Protein AF-0000000068869166 (afdb_homodimer)

Radius of gyration: 22.84 Å; Cα contacts (8 Å, |Δi|>4): 1302; chains: 2; bounding box: 59×71×56 Å

InterPro domains:
  IPR000594 THIF-type NAD/FAD binding fold [PF00899] (19-269)
  IPR035985 Ubiquitin-activating enzyme-like [SSF69572] (15-275)
  IPR045886 ThiF/MoeB/HesA family [PTHR10953] (9-251)

Nearest PDB structures (foldseek):
  6h77-assembly1_B  TM=9.603E-01  e=2.703E-44  Homo sapiens
  6h77-assembly2_D  TM=9.622E-01  e=3.913E-44  Homo sapiens
  6h78-assembly8_P  TM=9.642E-01  e=1.342E-43  Homo sapiens
  6h77-assembly1_A  TM=9.478E-01  e=6.812E-44  Homo sapiens
  6h78-assembly7_M  TM=9.846E-01  e=9.416E-42  Homo sapiens

Sequence (562 aa):
PVREKVAVLSDKVVDSNPYSRLMALKKMGVVKNYDEIRHKTVVVVGVGGVGSVAAEMLVRCGVGKLLIFDYDKVELANMNRLFYTPDQCGLSKVAAAKKSLSFINPDVEIEDYNYNITTMDNFEHLMGRISNGALGGGAVDLVLSCVDNFAARMSINQACNELGQTWFESGVSEDAVSGHIQLLKPGELACFECAPPLIVASGEDEKTLKREGVCAASLPTTMGIVAGFLVQNALKYLLGFGDPCPAPAGYSALRDHFPTMALRPNPDCASSWCRRRQAEYPVREKVAVLSDKVVDSNPYSRLMALKKMGVVKNYDEIRHKTVVVVGVGGVGSVAAEMLVRCGVGKLLIFDYDKVELANMNRLFYTPDQCGLSKVAAAKKSLSFINPDVEIEDYNYNITTMDNFEHLMGRISNGALGGGAVDLVLSCVDNFAARMSINQACNELGQTWFESGVSEDAVSGHIQLLKPGELACFECAPPLIVASGEDEKTLKREGVCAASLPTTMGIVAGFLVQNALKYLLGFGDPCPAPAGYSALRDHFPTMALRPNPDCASSWCRRRQAEY

Solvent-accessible surface area (backbone atoms only — not comparable to full-atom values): 28388 Å² total; per-residue (Å²): 127,71,69,80,69,68,90,66,93,52,62,56,73,46,59,77,30,44,43,18,28,52,39,23,27,30,76,70,64,61,24,86,56,58,74,56,38,48,69,36,16,38,36,38,38,22,50,51,61,33,22,36,45,30,51,47,42,42,44,36,69,41,32,21,30,39,39,37,32,24,61,51,58,36,41,41,40,49,45,28,28,65,84,65,50,68,81,43,49,74,34,42,34,31,60,48,46,49,56,54,47,40,50,61,33,59,64,32,47,74,47,67,39,79,46,60,54,71,40,70,70,42,32,52,51,51,47,48,41,48,49,43,57,15,73,97,44,38,54,38,71,36,37,39,39,32,50,91,48,68,65,54,51,51,44,51,44,50,46,24,31,70,69,59,41,46,31,34,46,39,47,66,36,53,74,30,46,33,33,34,36,33,73,29,35,54,28,72,26,22,46,60,82,48,55,52,53,62,83,64,52,59,53,67,49,73,71,62,60,53,39,86,77,45,61,58,19,51,41,30,31,49,28,34,30,40,20,15,54,47,44,46,33,49,47,19,58,76,54,68,27,67,53,49,57,87,34,36,37,36,38,31,61,46,72,71,40,68,54,70,45,87,61,66,55,43,87,80,36,87,45,67,44,46,45,51,30,40,70,74,95,128,72,70,81,67,69,91,65,93,52,61,55,72,46,60,78,31,45,43,19,28,50,38,24,26,30,76,70,64,62,24,84,56,59,75,56,37,48,70,38,16,39,37,36,38,22,49,52,61,34,23,36,46,30,50,47,43,43,44,36,68,41,30,21,30,39,38,36,33,24,63,52,58,36,43,41,40,47,44,27,30,65,83,66,52,69,79,43,48,74,33,42,36,31,59,50,46,48,55,54,47,40,51,62,32,58,62,33,46,74,47,66,38,80,46,60,56,70,40,71,70,42,33,51,50,50,48,49,41,47,47,44,56,16,73,96,43,37,54,39,72,35,36,39,39,31,49,92,49,69,66,54,52,50,44,51,44,50,47,24,31,72,68,60,40,45,32,34,45,38,48,66,36,55,75,29,44,33,32,33,36,33,74,29,35,56,27,72,26,22,47,60,82,48,56,52,53,63,84,65,49,60,58,66,48,72,71,64,61,51,40,86,77,46,60,58,19,50,41,31,30,49,28,35,29,40,19,17,53,46,45,48,34,48,47,20,60,76,54,68,26,67,50,50,58,86,33,34,38,36,39,30,61,48,69,71,40,69,53,69,45,89,62,67,53,42,87,78,34,88,46,65,43,47,43,50,30,38,71,73,95

Organism: Emiliania huxleyi (strain CCMP1516) (NCBI:txid280463)

pLDDT: mean 88.71, std 13.82, range [40.0, 98.94]

Secondary structure (DSSP, 8-state):
-PPPPPSS------TT-TTHHHHHHHHTTS-S-GGGGGG-EEEEE--STTHHHHHHHHHHTT-SEEEEE---B--GGGTTSSS--GGGTTSBHHHHHHHHHHHH-TTSEEEEE-S-TTSHHHHHHHHHHHHH-STTSS--SEEEE---SHHHHHHHHHHHHHHT--EEEEEE-TTSSEEEEEEE-TTTS--TTTS--HHHHS---TTTS--TT------HHHHHHHHHHHHHHHHHHHHT-S-S-SS-EEEETTTTB--B------TT-S-HHHHHHHHH-/-PPPPPSS------TT-TTHHHHHHHHTTS-S-GGGGGG-EEEEE--STTHHHHHHHHHHTT-SEEEEE---B--GGGTTSSS--GGGTTSBHHHHHHHHHHHH-TTSEEEEE-S-TTSHHHHHHHHHHHHH-STTSS--SEEEE---SHHHHHHHHHHHHHHT--EEEEEE-TTSSEEEEEEE-TTTS--TTTS--HHHHS---TTTS--TT-PPP--HHHHHHHHHHHHHHHHHHHHT-S-S-SS-EEEETTTTB--B------TT-S-HHHHHHHHH-

Foldseek 3Di:
DADDADPFQDCDDDPPRLCVVVVVCCVVPQFVDLRLQLQAEEEEEDCAQQRLLLLLVSLSSNHNEYEYEEADADDPVRVLGPDDDPVRGPPRSQVRSCVSSCRNHVNYHYHYDHDDCLDDVNLVVVLLCQQFVGDVTGHGQEYEYDDEDDSSLVSVLLSCLQRQGKYKYKDAALQAFKMWIFTDGQQFFATCQQDPDPSHVVPPPPVVQVPDPHGRDHHNVSSNVRSVLRNVLVCCSSRVGDDRCPFIWMAGNVVRDIDGDGTHYDCPGPDPSSVVSNVVD/DADDADPFQDCDDDPPRLCVVVVVCCVVPQFVDLRLQLQAEEEEEDCAQQRLLLLLVSLSSNHNEYEYEEADADDPVRVLGPDDDPVRGPPRSQVRSCVSSCRNHVNYHYHYDHDDCLDDVNLVVVLVCQQFVGDVTGHGQEYEYDDEDDSSLVSVLLSCLQRQGKYKYKDAALQAFKMWIFTDGQQFFATCQQDPDPSHPVPPPPVNVPPPPDGRDHHNVSSNVRSVLRNVLVCCSSRVGDDRCPFIWMAGNVVRDIDGDGTHYDCPGPDPSSVVSNVVD

Structure (mmCIF, N/CA/C/O backbone):
data_AF-0000000068869166-model_v1
#
loop_
_entity.id
_entity.type
_entity.pdbx_description
1 polymer 'Ubiquitin-like modifier-activating enzyme 5'
#
loop_
_atom_site.group_PDB
_atom_site.id
_atom_site.type_symbol
_atom_site.label_atom_id
_atom_site.label_alt_id
_atom_site.label_comp_id
_atom_site.label_asym_id
_atom_site.label_entity_id
_atom_site.label_seq_id
_atom_site.pdbx_PDB_ins_code
_atom_site.Cartn_x
_atom_site.Cartn_y
_atom_site.Cartn_z
_atom_site.occupancy
_atom_site.B_iso_or_equiv
_atom_site.auth_seq_id
_atom_site.auth_comp_id
_atom_site.auth_asym_id
_atom_site.auth_atom_id
_atom_site.pdbx_PDB_model_num
ATOM 1 N N . PRO A 1 1 ? -11.281 11.219 -20.062 1 68.69 1 PRO A N 1
ATOM 2 C CA . PRO A 1 1 ? -12.227 12.164 -19.453 1 68.69 1 PRO A CA 1
ATOM 3 C C . PRO A 1 1 ? -12.414 11.922 -17.953 1 68.69 1 PRO A C 1
ATOM 5 O O . PRO A 1 1 ? -12.383 10.773 -17.5 1 68.69 1 PRO A O 1
ATOM 8 N N . VAL A 1 2 ? -12.414 13.055 -17.172 1 76.25 2 VAL A N 1
ATOM 9 C CA . VAL A 1 2 ? -12.648 13.008 -15.734 1 76.25 2 VAL A CA 1
ATOM 10 C C . VAL A 1 2 ? -14.141 12.82 -15.461 1 76.25 2 VAL A C 1
ATOM 12 O O . VAL A 1 2 ? -14.984 13.438 -16.109 1 76.25 2 VAL A O 1
ATOM 15 N N . ARG A 1 3 ? -14.469 11.883 -14.664 1 80.94 3 ARG A N 1
ATOM 16 C CA . ARG A 1 3 ? -15.875 11.664 -14.359 1 80.94 3 ARG A CA 1
ATOM 17 C C . ARG A 1 3 ? -16.484 12.875 -13.656 1 80.94 3 ARG A C 1
ATOM 19 O O . ARG A 1 3 ? -15.75 13.719 -13.133 1 80.94 3 ARG A O 1
ATOM 26 N N . GLU A 1 4 ? -17.812 12.922 -13.656 1 84.25 4 GLU A N 1
ATOM 27 C CA . GLU A 1 4 ? -18.516 14 -12.977 1 84.25 4 GLU A CA 1
ATOM 28 C C . GLU A 1 4 ? -18.438 13.844 -11.461 1 84.25 4 GLU A C 1
ATOM 30 O O . GLU A 1 4 ? -18.281 12.734 -10.953 1 84.25 4 GLU A O 1
ATOM 35 N N . LYS A 1 5 ? -18.516 14.977 -10.82 1 87.56 5 LYS A N 1
ATOM 36 C CA . LYS A 1 5 ? -18.469 14.984 -9.359 1 87.56 5 LYS A CA 1
ATOM 37 C C . LYS A 1 5 ? -19.734 14.359 -8.773 1 87.56 5 LYS A C 1
ATOM 39 O O . LYS A 1 5 ? -20.828 14.516 -9.32 1 87.56 5 LYS A O 1
ATOM 44 N N . VAL A 1 6 ? -19.547 13.688 -7.715 1 84.62 6 VAL A N 1
ATOM 45 C CA . VAL A 1 6 ? -20.641 13.117 -6.949 1 84.62 6 VAL A CA 1
ATOM 46 C C . VAL A 1 6 ? -21.031 14.062 -5.809 1 84.62 6 VAL A C 1
ATOM 48 O O . VAL A 1 6 ? -20.234 14.289 -4.895 1 84.62 6 VAL A O 1
ATOM 51 N N . ALA A 1 7 ? -22.203 14.562 -5.832 1 82.12 7 ALA A N 1
ATOM 52 C CA . ALA A 1 7 ? -22.641 15.562 -4.863 1 82.12 7 ALA A CA 1
ATOM 53 C C . ALA A 1 7 ? -22.906 14.93 -3.5 1 82.12 7 ALA A C 1
ATOM 55 O O . ALA A 1 7 ? -22.531 15.492 -2.467 1 82.12 7 ALA A O 1
ATOM 56 N N . VAL A 1 8 ? -23.547 13.75 -3.594 1 84.62 8 VAL A N 1
ATOM 57 C CA . VAL A 1 8 ? -23.906 13.055 -2.361 1 84.62 8 VAL A CA 1
ATOM 58 C C . VAL A 1 8 ? -23.453 11.602 -2.439 1 84.62 8 VAL A C 1
ATOM 60 O O . VAL A 1 8 ? -23.688 10.922 -3.441 1 84.62 8 VAL A O 1
ATOM 63 N N . LEU A 1 9 ? -22.828 11.172 -1.359 1 87.38 9 LEU A N 1
ATOM 64 C CA . LEU A 1 9 ? -22.406 9.773 -1.332 1 87.38 9 LEU A CA 1
ATOM 65 C C . LEU A 1 9 ? -23.625 8.852 -1.207 1 87.38 9 LEU A C 1
ATOM 67 O O . LEU A 1 9 ? -24.406 8.969 -0.264 1 87.38 9 LEU A O 1
ATOM 71 N N . SER A 1 10 ? -23.766 8.039 -2.143 1 85.88 10 SER A N 1
ATOM 72 C CA . SER A 1 10 ? -24.875 7.082 -2.16 1 85.88 10 SER A CA 1
ATOM 73 C C . SER A 1 10 ? -24.422 5.699 -1.708 1 85.88 10 SER A C 1
ATOM 75 O O . SER A 1 10 ? -23.281 5.297 -1.979 1 85.88 10 SER A O 1
ATOM 77 N N . ASP A 1 11 ? -25.344 4.988 -1.053 1 82.62 11 ASP A N 1
ATOM 78 C CA . ASP A 1 11 ? -25.031 3.635 -0.612 1 82.62 11 ASP A CA 1
ATOM 79 C C . ASP A 1 11 ? -25.562 2.596 -1.598 1 82.62 11 ASP A C 1
ATOM 81 O O . ASP A 1 11 ? -25.562 1.399 -1.302 1 82.62 11 ASP A O 1
ATOM 85 N N . LYS A 1 12 ? -26.047 3.096 -2.672 1 87 12 LYS A N 1
ATOM 86 C CA . LYS A 1 12 ? -26.547 2.16 -3.674 1 87 12 LYS A CA 1
ATOM 87 C C . LYS A 1 12 ? -25.422 1.254 -4.188 1 87 12 LYS A C 1
ATOM 89 O O . LYS A 1 12 ? -24.359 1.731 -4.559 1 87 12 LYS A O 1
ATOM 94 N N . VAL A 1 13 ? -25.734 -0.002 -4.176 1 87.5 13 VAL A N 1
ATOM 95 C CA . VAL A 1 13 ? -24.719 -0.983 -4.582 1 87.5 13 VAL A CA 1
ATOM 96 C C . VAL A 1 13 ? -24.859 -1.27 -6.078 1 87.5 13 VAL A C 1
ATOM 98 O O . VAL A 1 13 ? -25.594 -2.174 -6.48 1 87.5 13 VAL A O 1
ATOM 101 N N . VAL A 1 14 ? -24.203 -0.48 -6.832 1 86.81 14 VAL A N 1
ATOM 102 C CA . VAL A 1 14 ? -24.156 -0.652 -8.281 1 86.81 14 VAL A CA 1
ATOM 103 C C . VAL A 1 14 ? -22.719 -0.458 -8.773 1 86.81 14 VAL A C 1
ATOM 105 O O . VAL A 1 14 ? -21.938 0.274 -8.164 1 86.81 14 VAL A O 1
ATOM 108 N N . ASP A 1 15 ? -22.391 -0.945 -9.922 1 88 15 ASP A N 1
ATOM 109 C CA . ASP A 1 15 ? -21.047 -0.968 -10.477 1 88 15 ASP A CA 1
ATOM 110 C C . ASP A 1 15 ? -20.562 0.443 -10.797 1 88 15 ASP A C 1
ATOM 112 O O . ASP A 1 15 ? -19.359 0.687 -10.891 1 88 15 ASP A O 1
ATOM 116 N N . SER A 1 16 ? -21.469 1.328 -10.93 1 89.81 16 SER A N 1
ATOM 117 C CA . SER A 1 16 ? -21.125 2.68 -11.359 1 89.81 16 SER A CA 1
ATOM 118 C C . SER A 1 16 ? -20.906 3.602 -10.164 1 89.81 16 SER A C 1
ATOM 120 O O . SER A 1 16 ? -20.516 4.758 -10.336 1 89.81 16 SER A O 1
ATOM 122 N N . ASN A 1 17 ? -21.156 3.1 -8.984 1 91.19 17 ASN A N 1
ATOM 123 C CA . ASN A 1 17 ? -21 3.896 -7.77 1 91.19 17 ASN A CA 1
ATOM 124 C C . ASN A 1 17 ? -19.609 3.717 -7.16 1 91.19 17 ASN A C 1
ATOM 126 O O . ASN A 1 17 ? -19.328 2.689 -6.539 1 91.19 17 ASN A O 1
ATOM 130 N N . PRO A 1 18 ? -18.781 4.73 -7.199 1 93.19 18 PRO A N 1
ATOM 131 C CA . PRO A 1 18 ? -17.406 4.578 -6.715 1 93.19 18 PRO A CA 1
ATOM 132 C C . PRO A 1 18 ? -17.328 4.535 -5.188 1 93.19 18 PRO A C 1
ATOM 134 O O . PRO A 1 18 ? -16.266 4.227 -4.637 1 93.19 18 PRO A O 1
ATOM 137 N N . TYR A 1 19 ? -18.453 4.754 -4.504 1 94.31 19 TYR A N 1
ATOM 138 C CA . TYR A 1 19 ? -18.391 4.855 -3.049 1 94.31 19 TYR A CA 1
ATOM 139 C C . TYR A 1 19 ? -19.141 3.703 -2.393 1 94.31 19 TYR A C 1
ATOM 141 O O . TYR A 1 19 ? -19.203 3.613 -1.164 1 94.31 19 TYR A O 1
ATOM 149 N N . SER A 1 20 ? -19.719 2.797 -3.186 1 92.75 20 SER A N 1
ATOM 150 C CA . SER A 1 20 ? -20.578 1.747 -2.66 1 92.75 20 SER A CA 1
ATOM 151 C C . SER A 1 20 ? -19.859 0.912 -1.606 1 92.75 20 SER A C 1
ATOM 153 O O . SER A 1 20 ? -20.406 0.647 -0.535 1 92.75 20 SER A O 1
ATOM 155 N N . ARG A 1 21 ? -18.625 0.55 -1.894 1 93.38 21 ARG A N 1
ATOM 156 C CA . ARG A 1 21 ? -17.906 -0.343 -0.996 1 93.38 21 ARG A CA 1
ATOM 157 C C . ARG A 1 21 ? -17.422 0.402 0.243 1 93.38 21 ARG A C 1
ATOM 159 O O . ARG A 1 21 ? -17.172 -0.208 1.286 1 93.38 21 ARG A O 1
ATOM 166 N N . LEU A 1 22 ? -17.266 1.696 0.145 1 95.19 22 LEU A N 1
ATOM 167 C CA . LEU A 1 22 ? -16.938 2.518 1.307 1 95.19 22 LEU A CA 1
ATOM 168 C C . LEU A 1 22 ? -18.156 2.707 2.197 1 95.19 22 LEU A C 1
ATOM 170 O O . LEU A 1 22 ? -18.078 2.582 3.42 1 95.19 22 LEU A O 1
ATOM 174 N N . MET A 1 23 ? -19.281 2.893 1.537 1 93.69 23 MET A N 1
ATOM 175 C CA . MET A 1 23 ? -20.531 3.061 2.268 1 93.69 23 MET A CA 1
ATOM 176 C C . MET A 1 23 ? -20.938 1.761 2.955 1 93.69 23 MET A C 1
ATOM 178 O O . MET A 1 23 ? -21.672 1.78 3.938 1 93.69 23 MET A O 1
ATOM 182 N N . ALA A 1 24 ? -20.438 0.691 2.42 1 93.06 24 ALA A N 1
ATOM 183 C CA . ALA A 1 24 ? -20.703 -0.607 3.035 1 93.06 24 ALA A CA 1
ATOM 184 C C . ALA A 1 24 ? -20.125 -0.674 4.445 1 93.06 24 ALA A C 1
ATOM 186 O O . ALA A 1 24 ? -20.641 -1.403 5.301 1 93.06 24 ALA A O 1
ATOM 187 N N . LEU A 1 25 ? -19.094 0.098 4.762 1 92.5 25 LEU A N 1
ATOM 188 C CA . LEU A 1 25 ? -18.531 0.168 6.109 1 92.5 25 LEU A CA 1
ATOM 189 C C . LEU A 1 25 ? -19.578 0.666 7.105 1 92.5 25 LEU A C 1
ATOM 191 O O . LEU A 1 25 ? -19.656 0.16 8.227 1 92.5 25 LEU A O 1
ATOM 195 N N . LYS A 1 26 ? -20.297 1.639 6.652 1 92.25 26 LYS A N 1
ATOM 196 C CA . LYS A 1 26 ? -21.375 2.17 7.473 1 92.25 26 LYS A CA 1
ATOM 197 C C . LYS A 1 26 ? -22.484 1.139 7.652 1 92.25 26 LYS A C 1
ATOM 199 O O . LYS A 1 26 ? -22.938 0.899 8.773 1 92.25 26 LYS A O 1
ATOM 204 N N . LYS A 1 27 ? -22.844 0.526 6.598 1 90.75 27 LYS A N 1
ATOM 205 C CA . LYS A 1 27 ? -23.906 -0.46 6.617 1 90.75 27 LYS A CA 1
ATOM 206 C C . LYS A 1 27 ? -23.562 -1.645 7.512 1 90.75 27 LYS A C 1
ATOM 208 O O . LYS A 1 27 ? -24.438 -2.225 8.156 1 90.75 27 LYS A O 1
ATOM 213 N N . MET A 1 28 ? -22.328 -1.934 7.574 1 90.06 28 MET A N 1
ATOM 214 C CA . MET A 1 28 ? -21.875 -3.088 8.344 1 90.06 28 MET A CA 1
ATOM 215 C C . MET A 1 28 ? -21.578 -2.695 9.789 1 90.06 28 MET A C 1
ATOM 217 O O . MET A 1 28 ? -21.188 -3.541 10.602 1 90.06 28 MET A O 1
ATOM 221 N N . GLY A 1 29 ? -21.672 -1.459 10.094 1 90.12 29 GLY A N 1
ATOM 222 C CA . GLY A 1 29 ? -21.531 -0.989 11.461 1 90.12 29 GLY A CA 1
ATOM 223 C C . GLY A 1 29 ? -20.094 -0.727 11.867 1 90.12 29 GLY A C 1
ATOM 224 O O . GLY A 1 29 ? -19.797 -0.55 13.055 1 90.12 29 GLY A O 1
ATOM 225 N N . VAL A 1 30 ? -19.234 -0.749 10.898 1 89.19 30 VAL A N 1
ATOM 226 C CA . VAL A 1 30 ? -17.828 -0.471 11.203 1 89.19 30 VAL A CA 1
ATOM 227 C C . VAL A 1 30 ? -17.656 1.017 11.492 1 89.19 30 VAL A C 1
ATOM 229 O O . VAL A 1 30 ? -16.953 1.391 12.43 1 89.19 30 VAL A O 1
ATOM 232 N N . VAL A 1 31 ? -18.234 1.79 10.648 1 93.12 31 VAL A N 1
ATOM 233 C CA . VAL A 1 31 ? -18.203 3.242 10.789 1 93.12 31 VAL A CA 1
ATOM 234 C C . VAL A 1 31 ? -19.641 3.779 10.922 1 93.12 31 VAL A C 1
ATOM 236 O O . VAL A 1 31 ? -20.516 3.402 10.156 1 93.12 31 VAL A O 1
ATOM 239 N N . LYS A 1 32 ? -19.875 4.621 11.836 1 93.25 32 LYS A N 1
ATOM 240 C CA . LYS A 1 32 ? -21.219 5.129 12.078 1 93.25 32 LYS A CA 1
ATOM 241 C C . LYS A 1 32 ? -21.656 6.09 10.977 1 93.25 32 LYS A C 1
ATOM 243 O O . LYS A 1 32 ? -22.766 5.98 10.461 1 93.25 32 LYS A O 1
ATOM 248 N N . ASN A 1 33 ? -20.828 6.988 10.617 1 94 33 ASN A N 1
ATOM 249 C CA . ASN A 1 33 ? -21.141 8.008 9.625 1 94 33 ASN A CA 1
ATOM 250 C C . ASN A 1 33 ? -20 8.195 8.633 1 94 33 ASN A C 1
ATOM 252 O O . ASN A 1 33 ? -19.297 9.211 8.688 1 94 33 ASN A O 1
ATOM 256 N N . TYR A 1 34 ? -19.953 7.375 7.613 1 95.38 34 TYR A N 1
ATOM 257 C CA . TYR A 1 34 ? -18.828 7.422 6.684 1 95.38 34 TYR A CA 1
ATOM 258 C C . TYR A 1 34 ? -18.844 8.719 5.883 1 95.38 34 TYR A C 1
ATOM 260 O O . TYR A 1 34 ? -17.781 9.242 5.523 1 95.38 34 TYR A O 1
ATOM 268 N N . ASP A 1 35 ? -19.984 9.344 5.633 1 94.12 35 ASP A N 1
ATOM 269 C CA . ASP A 1 35 ? -20.141 10.523 4.793 1 94.12 35 ASP A CA 1
ATOM 270 C C . ASP A 1 35 ? -19.375 11.711 5.359 1 94.12 35 ASP A C 1
ATOM 272 O O . ASP A 1 35 ? -19.094 12.68 4.648 1 94.12 35 ASP A O 1
ATOM 276 N N . GLU A 1 36 ? -19.031 11.609 6.605 1 95.88 36 GLU A N 1
ATOM 277 C CA . GLU A 1 36 ? -18.312 12.703 7.258 1 95.88 36 GLU A CA 1
ATOM 278 C C . GLU A 1 36 ? -16.938 12.914 6.629 1 95.88 36 GLU A C 1
ATOM 280 O O . GLU A 1 36 ? -16.359 14 6.73 1 95.88 36 GLU A O 1
ATOM 285 N N . ILE A 1 37 ? -16.453 11.922 5.934 1 97.31 37 ILE A N 1
ATOM 286 C CA . ILE A 1 37 ? -15.125 11.984 5.352 1 97.31 37 ILE A CA 1
ATOM 287 C C . ILE A 1 37 ? -15.055 13.133 4.344 1 97.31 37 ILE A C 1
ATOM 289 O O . ILE A 1 37 ? -14.008 13.758 4.172 1 97.31 37 ILE A O 1
ATOM 293 N N . ARG A 1 38 ? -16.141 13.484 3.721 1 96.62 38 ARG A N 1
ATOM 294 C CA . ARG A 1 38 ? -16.203 14.484 2.664 1 96.62 38 ARG A CA 1
ATOM 295 C C . ARG A 1 38 ? -15.984 15.891 3.227 1 96.62 38 ARG A C 1
ATOM 297 O O . ARG A 1 38 ? -15.734 16.828 2.477 1 96.62 38 ARG A O 1
ATOM 304 N N . HIS A 1 39 ? -16.078 15.992 4.504 1 97.19 39 HIS A N 1
ATOM 305 C CA . HIS A 1 39 ? -15.945 17.297 5.148 1 97.19 39 HIS A CA 1
ATOM 306 C C . HIS A 1 39 ? -14.594 17.422 5.852 1 97.19 39 HIS A C 1
ATOM 308 O O . HIS A 1 39 ? -14.328 18.438 6.5 1 97.19 39 HIS A O 1
ATOM 314 N N . LYS A 1 40 ? -13.797 16.406 5.762 1 98.5 40 LYS A N 1
ATOM 315 C CA . LYS A 1 40 ? -12.5 16.406 6.441 1 98.5 40 LYS A CA 1
ATOM 316 C C . LYS A 1 40 ? -11.406 16.953 5.531 1 98.5 40 LYS A C 1
ATOM 318 O O . LYS A 1 40 ? -11.414 16.703 4.324 1 98.5 40 LYS A O 1
ATOM 323 N N . THR A 1 41 ? -10.508 17.75 6.078 1 98.88 41 THR A N 1
ATOM 324 C CA . THR A 1 41 ? -9.336 18.281 5.395 1 98.88 41 THR A CA 1
ATOM 325 C C . THR A 1 41 ? -8.055 17.766 6.027 1 98.88 41 THR A C 1
ATOM 327 O O . THR A 1 41 ? -7.871 17.859 7.242 1 98.88 41 THR A O 1
ATOM 330 N N . VAL A 1 42 ? -7.191 17.203 5.223 1 98.94 42 VAL A N 1
ATOM 331 C CA . VAL A 1 42 ? -5.941 16.625 5.703 1 98.94 42 VAL A CA 1
ATOM 332 C C . VAL A 1 42 ? -4.758 17.281 4.988 1 98.94 42 VAL A C 1
ATOM 334 O O . VAL A 1 42 ? -4.812 17.531 3.781 1 98.94 42 VAL A O 1
ATOM 337 N N . VAL A 1 43 ? -3.699 17.625 5.734 1 98.94 43 VAL A N 1
ATOM 338 C CA . VAL A 1 43 ? -2.424 18.062 5.184 1 98.94 43 VAL A CA 1
ATOM 339 C C . VAL A 1 43 ? -1.454 16.891 5.109 1 98.94 43 VAL A C 1
ATOM 341 O O . VAL A 1 43 ? -1.306 16.141 6.074 1 98.94 43 VAL A O 1
ATOM 344 N N . VAL A 1 44 ? -0.859 16.703 3.979 1 98.94 44 VAL A N 1
ATOM 345 C CA . VAL A 1 44 ? 0.221 15.727 3.822 1 98.94 44 VAL A CA 1
ATOM 346 C C . VAL A 1 44 ? 1.52 16.453 3.479 1 98.94 44 VAL A C 1
ATOM 348 O O . VAL A 1 44 ? 1.636 17.062 2.408 1 98.94 44 VAL A O 1
ATOM 351 N N . VAL A 1 45 ? 2.523 16.375 4.371 1 98.94 45 VAL A N 1
ATOM 352 C CA . VAL A 1 45 ? 3.83 16.984 4.121 1 98.94 45 VAL A CA 1
ATOM 353 C C . VAL A 1 45 ? 4.816 15.906 3.672 1 98.94 45 VAL A C 1
ATOM 355 O O . VAL A 1 45 ? 5.16 15.008 4.445 1 98.94 45 VAL A O 1
ATOM 358 N N . GLY A 1 46 ? 5.297 16.062 2.486 1 98.75 46 GLY A N 1
ATOM 359 C CA . GLY A 1 46 ? 6.078 15.023 1.826 1 98.75 46 GLY A CA 1
ATOM 360 C C . GLY A 1 46 ? 5.23 14.07 1.007 1 98.75 46 GLY A C 1
ATOM 361 O O . GLY A 1 46 ? 4.441 13.297 1.561 1 98.75 46 GLY A O 1
ATOM 362 N N . VAL A 1 47 ? 5.363 14.156 -0.312 1 98.75 47 VAL A N 1
ATOM 363 C CA . VAL A 1 47 ? 4.621 13.234 -1.162 1 98.75 47 VAL A CA 1
ATOM 364 C C . VAL A 1 47 ? 5.594 12.375 -1.969 1 98.75 47 VAL A C 1
ATOM 366 O O . VAL A 1 47 ? 5.457 12.258 -3.188 1 98.75 47 VAL A O 1
ATOM 369 N N . GLY A 1 48 ? 6.555 11.812 -1.221 1 97.56 48 GLY A N 1
ATOM 370 C CA . GLY A 1 48 ? 7.496 10.852 -1.771 1 97.56 48 GLY A CA 1
ATOM 371 C C . GLY A 1 48 ? 7.012 9.422 -1.668 1 97.56 48 GLY A C 1
ATOM 372 O O . GLY A 1 48 ? 5.914 9.094 -2.121 1 97.56 48 GLY A O 1
ATOM 373 N N . GLY A 1 49 ? 7.801 8.523 -0.987 1 96.5 49 GLY A N 1
ATOM 374 C CA . GLY A 1 49 ? 7.504 7.098 -0.936 1 96.5 49 GLY A CA 1
ATOM 375 C C . GLY A 1 49 ? 6.277 6.773 -0.108 1 96.5 49 GLY A C 1
ATOM 376 O O . GLY A 1 49 ? 5.438 5.973 -0.522 1 96.5 49 GLY A O 1
ATOM 377 N N . VAL A 1 50 ? 6.145 7.379 1.022 1 97.94 50 VAL A N 1
ATOM 378 C CA . VAL A 1 50 ? 5.02 7.102 1.908 1 97.94 50 VAL A CA 1
ATOM 379 C C . VAL A 1 50 ? 3.875 8.07 1.608 1 97.94 50 VAL A C 1
ATOM 381 O O . VAL A 1 50 ? 2.736 7.641 1.396 1 97.94 50 VAL A O 1
ATOM 384 N N . GLY A 1 51 ? 4.168 9.289 1.444 1 98.88 51 GLY A N 1
ATOM 385 C CA . GLY A 1 51 ? 3.17 10.344 1.358 1 98.88 51 GLY A CA 1
ATOM 386 C C . GLY A 1 51 ? 2.338 10.281 0.091 1 98.88 51 GLY A C 1
ATOM 387 O O . GLY A 1 51 ? 1.152 10.617 0.102 1 98.88 51 GLY A O 1
ATOM 388 N N . SER A 1 52 ? 2.951 9.922 -1.032 1 98.81 52 SER A N 1
ATOM 389 C CA . SER A 1 52 ? 2.197 9.82 -2.277 1 98.81 52 SER A CA 1
ATOM 390 C C . SER A 1 52 ? 1.142 8.719 -2.199 1 98.81 52 SER A C 1
ATOM 392 O O . SER A 1 52 ? 0.011 8.906 -2.654 1 98.81 52 SER A O 1
ATOM 394 N N . VAL A 1 53 ? 1.537 7.613 -1.615 1 98.75 53 VAL A N 1
ATOM 395 C CA . VAL A 1 53 ? 0.613 6.496 -1.45 1 98.75 53 VAL A CA 1
ATOM 396 C C . VAL A 1 53 ? -0.484 6.875 -0.458 1 98.75 53 VAL A C 1
ATOM 398 O O . VAL A 1 53 ? -1.661 6.586 -0.683 1 98.75 53 VAL A O 1
ATOM 401 N N . ALA A 1 54 ? -0.099 7.5 0.63 1 98.88 54 ALA A N 1
ATOM 402 C CA . ALA A 1 54 ? -1.062 7.969 1.624 1 98.88 54 ALA A CA 1
ATOM 403 C C . ALA A 1 54 ? -2.07 8.93 1.003 1 98.88 54 ALA A C 1
ATOM 405 O O . ALA A 1 54 ? -3.275 8.812 1.237 1 98.88 54 ALA A O 1
ATOM 406 N N . ALA A 1 55 ? -1.562 9.875 0.215 1 98.94 55 ALA A N 1
ATOM 407 C CA . ALA A 1 55 ? -2.432 10.828 -0.467 1 98.94 55 ALA A CA 1
ATOM 408 C C . ALA A 1 55 ? -3.43 10.117 -1.373 1 98.94 55 ALA A C 1
ATOM 410 O O . ALA A 1 55 ? -4.613 10.453 -1.391 1 98.94 55 ALA A O 1
ATOM 411 N N . GLU A 1 56 ? -2.926 9.172 -2.08 1 98.88 56 GLU A N 1
ATOM 412 C CA . GLU A 1 56 ? -3.816 8.43 -2.971 1 98.88 56 GLU A CA 1
ATOM 413 C C . GLU A 1 56 ? -4.891 7.688 -2.182 1 98.88 56 GLU A C 1
ATOM 415 O O . GLU A 1 56 ? -6.059 7.672 -2.574 1 98.88 56 GLU A O 1
ATOM 420 N N . MET A 1 57 ? -4.504 7.039 -1.088 1 98.81 57 MET A N 1
ATOM 421 C CA . MET A 1 57 ? -5.469 6.312 -0.267 1 98.81 57 MET A CA 1
ATOM 422 C C . MET A 1 57 ? -6.555 7.25 0.249 1 98.81 57 MET A C 1
ATOM 424 O O . MET A 1 57 ? -7.742 6.922 0.198 1 98.81 57 MET A O 1
ATOM 428 N N . LEU A 1 58 ? -6.168 8.391 0.717 1 98.81 58 LEU A N 1
ATOM 429 C CA . LEU A 1 58 ? -7.129 9.352 1.245 1 98.81 58 LEU A CA 1
ATOM 430 C C . LEU A 1 58 ? -8.086 9.82 0.153 1 98.81 58 LEU A C 1
ATOM 432 O O . LEU A 1 58 ? -9.289 9.93 0.382 1 98.81 58 LEU A O 1
ATOM 436 N N . VAL A 1 59 ? -7.551 10.109 -1.036 1 98.75 59 VAL A N 1
ATOM 437 C CA . VAL A 1 59 ? -8.359 10.578 -2.158 1 98.75 59 VAL A CA 1
ATOM 438 C C . VAL A 1 59 ? -9.359 9.492 -2.562 1 98.75 59 VAL A C 1
ATOM 440 O O . VAL A 1 59 ? -10.523 9.789 -2.814 1 98.75 59 VAL A O 1
ATOM 443 N N . ARG A 1 60 ? -8.906 8.289 -2.586 1 98.38 60 ARG A N 1
ATOM 444 C CA . ARG A 1 60 ? -9.773 7.176 -2.967 1 98.38 60 ARG A CA 1
ATOM 445 C C . ARG A 1 60 ? -10.828 6.914 -1.896 1 98.38 60 ARG A C 1
ATOM 447 O O . ARG A 1 60 ? -11.898 6.367 -2.188 1 98.38 60 ARG A O 1
ATOM 454 N N . CYS A 1 61 ? -10.555 7.316 -0.687 1 97.94 61 CYS A N 1
ATOM 455 C CA . CYS A 1 61 ? -11.523 7.199 0.399 1 97.94 61 CYS A CA 1
ATOM 456 C C . CYS A 1 61 ? -12.523 8.352 0.358 1 97.94 61 CYS A C 1
ATOM 458 O O . CYS A 1 61 ? -13.516 8.336 1.09 1 97.94 61 CYS A O 1
ATOM 460 N N . GLY A 1 62 ? -12.242 9.391 -0.436 1 97.94 62 GLY A N 1
ATOM 461 C CA . GLY A 1 62 ? -13.203 10.469 -0.627 1 97.94 62 GLY A CA 1
ATOM 462 C C . GLY A 1 62 ? -13.047 11.602 0.37 1 97.94 62 GLY A C 1
ATOM 463 O O . GLY A 1 62 ? -14.016 12.273 0.717 1 97.94 62 GLY A O 1
ATOM 464 N N . VAL A 1 63 ? -11.859 11.805 0.875 1 98.38 63 VAL A N 1
ATOM 465 C CA . VAL A 1 63 ? -11.625 12.938 1.771 1 98.38 63 VAL A CA 1
ATOM 466 C C . VAL A 1 63 ? -12.055 14.234 1.095 1 98.38 63 VAL A C 1
ATOM 468 O O . VAL A 1 63 ? -12.008 14.344 -0.132 1 98.38 63 VAL A O 1
ATOM 471 N N . GLY A 1 64 ? -12.484 15.188 1.859 1 98.38 64 GLY A N 1
ATOM 472 C CA . GLY A 1 64 ? -12.992 16.422 1.293 1 98.38 64 GLY A CA 1
ATOM 473 C C . GLY A 1 64 ? -11.914 17.25 0.612 1 98.38 64 GLY A C 1
ATOM 474 O O . GLY A 1 64 ? -12.109 17.719 -0.515 1 98.38 64 GLY A O 1
ATOM 475 N N . LYS A 1 65 ? -10.844 17.438 1.334 1 98.75 65 LYS A N 1
ATOM 476 C CA . LYS A 1 65 ? -9.781 18.297 0.84 1 98.75 65 LYS A CA 1
ATOM 477 C C . LYS A 1 65 ? -8.414 17.797 1.288 1 98.75 65 LYS A C 1
ATOM 479 O O . LYS A 1 65 ? -8.258 17.312 2.414 1 98.75 65 LYS A O 1
ATOM 484 N N . LEU A 1 66 ? -7.496 17.891 0.359 1 98.81 66 LEU A N 1
ATOM 485 C CA . LEU A 1 66 ? -6.109 17.516 0.623 1 98.81 66 LEU A CA 1
ATOM 486 C C . LEU A 1 66 ? -5.164 18.656 0.288 1 98.81 66 LEU A C 1
ATOM 488 O O . LEU A 1 66 ? -5.254 19.25 -0.791 1 98.81 66 LEU A O 1
ATOM 492 N N . LEU A 1 67 ? -4.324 19.109 1.216 1 98.94 67 LEU A N 1
ATOM 493 C CA . LEU A 1 67 ? -3.191 19.984 0.957 1 98.94 67 LEU A CA 1
ATOM 494 C C . LEU A 1 67 ? -1.88 19.203 0.97 1 98.94 67 LEU A C 1
ATOM 496 O O . LEU A 1 67 ? -1.552 18.547 1.962 1 98.94 67 LEU A O 1
ATOM 500 N N . ILE A 1 68 ? -1.153 19.281 -0.121 1 98.94 68 ILE A N 1
ATOM 501 C CA . ILE A 1 68 ? 0.07 18.484 -0.204 1 98.94 68 ILE A CA 1
ATOM 502 C C . ILE A 1 68 ? 1.274 19.422 -0.359 1 98.94 68 ILE A C 1
ATOM 504 O O . ILE A 1 68 ? 1.202 20.422 -1.062 1 98.94 68 ILE A O 1
ATOM 508 N N . PHE A 1 69 ? 2.393 19.109 0.355 1 98.94 69 PHE A N 1
ATOM 509 C CA . PHE A 1 69 ? 3.637 19.859 0.355 1 98.94 69 PHE A CA 1
ATOM 510 C C . PHE A 1 69 ? 4.816 18.969 -0.019 1 98.94 69 PHE A C 1
ATOM 512 O O . PHE A 1 69 ? 4.965 17.875 0.515 1 98.94 69 PHE A O 1
ATOM 519 N N . ASP A 1 70 ? 5.602 19.375 -0.911 1 98.81 70 ASP A N 1
ATOM 520 C CA . ASP A 1 70 ? 6.855 18.734 -1.309 1 98.81 70 ASP A CA 1
ATOM 521 C C . ASP A 1 70 ? 7.688 19.672 -2.189 1 98.81 70 ASP A C 1
ATOM 523 O O . ASP A 1 70 ? 7.137 20.438 -2.982 1 98.81 70 ASP A O 1
ATOM 527 N N . TYR A 1 71 ? 9 19.562 -2.166 1 98.25 71 TYR A N 1
ATOM 528 C CA . TYR A 1 71 ? 9.797 20.5 -2.959 1 98.25 71 TYR A CA 1
ATOM 529 C C . TYR A 1 71 ? 10.586 19.75 -4.031 1 98.25 71 TYR A C 1
ATOM 531 O O . TYR A 1 71 ? 11.32 20.375 -4.805 1 98.25 71 TYR A O 1
ATOM 539 N N . ASP A 1 72 ? 10.484 18.406 -4.102 1 97.69 72 ASP A N 1
ATOM 540 C CA . ASP A 1 72 ? 11.266 17.609 -5.039 1 97.69 72 ASP A CA 1
ATOM 541 C C . ASP A 1 72 ? 10.531 17.438 -6.367 1 97.69 72 ASP A C 1
ATOM 543 O O . ASP A 1 72 ? 9.344 17.766 -6.469 1 97.69 72 ASP A O 1
ATOM 547 N N . LYS A 1 73 ? 11.305 16.969 -7.297 1 98.31 73 LYS A N 1
ATOM 548 C CA . LYS A 1 73 ? 10.758 16.562 -8.586 1 98.31 73 LYS A CA 1
ATOM 549 C C . LYS A 1 73 ? 10.727 15.039 -8.719 1 98.31 73 LYS A C 1
ATOM 551 O O . LYS A 1 73 ? 11.461 14.336 -8.023 1 98.31 73 LYS A O 1
ATOM 556 N N . VAL A 1 74 ? 9.891 14.547 -9.602 1 98.12 74 VAL A N 1
ATOM 557 C CA . VAL A 1 74 ? 9.828 13.125 -9.906 1 98.12 74 VAL A CA 1
ATOM 558 C C . VAL A 1 74 ? 11.047 12.719 -10.734 1 98.12 74 VAL A C 1
ATOM 560 O O . VAL A 1 74 ? 11.406 13.398 -11.695 1 98.12 74 VAL A O 1
ATOM 563 N N . GLU A 1 75 ? 11.68 11.688 -10.305 1 96.5 75 GLU A N 1
ATOM 564 C CA . GLU A 1 75 ? 12.828 11.117 -11 1 96.5 75 GLU A CA 1
ATOM 565 C C . GLU A 1 75 ? 12.602 9.641 -11.32 1 96.5 75 GLU A C 1
ATOM 567 O O . GLU A 1 75 ? 11.773 8.984 -10.695 1 96.5 75 GLU A O 1
ATOM 572 N N . LEU A 1 76 ? 13.422 9.109 -12.227 1 94.75 76 LEU A N 1
ATOM 573 C CA . LEU A 1 76 ? 13.312 7.688 -12.547 1 94.75 76 LEU A CA 1
ATOM 574 C C . LEU A 1 76 ? 13.68 6.828 -11.344 1 94.75 76 LEU A C 1
ATOM 576 O O . LEU A 1 76 ? 13.156 5.723 -11.18 1 94.75 76 LEU A O 1
ATOM 580 N N . ALA A 1 77 ? 14.508 7.359 -10.477 1 93.94 77 ALA A N 1
ATOM 581 C CA . ALA A 1 77 ? 14.922 6.648 -9.273 1 93.94 77 ALA A CA 1
ATOM 582 C C . ALA A 1 77 ? 13.75 6.469 -8.312 1 93.94 77 ALA A C 1
ATOM 584 O O . ALA A 1 77 ? 13.859 5.734 -7.324 1 93.94 77 ALA A O 1
ATOM 585 N N . ASN A 1 78 ? 12.586 7.113 -8.656 1 95.44 78 ASN A N 1
ATOM 586 C CA . ASN A 1 78 ? 11.398 6.977 -7.816 1 95.44 78 ASN A CA 1
ATOM 587 C C . ASN A 1 78 ? 10.508 5.836 -8.289 1 95.44 78 ASN A C 1
ATOM 589 O O . ASN A 1 78 ? 9.484 5.539 -7.668 1 95.44 78 ASN A O 1
ATOM 593 N N . MET A 1 79 ? 10.883 5.105 -9.367 1 95.69 79 MET A N 1
ATOM 594 C CA . MET A 1 79 ? 10 4.141 -10.016 1 95.69 79 MET A CA 1
ATOM 595 C C . MET A 1 79 ? 9.93 2.846 -9.203 1 95.69 79 MET A C 1
ATOM 597 O O . MET A 1 79 ? 9.062 2.002 -9.453 1 95.69 79 MET A O 1
ATOM 601 N N . ASN A 1 80 ? 10.805 2.766 -8.188 1 94.44 80 ASN A N 1
ATOM 602 C CA . ASN A 1 80 ? 10.75 1.613 -7.293 1 94.44 80 ASN A CA 1
ATOM 603 C C . ASN A 1 80 ? 9.625 1.75 -6.277 1 94.44 80 ASN A C 1
ATOM 605 O O . ASN A 1 80 ? 9.367 0.832 -5.496 1 94.44 80 ASN A O 1
ATOM 609 N N . ARG A 1 81 ? 9.016 2.863 -6.254 1 95.75 81 ARG A N 1
ATOM 610 C CA . ARG A 1 81 ? 7.941 3.17 -5.316 1 95.75 81 ARG A CA 1
ATOM 611 C C . ARG A 1 81 ? 6.59 3.223 -6.023 1 95.75 81 ARG A C 1
ATOM 613 O O . ARG A 1 81 ? 6.531 3.393 -7.242 1 95.75 81 ARG A O 1
ATOM 620 N N . LEU A 1 82 ? 5.562 3.062 -5.297 1 95.88 82 LEU A N 1
ATOM 621 C CA . LEU A 1 82 ? 4.227 3.137 -5.883 1 95.88 82 LEU A CA 1
ATOM 622 C C . LEU A 1 82 ? 3.887 4.57 -6.281 1 95.88 82 LEU A C 1
ATOM 624 O O . LEU A 1 82 ? 4.582 5.508 -5.891 1 95.88 82 LEU A O 1
ATOM 628 N N . PHE A 1 83 ? 2.885 4.715 -7.137 1 97.62 83 PHE A N 1
ATOM 629 C CA . PHE A 1 83 ? 2.135 5.945 -7.379 1 97.62 83 PHE A CA 1
ATOM 630 C C . PHE A 1 83 ? 2.621 6.629 -8.648 1 97.62 83 PHE A C 1
ATOM 632 O O . PHE A 1 83 ? 1.858 6.789 -9.609 1 97.62 83 PHE A O 1
ATOM 639 N N . TYR A 1 84 ? 3.975 7.078 -8.703 1 98.06 84 TYR A N 1
ATOM 640 C CA . TYR A 1 84 ? 4.418 7.875 -9.836 1 98.06 84 TYR A CA 1
ATOM 641 C C . TYR A 1 84 ? 4.695 6.992 -11.047 1 98.06 84 TYR A C 1
ATOM 643 O O . TYR A 1 84 ? 4.961 5.797 -10.898 1 98.06 84 TYR A O 1
ATOM 651 N N . THR A 1 85 ? 4.656 7.617 -12.219 1 97.31 85 THR A N 1
ATOM 652 C CA . THR A 1 85 ? 4.906 6.926 -13.477 1 97.31 85 THR A CA 1
ATOM 653 C C . THR A 1 85 ? 6 7.629 -14.273 1 97.31 85 THR A C 1
ATOM 655 O O . THR A 1 85 ? 6.293 8.805 -14.039 1 97.31 85 THR A O 1
ATOM 658 N N . PRO A 1 86 ? 6.609 6.914 -15.203 1 96.56 86 PRO A N 1
ATOM 659 C CA . PRO A 1 86 ? 7.785 7.445 -15.898 1 96.56 86 PRO A CA 1
ATOM 660 C C . PRO A 1 86 ? 7.496 8.742 -16.641 1 96.56 86 PRO A C 1
ATOM 662 O O . PRO A 1 86 ? 8.367 9.609 -16.75 1 96.56 86 PRO A O 1
ATOM 665 N N . ASP A 1 87 ? 6.32 8.945 -17.078 1 96.38 87 ASP A N 1
ATOM 666 C CA . ASP A 1 87 ? 5.977 10.117 -17.875 1 96.38 87 ASP A CA 1
ATOM 667 C C . ASP A 1 87 ? 5.93 11.375 -17 1 96.38 87 ASP A C 1
ATOM 669 O O . ASP A 1 87 ? 5.898 12.492 -17.516 1 96.38 87 ASP A O 1
ATOM 673 N N . GLN A 1 88 ? 6.004 11.25 -15.773 1 97.56 88 GLN A N 1
ATOM 674 C CA . GLN A 1 88 ? 5.898 12.383 -14.859 1 97.56 88 GLN A CA 1
ATOM 675 C C . GLN A 1 88 ? 7.277 12.906 -14.477 1 97.56 88 GLN A C 1
ATOM 677 O O . GLN A 1 88 ? 7.391 13.922 -13.781 1 97.56 88 GLN A O 1
ATOM 682 N N . CYS A 1 89 ? 8.305 12.18 -14.93 1 96.94 89 CYS A N 1
ATOM 683 C CA . CYS A 1 89 ? 9.664 12.609 -14.609 1 96.94 89 CYS A CA 1
ATOM 684 C C . CYS A 1 89 ? 9.891 14.055 -15.031 1 96.94 89 CYS A C 1
ATOM 686 O O . CYS A 1 89 ? 9.516 14.461 -16.125 1 96.94 89 CYS A O 1
ATOM 688 N N . GLY A 1 90 ? 10.461 14.852 -14.117 1 97.75 90 GLY A N 1
ATOM 689 C CA . GLY A 1 90 ? 10.727 16.25 -14.375 1 97.75 90 GLY A CA 1
ATOM 690 C C . GLY A 1 90 ? 9.695 17.188 -13.75 1 97.75 90 GLY A C 1
ATOM 691 O O . GLY A 1 90 ? 9.992 18.344 -13.445 1 97.75 90 GLY A O 1
ATOM 692 N N . LEU A 1 91 ? 8.5 16.719 -13.523 1 98.38 91 LEU A N 1
ATOM 693 C CA . LEU A 1 91 ? 7.473 17.5 -12.836 1 98.38 91 LEU A CA 1
ATOM 694 C C . LEU A 1 91 ? 7.762 17.578 -11.336 1 98.38 91 LEU A C 1
ATOM 696 O O . LEU A 1 91 ? 8.383 16.672 -10.773 1 98.38 91 LEU A O 1
ATOM 700 N N . SER A 1 92 ? 7.289 18.688 -10.766 1 98.81 92 SER A N 1
ATOM 701 C CA . SER A 1 92 ? 7.312 18.656 -9.305 1 98.81 92 SER A CA 1
ATOM 702 C C . SER A 1 92 ? 6.438 17.531 -8.766 1 98.81 92 SER A C 1
ATOM 704 O O . SER A 1 92 ? 5.395 17.219 -9.344 1 98.81 92 SER A O 1
ATOM 706 N N . LYS A 1 93 ? 6.859 16.953 -7.688 1 98.69 93 LYS A N 1
ATOM 707 C CA . LYS A 1 93 ? 6.094 15.844 -7.121 1 98.69 93 LYS A CA 1
ATOM 708 C C . LYS A 1 93 ? 4.664 16.266 -6.801 1 98.69 93 LYS A C 1
ATOM 710 O O . LYS A 1 93 ? 3.719 15.523 -7.047 1 98.69 93 LYS A O 1
ATOM 715 N N . VAL A 1 94 ? 4.492 17.5 -6.324 1 98.88 94 VAL A N 1
ATOM 716 C CA . VAL A 1 94 ? 3.156 17.922 -5.914 1 98.88 94 VAL A CA 1
ATOM 717 C C . VAL A 1 94 ? 2.295 18.188 -7.148 1 98.88 94 VAL A C 1
ATOM 719 O O . VAL A 1 94 ? 1.092 17.906 -7.141 1 98.88 94 VAL A O 1
ATOM 722 N N . ALA A 1 95 ? 2.846 18.703 -8.211 1 98.81 95 ALA A N 1
ATOM 723 C CA . ALA A 1 95 ? 2.084 18.891 -9.438 1 98.81 95 ALA A CA 1
ATOM 724 C C . ALA A 1 95 ? 1.675 17.547 -10.047 1 98.81 95 ALA A C 1
ATOM 726 O O . ALA A 1 95 ? 0.535 17.375 -10.484 1 98.81 95 ALA A O 1
ATOM 727 N N . ALA A 1 96 ? 2.654 16.641 -10.117 1 98.75 96 ALA A N 1
ATOM 728 C CA . ALA A 1 96 ? 2.375 15.305 -10.617 1 98.75 96 ALA A CA 1
ATOM 729 C C . ALA A 1 96 ? 1.293 14.617 -9.789 1 98.75 96 ALA A C 1
ATOM 731 O O . ALA A 1 96 ? 0.366 14.023 -10.336 1 98.75 96 ALA A O 1
ATOM 732 N N . ALA A 1 97 ? 1.385 14.711 -8.477 1 98.81 97 ALA A N 1
ATOM 733 C CA . ALA A 1 97 ? 0.42 14.086 -7.574 1 98.81 97 ALA A CA 1
ATOM 734 C C . ALA A 1 97 ? -0.969 14.695 -7.754 1 98.81 97 ALA A C 1
ATOM 736 O O . ALA A 1 97 ? -1.961 13.969 -7.855 1 98.81 97 ALA A O 1
ATOM 737 N N . LYS A 1 98 ? -1.023 16 -7.797 1 98.81 98 LYS A N 1
ATOM 738 C CA . LYS A 1 98 ? -2.312 16.672 -7.957 1 98.81 98 LYS A CA 1
ATOM 739 C C . LYS A 1 98 ? -3.002 16.234 -9.242 1 98.81 98 LYS A C 1
ATOM 741 O O . LYS A 1 98 ? -4.203 15.953 -9.25 1 98.81 98 LYS A O 1
ATOM 746 N N . LYS A 1 99 ? -2.262 16.203 -10.289 1 98.38 99 LYS A N 1
ATOM 747 C CA . LYS A 1 99 ? -2.826 15.781 -11.57 1 98.38 99 LYS A CA 1
ATOM 748 C C . LYS A 1 99 ? -3.402 14.367 -11.484 1 98.38 99 LYS A C 1
ATOM 750 O O . LYS A 1 99 ? -4.547 14.133 -11.875 1 98.38 99 LYS A O 1
ATOM 755 N N . SER A 1 100 ? -2.637 13.414 -11 1 98.06 100 SER A N 1
ATOM 756 C CA . SER A 1 100 ? -3.061 12.023 -10.891 1 98.06 100 SER A CA 1
ATOM 757 C C . SER A 1 100 ? -4.25 11.875 -9.945 1 98.06 100 SER A C 1
ATOM 759 O O . SER A 1 100 ? -5.223 11.195 -10.266 1 98.06 100 SER A O 1
ATOM 761 N N . LEU A 1 101 ? -4.164 12.508 -8.773 1 98.69 101 LEU A N 1
ATOM 762 C CA . LEU A 1 101 ? -5.172 12.359 -7.734 1 98.69 101 LEU A CA 1
ATOM 763 C C . LEU A 1 101 ? -6.496 12.977 -8.164 1 98.69 101 LEU A C 1
ATOM 765 O O . LEU A 1 101 ? -7.562 12.406 -7.922 1 98.69 101 LEU A O 1
ATOM 769 N N . SER A 1 102 ? -6.43 14.133 -8.844 1 98.25 102 SER A N 1
ATOM 770 C CA . SER A 1 102 ? -7.641 14.781 -9.328 1 98.25 102 SER A CA 1
ATOM 771 C C . SER A 1 102 ? -8.328 13.938 -10.398 1 98.25 102 SER A C 1
ATOM 773 O O . SER A 1 102 ? -9.555 13.953 -10.523 1 98.25 102 SER A O 1
ATOM 775 N N . PHE A 1 103 ? -7.492 13.281 -11.164 1 97.5 103 PHE A N 1
ATOM 776 C CA . PHE A 1 103 ? -8.031 12.391 -12.188 1 97.5 103 PHE A CA 1
ATOM 777 C C . PHE A 1 103 ? -8.727 11.195 -11.547 1 97.5 103 PHE A C 1
ATOM 779 O O . PHE A 1 103 ? -9.781 10.766 -12.016 1 97.5 103 PHE A O 1
ATOM 786 N N . ILE A 1 104 ? -8.234 10.68 -10.523 1 97.12 104 ILE A N 1
ATOM 787 C CA . ILE A 1 104 ? -8.742 9.492 -9.836 1 97.12 104 ILE A CA 1
ATOM 788 C C . ILE A 1 104 ? -10.07 9.82 -9.156 1 97.12 104 ILE A C 1
ATOM 790 O O . ILE A 1 104 ? -11.023 9.047 -9.25 1 97.12 104 ILE A O 1
ATOM 794 N N . ASN A 1 105 ? -10.125 10.93 -8.477 1 97.88 105 ASN A N 1
ATOM 795 C CA . ASN A 1 105 ? -11.336 11.312 -7.762 1 97.88 105 ASN A CA 1
ATOM 796 C C . ASN A 1 105 ? -11.57 12.82 -7.816 1 97.88 105 ASN A C 1
ATOM 798 O O . ASN A 1 105 ? -11.062 13.562 -6.969 1 97.88 105 ASN A O 1
ATOM 802 N N . PRO A 1 106 ? -12.32 13.258 -8.703 1 97.12 106 PRO A N 1
ATOM 803 C CA . PRO A 1 106 ? -12.547 14.695 -8.875 1 97.12 106 PRO A CA 1
ATOM 804 C C . PRO A 1 106 ? -13.367 15.305 -7.738 1 97.12 106 PRO A C 1
ATOM 806 O O . PRO A 1 106 ? -13.492 16.531 -7.652 1 97.12 106 PRO A O 1
ATOM 809 N N . ASP A 1 107 ? -13.906 14.492 -6.848 1 97.06 107 ASP A N 1
ATOM 810 C CA . ASP A 1 107 ? -14.711 14.992 -5.738 1 97.06 107 ASP A CA 1
ATOM 811 C C . ASP A 1 107 ? -13.82 15.602 -4.652 1 97.06 107 ASP A C 1
ATOM 813 O O . ASP A 1 107 ? -14.312 16.297 -3.756 1 97.06 107 ASP A O 1
ATOM 817 N N . VAL A 1 108 ? -12.539 15.344 -4.695 1 98.06 108 VAL A N 1
ATOM 818 C CA . VAL A 1 108 ? -11.609 15.805 -3.664 1 98.06 108 VAL A CA 1
ATOM 819 C C . VAL A 1 108 ? -10.945 17.094 -4.105 1 98.06 108 VAL A C 1
ATOM 821 O O . VAL A 1 108 ? -10.438 17.188 -5.227 1 98.06 108 VAL A O 1
ATOM 824 N N . GLU A 1 109 ? -11.023 18.141 -3.293 1 98.31 109 GLU A N 1
ATOM 825 C CA . GLU A 1 109 ? -10.273 19.375 -3.545 1 98.31 109 GLU A CA 1
ATOM 826 C C . GLU A 1 109 ? -8.805 19.203 -3.172 1 98.31 109 GLU A C 1
ATOM 828 O O . GLU A 1 109 ? -8.484 18.703 -2.088 1 98.31 109 GLU A O 1
ATOM 833 N N . ILE A 1 110 ? -7.883 19.594 -4.039 1 98.69 110 ILE A N 1
ATOM 834 C CA . ILE A 1 110 ? -6.461 19.391 -3.775 1 98.69 110 ILE A CA 1
ATOM 835 C C . ILE A 1 110 ? -5.711 20.719 -3.971 1 98.69 110 ILE A C 1
ATOM 837 O O . ILE A 1 110 ? -5.824 21.344 -5.02 1 98.69 110 ILE A O 1
ATOM 841 N N . GLU A 1 111 ? -4.988 21.156 -2.98 1 98.75 111 GLU A N 1
ATOM 842 C CA . GLU A 1 111 ? -4.004 22.219 -3.064 1 98.75 111 GLU A CA 1
ATOM 843 C C . GLU A 1 111 ? -2.582 21.672 -3.016 1 98.75 111 GLU A C 1
ATOM 845 O O . GLU A 1 111 ? -2.295 20.75 -2.254 1 98.75 111 GLU A O 1
ATOM 850 N N . ASP A 1 112 ? -1.764 22.172 -3.881 1 98.81 112 ASP A N 1
ATOM 851 C CA . ASP A 1 112 ? -0.378 21.719 -3.885 1 98.81 112 ASP A CA 1
ATOM 852 C C . ASP A 1 112 ? 0.586 22.875 -3.658 1 98.81 112 ASP A C 1
ATOM 854 O O . ASP A 1 112 ? 0.355 23.984 -4.141 1 98.81 112 ASP A O 1
ATOM 858 N N . TYR A 1 113 ? 1.622 22.672 -2.898 1 98.88 113 TYR A N 1
ATOM 859 C CA . TYR A 1 113 ? 2.641 23.656 -2.568 1 98.88 113 TYR A CA 1
ATOM 860 C C . TYR A 1 113 ? 4.039 23.109 -2.799 1 98.88 113 TYR A C 1
ATOM 862 O O . TYR A 1 113 ? 4.473 22.188 -2.094 1 98.88 113 TYR A O 1
ATOM 870 N N . ASN A 1 114 ? 4.746 23.688 -3.715 1 98.81 114 ASN A N 1
ATOM 871 C CA . ASN A 1 114 ? 6.082 23.25 -4.109 1 98.81 114 ASN A CA 1
ATOM 872 C C . ASN A 1 114 ? 7.168 24.109 -3.455 1 98.81 114 ASN A C 1
ATOM 874 O O . ASN A 1 114 ? 7.766 24.969 -4.109 1 98.81 114 ASN A O 1
ATOM 878 N N . TYR A 1 115 ? 7.457 23.781 -2.195 1 98.56 115 TYR A N 1
ATOM 879 C CA . TYR A 1 115 ? 8.516 24.531 -1.526 1 98.56 115 TYR A CA 1
ATOM 880 C C . TYR A 1 115 ? 9.039 23.766 -0.311 1 98.56 115 TYR A C 1
ATOM 882 O O . TYR A 1 115 ? 8.422 22.797 0.136 1 98.56 115 TYR A O 1
ATOM 890 N N . ASN A 1 116 ? 10.156 24.125 0.166 1 98.25 116 ASN A N 1
ATOM 891 C CA . ASN A 1 116 ? 10.789 23.609 1.379 1 98.25 116 ASN A CA 1
ATOM 892 C C . ASN A 1 116 ? 10.18 24.25 2.631 1 98.25 116 ASN A C 1
ATOM 894 O O . ASN A 1 116 ? 10.367 25.438 2.885 1 98.25 116 ASN A O 1
ATOM 898 N N . ILE A 1 117 ? 9.578 23.484 3.477 1 98.31 117 ILE A N 1
ATOM 899 C CA . ILE A 1 117 ? 8.789 24 4.59 1 98.31 117 ILE A CA 1
ATOM 900 C C . ILE A 1 117 ? 9.719 24.516 5.691 1 98.31 117 ILE A C 1
ATOM 902 O O . ILE A 1 117 ? 9.273 25.156 6.641 1 98.31 117 ILE A O 1
ATOM 906 N N . THR A 1 118 ? 11.023 24.203 5.57 1 97.19 118 THR A N 1
ATOM 907 C CA . THR A 1 118 ? 11.93 24.484 6.672 1 97.19 118 THR A CA 1
ATOM 908 C C . THR A 1 118 ? 12.43 25.922 6.602 1 97.19 118 THR A C 1
ATOM 910 O O . THR A 1 118 ? 13.078 26.406 7.531 1 97.19 118 THR A O 1
ATOM 913 N N . THR A 1 119 ? 12.141 26.625 5.508 1 97.88 119 THR A N 1
ATOM 914 C CA . THR A 1 119 ? 12.523 28.031 5.434 1 97.88 119 THR A CA 1
ATOM 915 C C . THR A 1 119 ? 11.523 28.891 6.199 1 97.88 119 THR A C 1
ATOM 917 O O . THR A 1 119 ? 10.344 28.562 6.281 1 97.88 119 THR A O 1
ATOM 920 N N . MET A 1 120 ? 11.969 29.984 6.594 1 96.44 120 MET A N 1
ATOM 921 C CA . MET A 1 120 ? 11.172 30.828 7.48 1 96.44 120 MET A CA 1
ATOM 922 C C . MET A 1 120 ? 9.852 31.219 6.828 1 96.44 120 MET A C 1
ATOM 924 O O . MET A 1 120 ? 8.781 30.984 7.395 1 96.44 120 MET A O 1
ATOM 928 N N . ASP A 1 121 ? 9.898 31.766 5.68 1 97.94 121 ASP A N 1
ATOM 929 C CA . ASP A 1 121 ? 8.68 32.188 4.996 1 97.94 121 ASP A CA 1
ATOM 930 C C . ASP A 1 121 ? 7.762 31.016 4.703 1 97.94 121 ASP A C 1
ATOM 932 O O . ASP A 1 121 ? 6.547 31.125 4.863 1 97.94 121 ASP A O 1
ATOM 936 N N . ASN A 1 122 ? 8.297 29.969 4.273 1 98.56 122 ASN A N 1
ATOM 937 C CA . ASN A 1 122 ? 7.512 28.797 3.93 1 98.56 122 ASN A CA 1
ATOM 938 C C . ASN A 1 122 ? 6.926 28.125 5.172 1 98.56 122 ASN A C 1
ATOM 940 O O . ASN A 1 122 ? 5.82 27.578 5.129 1 98.56 122 ASN A O 1
ATOM 944 N N . PHE A 1 123 ? 7.668 28.234 6.215 1 98.25 123 PHE A N 1
ATOM 945 C CA . PHE A 1 123 ? 7.176 27.734 7.492 1 98.25 123 PHE A CA 1
ATOM 946 C C . PHE A 1 123 ? 5.938 28.5 7.934 1 98.25 123 PHE A C 1
ATOM 948 O O . PHE A 1 123 ? 4.949 27.906 8.359 1 98.25 123 PHE A O 1
ATOM 955 N N . GLU A 1 124 ? 6.035 29.75 7.809 1 98.56 124 GLU A N 1
ATOM 956 C CA . GLU A 1 124 ? 4.887 30.578 8.156 1 98.56 124 GLU A CA 1
ATOM 957 C C . GLU A 1 124 ? 3.689 30.281 7.262 1 98.56 124 GLU A C 1
ATOM 959 O O . GLU A 1 124 ? 2.549 30.25 7.73 1 98.56 124 GLU A O 1
ATOM 964 N N . HIS A 1 125 ? 3.936 30.125 6.051 1 98.75 125 HIS A N 1
ATOM 965 C CA . HIS A 1 125 ? 2.857 29.781 5.133 1 98.75 125 HIS A CA 1
ATOM 966 C C . HIS A 1 125 ? 2.229 28.438 5.504 1 98.75 125 HIS A C 1
ATOM 968 O O . HIS A 1 125 ? 1.003 28.297 5.492 1 98.75 125 HIS A O 1
ATOM 974 N N . LEU A 1 126 ? 3.072 27.422 5.812 1 98.75 126 LEU A N 1
ATOM 975 C CA . LEU A 1 126 ? 2.578 26.125 6.266 1 98.75 126 LEU A CA 1
ATOM 976 C C . LEU A 1 126 ? 1.665 26.281 7.477 1 98.75 126 LEU A C 1
ATOM 978 O O . LEU A 1 126 ? 0.568 25.719 7.508 1 98.75 126 LEU A O 1
ATOM 982 N N . MET A 1 127 ? 2.109 27.062 8.422 1 98.56 127 MET A N 1
ATOM 983 C CA . MET A 1 127 ? 1.316 27.297 9.625 1 98.56 127 MET A CA 1
ATOM 984 C C . MET A 1 127 ? -0.024 27.938 9.273 1 98.56 127 MET A C 1
ATOM 986 O O . MET A 1 127 ? -1.056 27.562 9.844 1 98.56 127 MET A O 1
ATOM 990 N N . GLY A 1 128 ? 0 28.875 8.367 1 98.75 128 GLY A N 1
ATOM 991 C CA . GLY A 1 128 ? -1.224 29.5 7.902 1 98.75 128 GLY A CA 1
ATOM 992 C C . GLY A 1 128 ? -2.203 28.516 7.285 1 98.75 128 GLY A C 1
ATOM 993 O O . GLY A 1 128 ? -3.406 28.594 7.547 1 98.75 128 GLY A O 1
ATOM 994 N N . ARG A 1 129 ? -1.718 27.594 6.496 1 98.69 129 ARG A N 1
ATOM 995 C CA . ARG A 1 129 ? -2.588 26.641 5.828 1 98.69 129 ARG A CA 1
ATOM 996 C C . ARG A 1 129 ? -3.129 25.609 6.812 1 98.69 129 ARG A C 1
ATOM 998 O O . ARG A 1 129 ? -4.262 25.141 6.676 1 98.69 129 ARG A O 1
ATOM 1005 N N . ILE A 1 130 ? -2.303 25.234 7.816 1 98.75 130 ILE A N 1
ATOM 1006 C CA . ILE A 1 130 ? -2.777 24.328 8.859 1 98.75 130 ILE A CA 1
ATOM 1007 C C . ILE A 1 130 ? -3.908 25 9.641 1 98.75 130 ILE A C 1
ATOM 1009 O O . ILE A 1 130 ? -4.91 24.344 9.969 1 98.75 130 ILE A O 1
ATOM 1013 N N . SER A 1 131 ? -3.842 26.297 9.836 1 98.5 131 SER A N 1
ATOM 1014 C CA . SER A 1 131 ? -4.773 27.016 10.695 1 98.5 131 SER A CA 1
ATOM 1015 C C . SER A 1 131 ? -6.02 27.438 9.93 1 98.5 131 SER A C 1
ATOM 1017 O O . SER A 1 131 ? -7.094 27.594 10.516 1 98.5 131 SER A O 1
ATOM 1019 N N . ASN A 1 132 ? -5.875 27.578 8.57 1 98.31 132 ASN A N 1
ATOM 1020 C CA . ASN A 1 132 ? -6.969 28.203 7.84 1 98.31 132 ASN A CA 1
ATOM 1021 C C . ASN A 1 132 ? -7.258 27.484 6.531 1 98.31 132 ASN A C 1
ATOM 1023 O O . ASN A 1 132 ? -8.039 27.953 5.707 1 98.31 132 ASN A O 1
ATOM 1027 N N . GLY A 1 133 ? -6.699 26.344 6.305 1 98.25 133 GLY A N 1
ATOM 1028 C CA . GLY A 1 133 ? -6.77 25.703 4.996 1 98.25 133 GLY A CA 1
ATOM 1029 C C . GLY A 1 133 ? -7.918 24.719 4.871 1 98.25 133 GLY A C 1
ATOM 1030 O O . GLY A 1 133 ? -8.148 24.172 3.795 1 98.25 133 GLY A O 1
ATOM 1031 N N . ALA A 1 134 ? -8.695 24.453 5.926 1 98 134 ALA A N 1
ATOM 1032 C CA . ALA A 1 134 ? -9.781 23.469 5.887 1 98 134 ALA A CA 1
ATOM 1033 C C . ALA A 1 134 ? -10.875 23.906 4.922 1 98 134 ALA A C 1
ATOM 1035 O O . ALA A 1 134 ? -10.938 25.078 4.527 1 98 134 ALA A O 1
ATOM 1036 N N . LEU A 1 135 ? -11.727 22.844 4.684 1 94.56 135 LEU A N 1
ATOM 1037 C CA . LEU A 1 135 ? -12.938 23.156 3.932 1 94.56 135 LEU A CA 1
ATOM 1038 C C . LEU A 1 135 ? -13.789 24.188 4.668 1 94.56 135 LEU A C 1
ATOM 1040 O O . LEU A 1 135 ? -14.039 24.047 5.863 1 94.56 135 LEU A O 1
ATOM 1044 N N . GLY A 1 136 ? -14.156 25.328 4.23 1 90.06 136 GLY A N 1
ATOM 1045 C CA . GLY A 1 136 ? -14.938 26.406 4.84 1 90.06 136 GLY A CA 1
ATOM 1046 C C . GLY A 1 136 ? -14.086 27.391 5.605 1 90.06 136 GLY A C 1
ATOM 1047 O O . GLY A 1 136 ? -14.609 28.297 6.254 1 90.06 136 GLY A O 1
ATOM 1048 N N . GLY A 1 137 ? -12.914 26.953 5.688 1 91.38 137 GLY A N 1
ATOM 1049 C CA . GLY A 1 137 ? -12.016 27.828 6.445 1 91.38 137 GLY A CA 1
ATOM 1050 C C . GLY A 1 137 ? -11.656 27.266 7.805 1 91.38 137 GLY A C 1
ATOM 1051 O O . GLY A 1 137 ? -12.117 26.188 8.18 1 91.38 137 GLY A O 1
ATOM 1052 N N . GLY A 1 138 ? -10.648 27.656 8.477 1 96.75 138 GLY A N 1
ATOM 1053 C CA . GLY A 1 138 ? -10.195 27.234 9.789 1 96.75 138 GLY A CA 1
ATOM 1054 C C . GLY A 1 138 ? -9.086 26.203 9.727 1 96.75 138 GLY A C 1
ATOM 1055 O O . GLY A 1 138 ? -8.445 26.031 8.688 1 96.75 138 GLY A O 1
ATOM 1056 N N . ALA A 1 139 ? -8.953 25.516 10.93 1 98.31 139 ALA A N 1
ATOM 1057 C CA . ALA A 1 139 ? -7.859 24.562 11.062 1 98.31 139 ALA A CA 1
ATOM 1058 C C . ALA A 1 139 ? -8.172 23.266 10.336 1 98.31 139 ALA A C 1
ATOM 1060 O O . ALA A 1 139 ? -9.328 22.812 10.305 1 98.31 139 ALA A O 1
ATOM 1061 N N . VAL A 1 140 ? -7.223 22.688 9.773 1 98.75 140 VAL A N 1
ATOM 1062 C CA . VAL A 1 140 ? -7.387 21.391 9.148 1 98.75 140 VAL A CA 1
ATOM 1063 C C . VAL A 1 140 ? -7.672 20.328 10.219 1 98.75 140 VAL A C 1
ATOM 1065 O O . VAL A 1 140 ? -7.418 20.562 11.406 1 98.75 140 VAL A O 1
ATOM 1068 N N . ASP A 1 141 ? -8.195 19.188 9.797 1 98.56 141 ASP A N 1
ATOM 1069 C CA . ASP A 1 141 ? -8.586 18.156 10.742 1 98.56 141 ASP A CA 1
ATOM 1070 C C . ASP A 1 141 ? -7.383 17.328 11.18 1 98.56 141 ASP A C 1
ATOM 1072 O O . ASP A 1 141 ? -7.367 16.781 12.289 1 98.56 141 ASP A O 1
ATOM 1076 N N . LEU A 1 142 ? -6.359 17.219 10.352 1 98.62 142 LEU A N 1
ATOM 1077 C CA . LEU A 1 142 ? -5.238 16.328 10.641 1 98.62 142 LEU A CA 1
ATOM 1078 C C . LEU A 1 142 ? -4.043 16.656 9.758 1 98.62 142 LEU A C 1
ATOM 1080 O O . LEU A 1 142 ? -4.211 17.047 8.594 1 98.62 142 LEU A O 1
ATOM 1084 N N . VAL A 1 143 ? -2.826 16.547 10.297 1 98.88 143 VAL A N 1
ATOM 1085 C CA . VAL A 1 143 ? -1.583 16.672 9.547 1 98.88 143 VAL A CA 1
ATOM 1086 C C . VAL A 1 143 ? -0.854 15.328 9.531 1 98.88 143 VAL A C 1
ATOM 1088 O O . VAL A 1 143 ? -0.739 14.664 10.57 1 98.88 143 VAL A O 1
ATOM 1091 N N . LEU A 1 144 ? -0.421 14.891 8.359 1 98.81 144 LEU A N 1
ATOM 1092 C CA . LEU A 1 144 ? 0.407 13.703 8.203 1 98.81 144 LEU A CA 1
ATOM 1093 C C . LEU A 1 144 ? 1.821 14.078 7.773 1 98.81 144 LEU A C 1
ATOM 1095 O O . LEU A 1 144 ? 2.016 14.656 6.703 1 98.81 144 LEU A O 1
ATOM 1099 N N . SER A 1 145 ? 2.771 13.719 8.602 1 98.44 145 SER A N 1
ATOM 1100 C CA . SER A 1 145 ? 4.18 13.914 8.266 1 98.44 145 SER A CA 1
ATOM 1101 C C . SER A 1 145 ? 4.754 12.695 7.562 1 98.44 145 SER A C 1
ATOM 1103 O O . SER A 1 145 ? 4.797 11.602 8.141 1 98.44 145 SER A O 1
ATOM 1105 N N . CYS A 1 146 ? 5.18 12.875 6.371 1 98.38 146 CYS A N 1
ATOM 1106 C CA . CYS A 1 146 ? 5.773 11.82 5.566 1 98.38 146 CYS A CA 1
ATOM 1107 C C . CYS A 1 146 ? 7.125 12.25 5.008 1 98.38 146 CYS A C 1
ATOM 1109 O O . CYS A 1 146 ? 7.473 11.914 3.873 1 98.38 146 CYS A O 1
ATOM 1111 N N . VAL A 1 147 ? 7.824 13.031 5.723 1 96.81 147 VAL A N 1
ATOM 1112 C CA . VAL A 1 147 ? 9.117 13.562 5.305 1 96.81 147 VAL A CA 1
ATOM 1113 C C . VAL A 1 147 ? 10.227 12.594 5.715 1 96.81 147 VAL A C 1
ATOM 1115 O O . VAL A 1 147 ? 10 11.68 6.516 1 96.81 147 VAL A O 1
ATOM 1118 N N . ASP A 1 148 ? 11.445 12.789 5.184 1 91.06 148 ASP A N 1
ATOM 1119 C CA . ASP A 1 148 ? 12.492 11.805 5.414 1 91.06 148 ASP A CA 1
ATOM 1120 C C . ASP A 1 148 ? 13.719 12.445 6.055 1 91.06 148 ASP A C 1
ATOM 1122 O O . ASP A 1 148 ? 14.805 11.859 6.051 1 91.06 148 ASP A O 1
ATOM 1126 N N . ASN A 1 149 ? 13.578 13.648 6.48 1 88.81 149 ASN A N 1
ATOM 1127 C CA . ASN A 1 149 ? 14.727 14.281 7.129 1 88.81 149 ASN A CA 1
ATOM 1128 C C . ASN A 1 149 ? 14.328 14.922 8.461 1 88.81 149 ASN A C 1
ATOM 1130 O O . ASN A 1 149 ? 13.18 15.312 8.648 1 88.81 149 ASN A O 1
ATOM 1134 N N . PHE A 1 150 ? 15.32 15.07 9.273 1 88.25 150 PHE A N 1
ATOM 1135 C CA . PHE A 1 150 ? 15.117 15.484 10.656 1 88.25 150 PHE A CA 1
ATOM 1136 C C . PHE A 1 150 ? 14.641 16.922 10.719 1 88.25 150 PHE A C 1
ATOM 1138 O O . PHE A 1 150 ? 13.742 17.25 11.5 1 88.25 150 PHE A O 1
ATOM 1145 N N . ALA A 1 151 ? 15.172 17.797 9.961 1 92 151 ALA A N 1
ATOM 1146 C CA . ALA A 1 151 ? 14.828 19.219 9.992 1 92 151 ALA A CA 1
ATOM 1147 C C . ALA A 1 151 ? 13.352 19.422 9.664 1 92 151 ALA A C 1
ATOM 1149 O O . ALA A 1 151 ? 12.68 20.234 10.312 1 92 151 ALA A O 1
ATOM 1150 N N . ALA A 1 152 ? 12.859 18.766 8.672 1 95.88 152 ALA A N 1
ATOM 1151 C CA . ALA A 1 152 ? 11.453 18.875 8.289 1 95.88 152 ALA A CA 1
ATOM 1152 C C . ALA A 1 152 ? 10.539 18.344 9.391 1 95.88 152 ALA A C 1
ATOM 1154 O O . ALA A 1 152 ? 9.5 18.922 9.688 1 95.88 152 ALA A O 1
ATOM 1155 N N . ARG A 1 153 ? 10.922 17.219 9.969 1 94.56 153 ARG A N 1
ATOM 1156 C CA . ARG A 1 153 ? 10.156 16.672 11.078 1 94.56 153 ARG A CA 1
ATOM 1157 C C . ARG A 1 153 ? 10.055 17.656 12.234 1 94.56 153 ARG A C 1
ATOM 1159 O O . ARG A 1 153 ? 8.984 17.844 12.812 1 94.56 153 ARG A O 1
ATOM 1166 N N . MET A 1 154 ? 11.156 18.281 12.531 1 92.06 154 MET A N 1
ATOM 1167 C CA . MET A 1 154 ? 11.195 19.266 13.602 1 92.06 154 MET A CA 1
ATOM 1168 C C . MET A 1 154 ? 10.305 20.453 13.281 1 92.06 154 MET A C 1
ATOM 1170 O O . MET A 1 154 ? 9.633 20.984 14.164 1 92.06 154 MET A O 1
ATOM 1174 N N . SER A 1 155 ? 10.312 20.875 12.039 1 96.75 155 SER A N 1
ATOM 1175 C CA . SER A 1 155 ? 9.469 21.984 11.617 1 96.75 155 SER A CA 1
ATOM 1176 C C . SER A 1 155 ? 7.992 21.656 11.789 1 96.75 155 SER A C 1
ATOM 1178 O O . SER A 1 155 ? 7.215 22.484 12.273 1 96.75 155 SER A O 1
ATOM 1180 N N . ILE A 1 156 ? 7.594 20.484 11.438 1 98.06 156 ILE A N 1
ATOM 1181 C CA . ILE A 1 156 ? 6.207 20.062 11.578 1 98.06 156 ILE A CA 1
ATOM 1182 C C . ILE A 1 156 ? 5.84 19.969 13.055 1 98.06 156 ILE A C 1
ATOM 1184 O O . ILE A 1 156 ? 4.766 20.438 13.461 1 98.06 156 ILE A O 1
ATOM 1188 N N . ASN A 1 157 ? 6.746 19.375 13.812 1 94.12 157 ASN A N 1
ATOM 1189 C CA . ASN A 1 157 ? 6.539 19.281 15.258 1 94.12 157 ASN A CA 1
ATOM 1190 C C . ASN A 1 157 ? 6.316 20.656 15.875 1 94.12 157 ASN A C 1
ATOM 1192 O O . ASN A 1 157 ? 5.395 20.844 16.672 1 94.12 157 ASN A O 1
ATOM 1196 N N . GLN A 1 158 ? 7.152 21.562 15.531 1 95.06 158 GLN A N 1
ATOM 1197 C CA . GLN A 1 158 ? 7.031 22.922 16.047 1 95.06 158 GLN A CA 1
ATOM 1198 C C . GLN A 1 158 ? 5.703 23.562 15.641 1 95.06 158 GLN A C 1
ATOM 1200 O O . GLN A 1 158 ? 5.008 24.141 16.484 1 95.06 158 GLN A O 1
ATOM 1205 N N . ALA A 1 159 ? 5.328 23.438 14.391 1 97.75 159 ALA A N 1
ATOM 1206 C CA . ALA A 1 159 ? 4.082 24.016 13.883 1 97.75 159 ALA A CA 1
ATOM 1207 C C . ALA A 1 159 ? 2.879 23.453 14.633 1 97.75 159 ALA A C 1
ATOM 1209 O O . ALA A 1 159 ? 2.014 24.203 15.086 1 97.75 159 ALA A O 1
ATOM 1210 N N . CYS A 1 160 ? 2.875 22.172 14.781 1 97.06 160 CYS A N 1
ATOM 1211 C CA . CYS A 1 160 ? 1.725 21.516 15.383 1 97.06 160 CYS A CA 1
ATOM 1212 C C . CYS A 1 160 ? 1.642 21.812 16.875 1 97.06 160 CYS A C 1
ATOM 1214 O O . CYS A 1 160 ? 0.547 21.938 17.438 1 97.06 160 CYS A O 1
ATOM 1216 N N . ASN A 1 161 ? 2.793 21.875 17.516 1 93.94 161 ASN A N 1
ATOM 1217 C CA . ASN A 1 161 ? 2.795 22.281 18.922 1 93.94 161 ASN A CA 1
ATOM 1218 C C . ASN A 1 161 ? 2.287 23.719 19.078 1 93.94 161 ASN A C 1
ATOM 1220 O O . ASN A 1 161 ? 1.478 23.984 19.969 1 93.94 161 ASN A O 1
ATOM 1224 N N . GLU A 1 162 ? 2.758 24.594 18.281 1 95.88 162 GLU A N 1
ATOM 1225 C CA . GLU A 1 162 ? 2.361 26 18.359 1 95.88 162 GLU A CA 1
ATOM 1226 C C . GLU A 1 162 ? 0.861 26.172 18.125 1 95.88 162 GLU A C 1
ATOM 1228 O O . GLU A 1 162 ? 0.21 26.984 18.781 1 95.88 162 GLU A O 1
ATOM 1233 N N . LEU A 1 163 ? 0.288 25.391 17.25 1 97.31 163 LEU A N 1
ATOM 1234 C CA . LEU A 1 163 ? -1.098 25.562 16.828 1 97.31 163 LEU A CA 1
ATOM 1235 C C . LEU A 1 163 ? -2.023 24.625 17.609 1 97.31 163 LEU A C 1
ATOM 1237 O O . LEU A 1 163 ? -3.246 24.719 17.484 1 97.31 163 LEU A O 1
ATOM 1241 N N . GLY A 1 164 ? -1.453 23.703 18.359 1 95.12 164 GLY A N 1
ATOM 1242 C CA . GLY A 1 164 ? -2.266 22.688 19.016 1 95.12 164 GLY A CA 1
ATOM 1243 C C . GLY A 1 164 ? -2.902 21.703 18.047 1 95.12 164 GLY A C 1
ATOM 1244 O O . GLY A 1 164 ? -4.043 21.281 18.234 1 95.12 164 GLY A O 1
ATOM 1245 N N . GLN A 1 165 ? -2.217 21.406 16.984 1 97.44 165 GLN A N 1
ATOM 1246 C CA . GLN A 1 165 ? -2.727 20.594 15.891 1 97.44 165 GLN A CA 1
ATOM 1247 C C . GLN A 1 165 ? -2.33 19.141 16.062 1 97.44 165 GLN A C 1
ATOM 1249 O O . GLN A 1 165 ? -1.148 18.828 16.219 1 97.44 165 GLN A O 1
ATOM 1254 N N . THR A 1 166 ? -3.303 18.203 16.094 1 95.5 166 THR A N 1
ATOM 1255 C CA . THR A 1 166 ? -3.035 16.781 16.094 1 95.5 166 THR A CA 1
ATOM 1256 C C . THR A 1 166 ? -2.42 16.344 14.766 1 95.5 166 THR A C 1
ATOM 1258 O O . THR A 1 166 ? -2.854 16.781 13.703 1 95.5 166 THR A O 1
ATOM 1261 N N . TRP A 1 167 ? -1.433 15.453 14.852 1 96.5 167 TRP A N 1
ATOM 1262 C CA . TRP A 1 167 ? -0.764 15.016 13.633 1 96.5 167 TRP A CA 1
ATOM 1263 C C . TRP A 1 167 ? -0.168 13.625 13.812 1 96.5 167 TRP A C 1
ATOM 1265 O O . TRP A 1 167 ? -0.139 13.086 14.922 1 96.5 167 TRP A O 1
ATOM 1275 N N . PHE A 1 168 ? 0.13 12.969 12.695 1 95.75 168 PHE A N 1
ATOM 1276 C CA . PHE A 1 168 ? 0.831 11.688 12.68 1 95.75 168 PHE A CA 1
ATOM 1277 C C . PHE A 1 168 ? 2.23 11.844 12.102 1 95.75 168 PHE A C 1
ATOM 1279 O O . PHE A 1 168 ? 2.424 12.555 11.117 1 95.75 168 PHE A O 1
ATOM 1286 N N . GLU A 1 169 ? 3.168 11.234 12.773 1 93.56 169 GLU A N 1
ATOM 1287 C CA . GLU A 1 169 ? 4.516 11.055 12.242 1 93.56 169 GLU A CA 1
ATOM 1288 C C . GLU A 1 169 ? 4.68 9.68 11.602 1 93.56 169 GLU A C 1
ATOM 1290 O O . GLU A 1 169 ? 4.148 8.688 12.109 1 93.56 169 GLU A O 1
ATOM 1295 N N . SER A 1 170 ? 5.387 9.602 10.461 1 94.19 170 SER A N 1
ATOM 1296 C CA . SER A 1 170 ? 5.703 8.312 9.844 1 94.19 170 SER A CA 1
ATOM 1297 C C . SER A 1 170 ? 7.117 8.305 9.281 1 94.19 170 SER A C 1
ATOM 1299 O O . SER A 1 170 ? 7.691 9.359 9.008 1 94.19 170 SER A O 1
ATOM 1301 N N . GLY A 1 171 ? 7.648 7.086 9.117 1 91.12 171 GLY A N 1
ATOM 1302 C CA . GLY A 1 171 ? 8.969 6.953 8.531 1 91.12 171 GLY A CA 1
ATOM 1303 C C . GLY A 1 171 ? 9.344 5.52 8.211 1 91.12 171 GLY A C 1
ATOM 1304 O O . GLY A 1 171 ? 8.703 4.586 8.703 1 91.12 171 GLY A O 1
ATOM 1305 N N . VAL A 1 172 ? 10.305 5.445 7.309 1 91.38 172 VAL A N 1
ATOM 1306 C CA . VAL A 1 172 ? 10.891 4.164 6.93 1 91.38 172 VAL A CA 1
ATOM 1307 C C . VAL A 1 172 ? 12.406 4.215 7.113 1 91.38 172 VAL A C 1
ATOM 1309 O O . VAL A 1 172 ? 13.039 5.23 6.816 1 91.38 172 VAL A O 1
ATOM 1312 N N . SER A 1 173 ? 12.961 3.145 7.559 1 88.12 173 SER A N 1
ATOM 1313 C CA . SER A 1 173 ? 14.398 3.082 7.801 1 88.12 173 SER A CA 1
ATOM 1314 C C . SER A 1 173 ? 15.18 3.125 6.492 1 88.12 173 SER A C 1
ATOM 1316 O O . SER A 1 173 ? 14.664 2.734 5.445 1 88.12 173 SER A O 1
ATOM 1318 N N . GLU A 1 174 ? 16.422 3.48 6.559 1 86.88 174 GLU A N 1
ATOM 1319 C CA . GLU A 1 174 ? 17.281 3.652 5.391 1 86.88 174 GLU A CA 1
ATOM 1320 C C . GLU A 1 174 ? 17.516 2.324 4.676 1 86.88 174 GLU A C 1
ATOM 1322 O O . GLU A 1 174 ? 17.734 2.295 3.463 1 86.88 174 GLU A O 1
ATOM 1327 N N . ASP A 1 175 ? 17.484 1.285 5.438 1 87.19 175 ASP A N 1
ATOM 1328 C CA . ASP A 1 175 ? 17.703 -0.027 4.836 1 87.19 175 ASP A CA 1
ATOM 1329 C C . ASP A 1 175 ? 16.391 -0.626 4.332 1 87.19 175 ASP A C 1
ATOM 1331 O O . ASP A 1 175 ? 16.359 -1.777 3.891 1 87.19 175 ASP A O 1
ATOM 1335 N N . ALA A 1 176 ? 15.266 0.088 4.469 1 88.5 176 ALA A N 1
ATOM 1336 C CA . ALA A 1 176 ? 13.961 -0.191 3.879 1 88.5 176 ALA A CA 1
ATOM 1337 C C . ALA A 1 176 ? 13.273 -1.354 4.59 1 88.5 176 ALA A C 1
ATOM 1339 O O . ALA A 1 176 ? 12.242 -1.845 4.129 1 88.5 176 ALA A O 1
ATOM 1340 N N . VAL A 1 177 ? 13.742 -1.808 5.738 1 84.69 177 VAL A N 1
ATOM 1341 C CA . VAL A 1 177 ? 13.18 -3.037 6.289 1 84.69 177 VAL A CA 1
ATOM 1342 C C . VAL A 1 177 ? 12.391 -2.723 7.559 1 84.69 177 VAL A C 1
ATOM 1344 O O . VAL A 1 177 ? 11.891 -3.631 8.227 1 84.69 177 VAL A O 1
ATOM 1347 N N . SER A 1 178 ? 12.266 -1.479 7.871 1 85.75 178 SER A N 1
ATOM 1348 C CA . SER A 1 178 ? 11.469 -1.099 9.039 1 85.75 178 SER A CA 1
ATOM 1349 C C . SER A 1 178 ? 10.781 0.244 8.82 1 85.75 178 SER A C 1
ATOM 1351 O O . SER A 1 178 ? 11.219 1.045 7.988 1 85.75 178 SER A O 1
ATOM 1353 N N . GLY A 1 179 ? 9.68 0.42 9.492 1 88.25 179 GLY A N 1
ATOM 1354 C CA . GLY A 1 179 ? 8.945 1.678 9.461 1 88.25 179 GLY A CA 1
ATOM 1355 C C . GLY A 1 179 ? 8.164 1.94 10.734 1 88.25 179 GLY A C 1
ATOM 1356 O O . GLY A 1 179 ? 8.18 1.122 11.656 1 88.25 179 GLY A O 1
ATOM 1357 N N . HIS A 1 180 ? 7.586 3.096 10.852 1 86.44 180 HIS A N 1
ATOM 1358 C CA . HIS A 1 180 ? 6.801 3.443 12.031 1 86.44 180 HIS A CA 1
ATOM 1359 C C . HIS A 1 180 ? 5.723 4.465 11.695 1 86.44 180 HIS A C 1
ATOM 1361 O O . HIS A 1 180 ? 5.809 5.156 10.68 1 86.44 180 HIS A O 1
ATOM 1367 N N . ILE A 1 181 ? 4.723 4.473 12.523 1 90.44 181 ILE A N 1
ATOM 1368 C CA . ILE A 1 181 ? 3.77 5.578 12.602 1 90.44 181 ILE A CA 1
ATOM 1369 C C . ILE A 1 181 ? 3.561 5.969 14.062 1 90.44 181 ILE A C 1
ATOM 1371 O O . ILE A 1 181 ? 3.695 5.133 14.961 1 90.44 181 ILE A O 1
ATOM 1375 N N . GLN A 1 182 ? 3.24 7.254 14.25 1 87.12 182 GLN A N 1
ATOM 1376 C CA . GLN A 1 182 ? 3.02 7.75 15.602 1 87.12 182 GLN A CA 1
ATOM 1377 C C . GLN A 1 182 ? 1.985 8.875 15.617 1 87.12 182 GLN A C 1
ATOM 1379 O O . GLN A 1 182 ? 2.072 9.812 14.82 1 87.12 182 GLN A O 1
ATOM 1384 N N . LEU A 1 183 ? 1.011 8.656 16.469 1 89.56 183 LEU A N 1
ATOM 1385 C CA . LEU A 1 183 ? 0.058 9.727 16.719 1 89.56 183 LEU A CA 1
ATOM 1386 C C . LEU A 1 183 ? 0.62 10.734 17.719 1 89.56 183 LEU A C 1
ATOM 1388 O O . LEU A 1 183 ? 1.144 10.344 18.766 1 89.56 183 LEU A O 1
ATOM 1392 N N . LEU A 1 184 ? 0.545 12 17.422 1 89.12 184 LEU A N 1
ATOM 1393 C CA . LEU A 1 184 ? 0.982 13.07 18.312 1 89.12 184 LEU A CA 1
ATOM 1394 C C . LEU A 1 184 ? -0.149 14.062 18.562 1 89.12 184 LEU A C 1
ATOM 1396 O O . LEU A 1 184 ? -0.683 14.656 17.625 1 89.12 184 LEU A O 1
ATOM 1400 N N . LYS A 1 185 ? -0.473 14.188 19.797 1 90.69 185 LYS A N 1
ATOM 1401 C CA . LYS A 1 185 ? -1.469 15.141 20.281 1 90.69 185 LYS A CA 1
ATOM 1402 C C . LYS A 1 185 ? -0.847 16.141 21.25 1 90.69 185 LYS A C 1
ATOM 1404 O O . LYS A 1 185 ? -0.648 15.836 22.422 1 90.69 185 LYS A O 1
ATOM 1409 N N . PRO A 1 186 ? -0.628 17.328 20.75 1 91.12 186 PRO A N 1
ATOM 1410 C CA . PRO A 1 186 ? 0.015 18.312 21.609 1 91.12 186 PRO A CA 1
ATOM 1411 C C . PRO A 1 186 ? -0.642 18.422 22.984 1 91.12 186 PRO A C 1
ATOM 1413 O O . PRO A 1 186 ? -1.865 18.547 23.078 1 91.12 186 PRO A O 1
ATOM 1416 N N . GLY A 1 187 ? 0.237 18.328 24.016 1 85.25 187 GLY A N 1
ATOM 1417 C CA . GLY A 1 187 ? -0.235 18.406 25.375 1 85.25 187 GLY A CA 1
ATOM 1418 C C . GLY A 1 187 ? -0.628 17.078 25.969 1 85.25 187 GLY A C 1
ATOM 1419 O O . GLY A 1 187 ? -0.513 16.859 27.172 1 85.25 187 GLY A O 1
ATOM 1420 N N . GLU A 1 188 ? -1.116 16.156 25.234 1 84.5 188 GLU A N 1
ATOM 1421 C CA . GLU A 1 188 ? -1.634 14.875 25.703 1 84.5 188 GLU A CA 1
ATOM 1422 C C . GLU A 1 188 ? -0.606 13.766 25.516 1 84.5 188 GLU A C 1
ATOM 1424 O O . GLU A 1 188 ? -0.405 12.938 26.406 1 84.5 188 GLU A O 1
ATOM 1429 N N . LEU A 1 189 ? 0.005 13.727 24.375 1 83.88 189 LEU A N 1
ATOM 1430 C CA . LEU A 1 189 ? 0.994 12.703 24.031 1 83.88 189 LEU A CA 1
ATOM 1431 C C . LEU A 1 189 ? 2.373 13.328 23.844 1 83.88 189 LEU A C 1
ATOM 1433 O O . LEU A 1 189 ? 2.488 14.531 23.625 1 83.88 189 LEU A O 1
ATOM 1437 N N . ALA A 1 190 ? 3.422 12.469 23.875 1 84.31 190 ALA A N 1
ATOM 1438 C CA . ALA A 1 190 ? 4.777 12.953 23.625 1 84.31 190 ALA A CA 1
ATOM 1439 C C . ALA A 1 190 ? 4.891 13.562 22.234 1 84.31 190 ALA A C 1
ATOM 1441 O O . ALA A 1 190 ? 4.336 13.039 21.266 1 84.31 190 ALA A O 1
ATOM 1442 N N . CYS A 1 191 ? 5.512 14.703 22.266 1 87.12 191 CYS A N 1
ATOM 1443 C CA . CYS A 1 191 ? 5.797 15.258 20.938 1 87.12 191 CYS A CA 1
ATOM 1444 C C . CYS A 1 191 ? 7.02 14.594 20.328 1 87.12 191 CYS A C 1
ATOM 1446 O O . CYS A 1 191 ? 7.602 13.68 20.906 1 87.12 191 CYS A O 1
ATOM 1448 N N . PHE A 1 192 ? 7.367 14.977 19.172 1 88 192 PHE A N 1
ATOM 1449 C CA . PHE A 1 192 ? 8.477 14.367 18.453 1 88 192 PHE A CA 1
ATOM 1450 C C . PHE A 1 192 ? 9.789 14.562 19.203 1 88 192 PHE A C 1
ATOM 1452 O O . PHE A 1 192 ? 10.656 13.68 19.203 1 88 192 PHE A O 1
ATOM 1459 N N . GLU A 1 193 ? 9.953 15.641 19.859 1 85 193 GLU A N 1
ATOM 1460 C CA . GLU A 1 193 ? 11.18 15.93 20.609 1 85 193 GLU A CA 1
ATOM 1461 C C . GLU A 1 193 ? 11.211 15.172 21.938 1 85 193 GLU A C 1
ATOM 1463 O O . GLU A 1 193 ? 12.281 14.844 22.438 1 85 193 GLU A O 1
ATOM 1468 N N . CYS A 1 194 ? 10.062 14.93 22.484 1 78.88 194 CYS A N 1
ATOM 1469 C CA . CYS A 1 194 ? 9.977 14.18 23.734 1 78.88 194 CYS A CA 1
ATOM 1470 C C . CYS A 1 194 ? 10.508 12.758 23.562 1 78.88 194 CYS A C 1
ATOM 1472 O O . CYS A 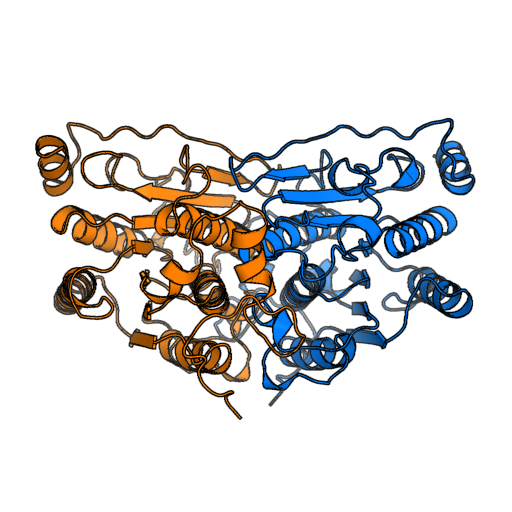1 194 ? 11.195 12.234 24.438 1 78.88 194 CYS A O 1
ATOM 1474 N N . ALA A 1 195 ? 10.148 12.148 22.453 1 74.44 195 ALA A N 1
ATOM 1475 C CA . ALA A 1 195 ? 10.477 10.75 22.188 1 74.44 195 ALA A CA 1
ATOM 1476 C C . ALA A 1 195 ? 10.758 10.531 20.703 1 74.44 195 ALA A C 1
ATOM 1478 O O . ALA A 1 195 ? 9.93 9.977 19.984 1 74.44 195 ALA A O 1
ATOM 1479 N N . PRO A 1 196 ? 11.898 10.906 20.328 1 67.06 196 PRO A N 1
ATOM 1480 C CA . PRO A 1 196 ? 12.172 10.664 18.906 1 67.06 196 PRO A CA 1
ATOM 1481 C C . PRO A 1 196 ? 12.297 9.18 18.578 1 67.06 196 PRO A C 1
ATOM 1483 O O . PRO A 1 196 ? 12.844 8.406 19.359 1 67.06 196 PRO A O 1
ATOM 1486 N N . PRO A 1 197 ? 11.531 8.727 17.594 1 61.56 197 PRO A N 1
ATOM 1487 C CA . PRO A 1 197 ? 11.672 7.316 17.234 1 61.56 197 PRO A CA 1
ATOM 1488 C C . PRO A 1 197 ? 13.133 6.898 17.062 1 61.56 197 PRO A C 1
ATOM 1490 O O . PRO A 1 197 ? 13.938 7.672 16.547 1 61.56 197 PRO A O 1
ATOM 1493 N N . LEU A 1 198 ? 13.359 5.723 17.5 1 54.41 198 LEU A N 1
ATOM 1494 C CA . LEU A 1 198 ? 14.719 5.184 17.484 1 54.41 198 LEU A CA 1
ATOM 1495 C C . LEU A 1 198 ? 15.281 5.195 16.062 1 54.41 198 LEU A C 1
ATOM 1497 O O . LEU A 1 198 ? 16.469 5.48 15.867 1 54.41 198 LEU A O 1
ATOM 1501 N N . ILE A 1 199 ? 14.398 4.883 15.156 1 53.16 199 ILE A N 1
ATOM 1502 C CA . ILE A 1 199 ? 14.82 4.82 13.758 1 53.16 199 ILE A CA 1
ATOM 1503 C C . ILE A 1 199 ? 15.367 6.176 13.32 1 53.16 199 ILE A C 1
ATOM 1505 O O . ILE A 1 199 ? 16.266 6.254 12.484 1 53.16 199 ILE A O 1
ATOM 1509 N N . VAL A 1 200 ? 14.82 7.199 13.906 1 55.25 200 VAL A N 1
ATOM 1510 C CA . VAL A 1 200 ? 15.211 8.562 13.57 1 55.25 200 VAL A CA 1
ATOM 1511 C C . VAL A 1 200 ? 16.297 9.039 14.531 1 55.25 200 VAL A C 1
ATOM 1513 O O . VAL A 1 200 ? 17.172 9.82 14.156 1 55.25 200 VAL A O 1
ATOM 1516 N N . ALA A 1 201 ? 16.094 8.625 15.789 1 48.72 201 ALA A N 1
ATOM 1517 C CA . ALA A 1 201 ? 16.969 9.109 16.859 1 48.72 201 ALA A CA 1
ATOM 1518 C C . ALA A 1 201 ? 18.406 8.617 16.656 1 48.72 201 ALA A C 1
ATOM 1520 O O . ALA A 1 201 ? 19.344 9.203 17.188 1 48.72 201 ALA A O 1
ATOM 1521 N N . SER A 1 202 ? 18.406 7.25 16.141 1 44.16 202 SER A N 1
ATOM 1522 C CA . SER A 1 202 ? 19.812 6.895 15.953 1 44.16 202 SER A CA 1
ATOM 1523 C C . SER A 1 202 ? 20.531 7.934 15.109 1 44.16 202 SER A C 1
ATOM 1525 O O . SER A 1 202 ? 20.328 8.016 13.898 1 44.16 202 SER A O 1
ATOM 1527 N N . GLY A 1 203 ? 20.297 9.047 15.312 1 42.16 203 GLY A N 1
ATOM 1528 C CA . GLY A 1 203 ? 20.969 10.258 14.875 1 42.16 203 GLY A CA 1
ATOM 1529 C C . GLY A 1 203 ? 22.188 9.992 14.023 1 42.16 203 GLY A C 1
ATOM 1530 O O . GLY A 1 203 ? 23.172 10.734 14.094 1 42.16 203 GLY A O 1
ATOM 1531 N N . GLU A 1 204 ? 22.469 8.766 13.617 1 42.22 204 GLU A N 1
ATOM 1532 C CA . GLU A 1 204 ? 23.594 8.898 12.695 1 42.22 204 GLU A CA 1
ATOM 1533 C C . GLU A 1 204 ? 23.375 10.047 11.719 1 42.22 204 GLU A C 1
ATOM 1535 O O . GLU A 1 204 ? 22.25 10.273 11.266 1 42.22 204 GLU A O 1
ATOM 1540 N N . ASP A 1 205 ? 24.031 11.109 11.844 1 40 205 ASP A N 1
ATOM 1541 C CA . ASP A 1 205 ? 24.062 12.258 10.945 1 40 205 ASP A CA 1
ATOM 1542 C C . ASP A 1 205 ? 23.609 11.859 9.539 1 40 205 ASP A C 1
ATOM 1544 O O . ASP A 1 205 ? 24.25 11.039 8.883 1 40 205 ASP A O 1
ATOM 1548 N N . GLU A 1 206 ? 22.375 11.953 9.281 1 44.62 206 GLU A N 1
ATOM 1549 C CA . GLU A 1 206 ? 21.859 11.82 7.922 1 44.62 206 GLU A CA 1
ATOM 1550 C C . GLU A 1 206 ? 22.953 12.117 6.895 1 44.62 206 GLU A C 1
ATOM 1552 O O . GLU A 1 206 ? 22.922 11.609 5.773 1 44.62 206 GLU A O 1
ATOM 1557 N N . LYS A 1 207 ? 23.828 13.078 7.293 1 42.25 207 LYS A N 1
ATOM 1558 C CA . LYS A 1 207 ? 25.016 13.406 6.492 1 42.25 207 LYS A CA 1
ATOM 1559 C C . LYS A 1 207 ? 25.969 12.227 6.418 1 42.25 207 LYS A C 1
ATOM 1561 O O . LYS A 1 207 ? 26.828 12.172 5.531 1 42.25 207 LYS A O 1
ATOM 1566 N N . THR A 1 208 ? 26.062 11.539 7.445 1 40.47 208 THR A N 1
ATOM 1567 C CA . THR A 1 208 ? 26.984 10.422 7.438 1 40.47 208 THR A CA 1
ATOM 1568 C C . THR A 1 208 ? 26.484 9.312 6.504 1 40.47 208 THR A C 1
ATOM 1570 O O . THR A 1 208 ? 27.266 8.461 6.082 1 40.47 208 THR A O 1
ATOM 1573 N N . LEU A 1 209 ? 25.219 9.094 6.453 1 44.44 209 LEU A N 1
ATOM 1574 C CA . LEU A 1 209 ? 24.703 8.062 5.559 1 44.44 209 LEU A CA 1
ATOM 1575 C C . LEU A 1 209 ? 24.984 8.414 4.102 1 44.44 209 LEU A C 1
ATOM 1577 O O . LEU A 1 209 ? 24.688 7.629 3.199 1 44.44 209 LEU A O 1
ATOM 1581 N N . LYS A 1 210 ? 25.141 9.711 3.912 1 44.16 210 LYS A N 1
ATOM 1582 C CA . LYS A 1 210 ? 25.469 9.977 2.516 1 44.16 210 LYS A CA 1
ATOM 1583 C C . LYS A 1 210 ? 26.891 9.555 2.193 1 44.16 210 LYS A C 1
ATOM 1585 O O . LYS A 1 210 ? 27.781 10.398 2.105 1 44.16 210 LYS A O 1
ATOM 1590 N N . ARG A 1 211 ? 27.234 8.438 2.816 1 48.78 211 ARG A N 1
ATOM 1591 C CA . ARG A 1 211 ? 28.5 7.984 2.232 1 48.78 211 ARG A CA 1
ATOM 1592 C C . ARG A 1 211 ? 28.453 8.062 0.711 1 48.78 211 ARG A C 1
ATOM 1594 O O . ARG A 1 211 ? 27.406 7.852 0.104 1 48.78 211 ARG A O 1
ATOM 1601 N N . GLU A 1 212 ? 29.391 8.531 0.219 1 57 212 GLU A N 1
ATOM 1602 C CA . GLU A 1 212 ? 29.531 8.703 -1.224 1 57 212 GLU A CA 1
ATOM 1603 C C . GLU A 1 212 ? 29.156 7.43 -1.971 1 57 212 GLU A C 1
ATOM 1605 O O . GLU A 1 212 ? 29.609 6.336 -1.626 1 57 212 GLU A O 1
ATOM 1610 N N . GLY A 1 213 ? 28.188 7.438 -2.732 1 64.56 213 GLY A N 1
ATOM 1611 C CA . GLY A 1 213 ? 27.781 6.332 -3.588 1 64.56 213 GLY A CA 1
ATOM 1612 C C . GLY A 1 213 ? 26.703 5.457 -2.963 1 64.56 213 GLY A C 1
ATOM 1613 O O . GLY A 1 213 ? 26.312 4.445 -3.541 1 64.56 213 GLY A O 1
ATOM 1614 N N . VAL A 1 214 ? 26.328 5.883 -1.683 1 71 214 VAL A N 1
ATOM 1615 C CA . VAL A 1 214 ? 25.328 5.039 -1.05 1 71 214 VAL A CA 1
ATOM 1616 C C . VAL A 1 214 ? 24.031 5.828 -0.884 1 71 214 VAL A C 1
ATOM 1618 O O . VAL A 1 214 ? 24.047 6.98 -0.447 1 71 214 VAL A O 1
ATOM 1621 N N . CYS A 1 215 ? 23.016 5.34 -1.474 1 84.56 215 CYS A N 1
ATOM 1622 C CA . CYS A 1 215 ? 21.688 5.926 -1.269 1 84.56 215 CYS A CA 1
ATOM 1623 C C . CYS A 1 215 ? 20.844 5.043 -0.367 1 84.56 215 CYS A C 1
ATOM 1625 O O . CYS A 1 215 ? 21.172 3.877 -0.14 1 84.56 215 CYS A O 1
ATOM 1627 N N . ALA A 1 216 ? 19.859 5.656 0.237 1 88.75 216 ALA A N 1
ATOM 1628 C CA . ALA A 1 216 ? 18.922 4.883 1.05 1 88.75 216 ALA A CA 1
ATOM 1629 C C . ALA A 1 216 ? 18.188 3.848 0.203 1 88.75 216 ALA A C 1
ATOM 1631 O O . ALA A 1 216 ? 17.844 4.113 -0.951 1 88.75 216 ALA A O 1
ATOM 1632 N N . ALA A 1 217 ? 18.062 2.717 0.765 1 92 217 ALA A N 1
ATOM 1633 C CA . ALA A 1 217 ? 17.25 1.686 0.121 1 92 217 ALA A CA 1
ATOM 1634 C C . ALA A 1 217 ? 15.758 2.002 0.241 1 92 217 ALA A C 1
ATOM 1636 O O . ALA A 1 217 ? 15.352 2.799 1.09 1 92 217 ALA A O 1
ATOM 1637 N N . SER A 1 218 ? 15.047 1.451 -0.635 1 93.25 218 SER A N 1
ATOM 1638 C CA . SER A 1 218 ? 13.602 1.623 -0.595 1 93.25 218 SER A CA 1
ATOM 1639 C C . SER A 1 218 ? 12.891 0.484 -1.319 1 93.25 218 SER A C 1
ATOM 1641 O O . SER A 1 218 ? 13.344 0.025 -2.367 1 93.25 218 SER A O 1
ATOM 1643 N N . LEU A 1 219 ? 11.844 0.034 -0.704 1 94.81 219 LEU A N 1
ATOM 1644 C CA . LEU A 1 219 ? 10.961 -0.98 -1.263 1 94.81 219 LEU A CA 1
ATOM 1645 C C . LEU A 1 219 ? 9.516 -0.484 -1.297 1 94.81 219 LEU A C 1
ATOM 1647 O O . LEU A 1 219 ? 9.055 0.142 -0.343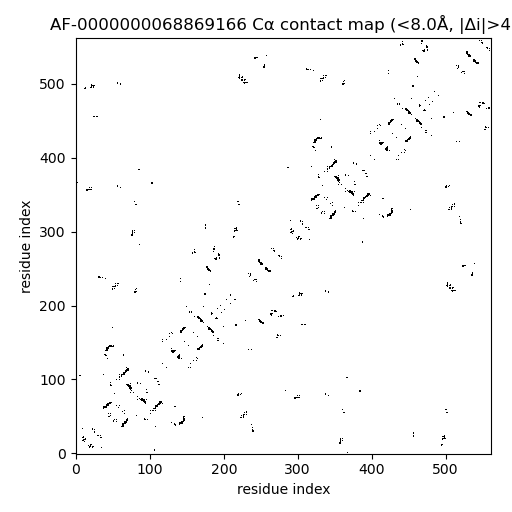 1 94.81 219 LEU A O 1
ATOM 1651 N N . PRO A 1 220 ? 8.859 -0.735 -2.447 1 97.62 220 PRO A N 1
ATOM 1652 C CA . PRO A 1 220 ? 7.449 -0.348 -2.473 1 97.62 220 PRO A CA 1
ATOM 1653 C C . PRO A 1 220 ? 6.629 -1.044 -1.39 1 97.62 220 PRO A C 1
ATOM 1655 O O . PRO A 1 220 ? 5.586 -0.531 -0.975 1 97.62 220 PRO A O 1
ATOM 1658 N N . THR A 1 221 ? 7.066 -2.201 -0.875 1 96 221 THR A N 1
ATOM 1659 C CA . THR A 1 221 ? 6.332 -2.973 0.125 1 96 221 THR A CA 1
ATOM 1660 C C . THR A 1 221 ? 6.328 -2.248 1.469 1 96 221 THR A C 1
ATOM 1662 O O . THR A 1 221 ? 5.266 -1.923 2.002 1 96 221 THR A O 1
ATOM 1665 N N . THR A 1 222 ? 7.559 -1.873 1.931 1 93.69 222 THR A N 1
ATOM 1666 C CA . THR A 1 222 ? 7.664 -1.2 3.221 1 93.69 222 THR A CA 1
ATOM 1667 C C . THR A 1 222 ? 6.941 0.144 3.191 1 93.69 222 THR A C 1
ATOM 1669 O O . THR A 1 222 ? 6.211 0.483 4.121 1 93.69 222 THR A O 1
ATOM 1672 N N . MET A 1 223 ? 7.156 0.835 2.076 1 95.88 223 MET A N 1
ATOM 1673 C CA . MET A 1 223 ? 6.496 2.127 1.929 1 95.88 223 MET A CA 1
ATOM 1674 C C . MET A 1 223 ? 4.98 1.962 1.907 1 95.88 223 MET A C 1
ATOM 1676 O O . MET A 1 223 ? 4.258 2.736 2.537 1 95.88 223 MET A O 1
ATOM 1680 N N . GLY A 1 224 ? 4.484 0.948 1.196 1 96.75 224 GLY A N 1
ATOM 1681 C CA . GLY A 1 224 ? 3.057 0.672 1.131 1 96.75 224 GLY A CA 1
ATOM 1682 C C . GLY A 1 224 ? 2.461 0.286 2.473 1 96.75 224 GLY A C 1
ATOM 1683 O O . GLY A 1 224 ? 1.367 0.733 2.822 1 96.75 224 GLY A O 1
ATOM 1684 N N . ILE A 1 225 ? 3.131 -0.529 3.229 1 94.25 225 ILE A N 1
ATOM 1685 C CA . ILE A 1 225 ? 2.678 -0.987 4.535 1 94.25 225 ILE A CA 1
ATOM 1686 C C . ILE A 1 225 ? 2.58 0.2 5.492 1 94.25 225 ILE A C 1
ATOM 1688 O O . ILE A 1 225 ? 1.555 0.389 6.152 1 94.25 225 ILE A O 1
ATOM 1692 N N . VAL A 1 226 ? 3.604 1.019 5.531 1 93.94 226 VAL A N 1
ATOM 1693 C CA . VAL A 1 226 ? 3.637 2.164 6.438 1 93.94 226 VAL A CA 1
ATOM 1694 C C . VAL A 1 226 ? 2.551 3.164 6.047 1 93.94 226 VAL A C 1
ATOM 1696 O O . VAL A 1 226 ? 1.84 3.688 6.906 1 93.94 226 VAL A O 1
ATOM 1699 N N . ALA A 1 227 ? 2.414 3.418 4.754 1 97.88 227 ALA A N 1
ATOM 1700 C CA . ALA A 1 227 ? 1.348 4.301 4.285 1 97.88 227 ALA A CA 1
ATOM 1701 C C . ALA A 1 227 ? -0.024 3.758 4.676 1 97.88 227 ALA A C 1
ATOM 1703 O O . ALA A 1 227 ? -0.906 4.516 5.082 1 97.88 227 ALA A O 1
ATOM 1704 N N . GLY A 1 228 ? -0.175 2.449 4.5 1 96.25 228 GLY A N 1
ATOM 1705 C CA . GLY A 1 228 ? -1.421 1.815 4.902 1 96.25 228 GLY A CA 1
ATOM 1706 C C . GLY A 1 228 ? -1.744 2.01 6.371 1 96.25 228 GLY A C 1
ATOM 1707 O O . GLY A 1 228 ? -2.859 2.402 6.719 1 96.25 228 GLY A O 1
ATOM 1708 N N . PHE A 1 229 ? -0.759 1.774 7.234 1 92.38 229 PHE A N 1
ATOM 1709 C CA . PH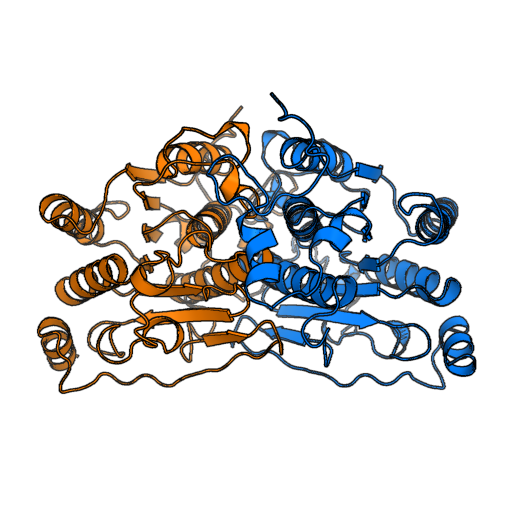E A 1 229 ? -0.937 1.978 8.664 1 92.38 229 PHE A CA 1
ATOM 1710 C C . PHE A 1 229 ? -1.261 3.436 8.969 1 92.38 229 PHE A C 1
ATOM 1712 O O . PHE A 1 229 ? -2.139 3.725 9.789 1 92.38 229 PHE A O 1
ATOM 1719 N N . LEU A 1 230 ? -0.535 4.266 8.336 1 95.81 230 LEU A N 1
ATOM 1720 C CA . LEU A 1 230 ? -0.703 5.695 8.555 1 95.81 230 LEU A CA 1
ATOM 1721 C C . LEU A 1 230 ? -2.127 6.133 8.234 1 95.81 230 LEU A C 1
ATOM 1723 O O . LEU A 1 230 ? -2.805 6.734 9.07 1 95.81 230 LEU A O 1
ATOM 1727 N N . VAL A 1 231 ? -2.658 5.781 7.082 1 97.31 231 VAL A N 1
ATOM 1728 C CA . VAL A 1 231 ? -3.963 6.25 6.625 1 97.31 231 VAL A CA 1
ATOM 1729 C C . VAL A 1 231 ? -5.07 5.504 7.367 1 97.31 231 VAL A C 1
ATOM 1731 O O . VAL A 1 231 ? -6.117 6.078 7.668 1 97.31 231 VAL A O 1
ATOM 1734 N N . GLN A 1 232 ? -4.848 4.207 7.664 1 93.44 232 GLN A N 1
ATOM 1735 C CA . GLN A 1 232 ? -5.82 3.479 8.469 1 93.44 232 GLN A CA 1
ATOM 1736 C C . GLN A 1 232 ? -6.062 4.18 9.805 1 93.44 232 GLN A C 1
ATOM 1738 O O . GLN A 1 232 ? -7.207 4.328 10.234 1 93.44 232 GLN A O 1
ATOM 1743 N N . ASN A 1 233 ? -4.996 4.582 10.453 1 92.62 233 ASN A N 1
ATOM 1744 C CA . ASN A 1 233 ? -5.125 5.262 11.734 1 92.62 233 ASN A CA 1
ATOM 1745 C C . ASN A 1 233 ? -5.684 6.672 11.57 1 92.62 233 ASN A C 1
ATOM 1747 O O . ASN A 1 233 ? -6.414 7.16 12.438 1 92.62 233 ASN A O 1
ATOM 1751 N N . ALA A 1 234 ? -5.312 7.312 10.5 1 96 234 ALA A N 1
ATOM 1752 C CA . ALA A 1 234 ? -5.91 8.609 10.203 1 96 234 ALA A CA 1
ATOM 1753 C C . ALA A 1 234 ? -7.426 8.492 10.055 1 96 234 ALA A C 1
ATOM 1755 O O . ALA A 1 234 ? -8.172 9.312 10.594 1 96 234 ALA A O 1
ATOM 1756 N N . LEU A 1 235 ? -7.91 7.461 9.344 1 95.31 235 LEU A N 1
ATOM 1757 C CA . LEU A 1 235 ? -9.336 7.25 9.141 1 95.31 235 LEU A CA 1
ATOM 1758 C C . LEU A 1 235 ? -10.031 6.945 10.461 1 95.31 235 LEU A C 1
ATOM 1760 O O . LEU A 1 235 ? -11.125 7.445 10.727 1 95.31 235 LEU A O 1
ATOM 1764 N N . LYS A 1 236 ? -9.398 6.07 11.266 1 92.38 236 LYS A N 1
ATOM 1765 C CA . LYS A 1 236 ? -9.953 5.801 12.594 1 92.38 236 LYS A CA 1
ATOM 1766 C C . LYS A 1 236 ? -10.148 7.09 13.383 1 92.38 236 LYS A C 1
ATOM 1768 O O . LYS A 1 236 ? -11.188 7.289 14.008 1 92.38 236 LYS A O 1
ATOM 1773 N N . TYR A 1 237 ? -9.148 7.906 13.328 1 93.12 237 TYR A N 1
ATOM 1774 C CA . TYR A 1 237 ? -9.188 9.18 14.047 1 93.12 237 TYR A CA 1
ATOM 1775 C C . TYR A 1 237 ? -10.281 10.086 13.492 1 93.12 237 TYR A C 1
ATOM 1777 O O . TYR A 1 237 ? -11.055 10.672 14.25 1 93.12 237 TYR A O 1
ATOM 1785 N N . LEU A 1 238 ? -10.383 10.211 12.188 1 96.12 238 LEU A N 1
ATOM 1786 C CA . LEU A 1 238 ? -11.266 11.164 11.523 1 96.12 238 LEU A CA 1
ATOM 1787 C C . LEU A 1 238 ? -12.719 10.711 11.625 1 96.12 238 LEU A C 1
ATOM 1789 O O . LEU A 1 238 ? -13.633 11.539 11.68 1 96.12 238 LEU A O 1
ATOM 1793 N N . LEU A 1 239 ? -12.945 9.383 11.609 1 95.06 239 LEU A N 1
ATOM 1794 C CA . LEU A 1 239 ? -14.305 8.875 11.5 1 95.06 239 LEU A CA 1
ATOM 1795 C C . LEU A 1 239 ? -14.742 8.203 12.797 1 95.06 239 LEU A C 1
ATOM 1797 O O . LEU A 1 239 ? -15.875 7.719 12.906 1 95.06 239 LEU A O 1
ATOM 1801 N N . GLY A 1 240 ? -13.875 8.133 13.688 1 90.62 240 GLY A N 1
ATOM 1802 C CA . GLY A 1 240 ? -14.234 7.672 15.016 1 90.62 240 GLY A CA 1
ATOM 1803 C C . GLY A 1 240 ? -14.562 6.191 15.07 1 90.62 240 GLY A C 1
ATOM 1804 O O . GLY A 1 240 ? -15.609 5.797 15.578 1 90.62 240 GLY A O 1
ATOM 1805 N N . PHE A 1 241 ? -13.734 5.363 14.516 1 87 241 PHE A N 1
ATOM 1806 C CA . PHE A 1 241 ? -13.906 3.922 14.641 1 87 241 PHE A CA 1
ATOM 1807 C C . PHE A 1 241 ? -12.594 3.25 15.016 1 87 241 PHE A C 1
ATOM 1809 O O . PHE A 1 241 ? -11.516 3.797 14.766 1 87 241 PHE A O 1
ATOM 1816 N N . GLY A 1 242 ? -12.719 2.146 15.727 1 81.56 242 GLY A N 1
ATOM 1817 C CA . GLY A 1 242 ? -11.5 1.506 16.203 1 81.56 242 GLY A CA 1
ATOM 1818 C C . GLY A 1 242 ? -10.742 2.352 17.219 1 81.56 242 GLY A C 1
ATOM 1819 O O . GLY A 1 242 ? -11.289 3.297 17.781 1 81.56 242 GLY A O 1
ATOM 1820 N N . ASP A 1 243 ? -9.617 1.87 17.531 1 75.88 243 ASP A N 1
ATOM 1821 C CA . ASP A 1 243 ? -8.742 2.598 18.438 1 75.88 243 ASP A CA 1
ATOM 1822 C C . ASP A 1 243 ? -7.543 3.188 17.688 1 75.88 243 ASP A C 1
ATOM 1824 O O . ASP A 1 243 ? -6.613 2.465 17.328 1 75.88 243 ASP A O 1
ATOM 1828 N N . PRO A 1 244 ? -7.836 4.52 17.406 1 65.19 244 PRO A N 1
ATOM 1829 C CA . PRO A 1 244 ? -6.656 5.094 16.75 1 65.19 244 PRO A CA 1
ATOM 1830 C C . PRO A 1 244 ? -5.391 4.957 17.594 1 65.19 244 PRO A C 1
ATOM 1832 O O . PRO A 1 244 ? -5.395 5.297 18.781 1 65.19 244 PRO A O 1
ATOM 1835 N N . CYS A 1 245 ? -4.266 4.34 16.938 1 60.72 245 CYS A N 1
ATOM 1836 C CA . CYS A 1 245 ? -2.906 4.121 17.422 1 60.72 245 CYS A CA 1
ATOM 1837 C C . CYS A 1 245 ? -2.895 3.859 18.922 1 60.72 245 CYS A C 1
ATOM 1839 O O . CYS A 1 245 ? -2.539 4.742 19.703 1 60.72 245 CYS A O 1
ATOM 1841 N N . PRO A 1 246 ? -3.521 2.924 19.453 1 54.41 246 PRO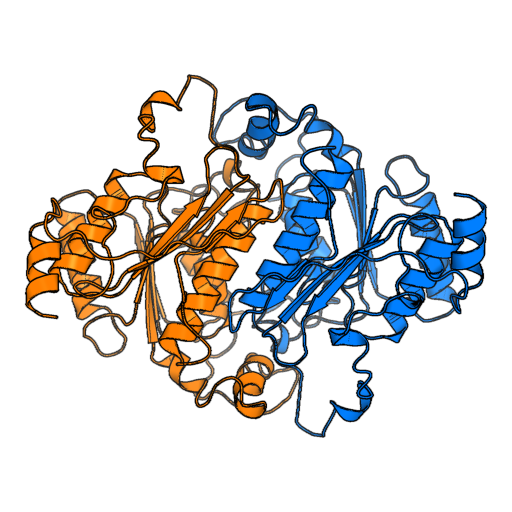 A N 1
ATOM 1842 C CA . PRO A 1 246 ? -3.381 2.805 20.906 1 54.41 246 PRO A CA 1
ATOM 1843 C C . PRO A 1 246 ? -1.968 3.117 21.391 1 54.41 246 PRO A C 1
ATOM 1845 O O . PRO A 1 246 ? -1.791 3.646 22.484 1 54.41 246 PRO A O 1
ATOM 1848 N N . ALA A 1 247 ? -0.868 2.795 20.484 1 57.44 247 ALA A N 1
ATOM 1849 C CA . ALA A 1 247 ? 0.537 3.115 20.719 1 57.44 247 ALA A CA 1
ATOM 1850 C C . ALA A 1 247 ? 1.311 3.211 19.422 1 57.44 247 ALA A C 1
ATOM 1852 O O . ALA A 1 247 ? 0.923 2.604 18.406 1 57.44 247 ALA A O 1
ATOM 1853 N N . PRO A 1 248 ? 2.295 4.164 19.484 1 60.69 248 PRO A N 1
ATOM 1854 C CA . PRO A 1 248 ? 3.176 4.109 18.312 1 60.69 248 PRO A CA 1
ATOM 1855 C C . PRO A 1 248 ? 3.402 2.684 17.812 1 60.69 248 PRO A C 1
ATOM 1857 O O . PRO A 1 248 ? 3.564 1.762 18.609 1 60.69 248 PRO A O 1
ATOM 1860 N N . ALA A 1 249 ? 3.236 2.566 16.531 1 70.5 249 ALA A N 1
ATOM 1861 C CA . ALA A 1 249 ? 3.346 1.222 15.961 1 70.5 249 ALA A CA 1
ATOM 1862 C C . ALA A 1 249 ? 4.516 1.131 14.984 1 70.5 249 ALA A C 1
ATOM 1864 O O . ALA A 1 249 ? 4.719 2.027 14.164 1 70.5 249 ALA A O 1
ATOM 1865 N N . GLY A 1 250 ? 5.367 0.207 15.305 1 70.81 250 GLY A N 1
ATOM 1866 C CA . GLY A 1 250 ? 6.465 -0.108 14.406 1 70.81 250 GLY A CA 1
ATOM 1867 C C . GLY A 1 250 ? 6.18 -1.302 13.516 1 70.81 250 GLY A C 1
ATOM 1868 O O . GLY A 1 250 ? 5.172 -1.987 13.688 1 70.81 250 GLY A O 1
ATOM 1869 N N . TYR A 1 251 ? 6.918 -1.37 12.516 1 73.06 251 TYR A N 1
ATOM 1870 C CA . TYR A 1 251 ? 6.934 -2.516 11.609 1 73.06 251 TYR A CA 1
ATOM 1871 C C . TYR A 1 251 ? 8.359 -2.949 11.305 1 73.06 251 TYR A C 1
ATOM 1873 O O . TYR A 1 251 ? 9.203 -2.129 10.93 1 73.06 251 TYR A O 1
ATOM 1881 N N . SER A 1 252 ? 8.617 -4.199 11.539 1 69.19 252 SER A N 1
ATOM 1882 C CA . SER A 1 252 ? 9.867 -4.82 11.125 1 69.19 252 SER A CA 1
ATOM 1883 C C . SER A 1 252 ? 9.625 -5.883 10.055 1 69.19 252 SER A C 1
ATOM 1885 O O . SER A 1 252 ? 8.984 -6.902 10.32 1 69.19 252 SER A O 1
ATOM 1887 N N . ALA A 1 253 ? 10.125 -5.648 8.961 1 67.38 253 ALA A N 1
ATOM 1888 C CA . ALA A 1 253 ? 9.906 -6.508 7.801 1 67.38 253 ALA A CA 1
ATOM 1889 C C . ALA A 1 253 ? 10.648 -7.832 7.949 1 67.38 253 ALA A C 1
ATOM 1891 O O . ALA A 1 253 ? 10.227 -8.852 7.402 1 67.38 253 ALA A O 1
ATOM 1892 N N . LEU A 1 254 ? 11.836 -7.762 8.57 1 64.12 254 LEU A N 1
ATOM 1893 C CA . LEU A 1 254 ? 12.672 -8.961 8.617 1 64.12 254 LEU A CA 1
ATOM 1894 C C . LEU A 1 254 ? 11.992 -10.062 9.422 1 64.12 254 LEU A C 1
ATOM 1896 O O . LEU A 1 254 ? 12.117 -11.242 9.102 1 64.12 254 LEU A O 1
ATOM 1900 N N . ARG A 1 255 ? 11.25 -9.586 10.422 1 64.38 255 ARG A N 1
ATOM 1901 C CA . ARG A 1 255 ? 10.648 -10.57 11.312 1 64.38 255 ARG A CA 1
ATOM 1902 C C . ARG A 1 255 ? 9.133 -10.453 11.328 1 64.38 255 ARG A C 1
ATOM 1904 O O . ARG A 1 255 ? 8.453 -11.164 12.07 1 64.38 255 ARG A O 1
ATOM 1911 N N . ASP A 1 256 ? 8.609 -9.562 10.547 1 64.88 256 ASP A N 1
ATOM 1912 C CA . ASP A 1 256 ? 7.18 -9.258 10.562 1 64.88 256 ASP A CA 1
ATOM 1913 C C . ASP A 1 256 ? 6.691 -8.977 11.977 1 64.88 256 ASP A C 1
ATOM 1915 O O . ASP A 1 256 ? 5.699 -9.555 12.422 1 64.88 256 ASP A O 1
ATOM 1919 N N . HIS A 1 257 ? 7.441 -8.195 12.617 1 68.5 257 HIS A N 1
ATOM 1920 C CA . HIS A 1 257 ? 7.164 -7.777 13.992 1 68.5 257 HIS A CA 1
ATOM 1921 C C . HIS A 1 257 ? 6.633 -6.348 14.031 1 68.5 257 HIS A C 1
ATOM 1923 O O . HIS A 1 257 ? 7.043 -5.504 13.234 1 68.5 257 HIS A O 1
ATOM 1929 N N . PHE A 1 258 ? 5.68 -6.156 15.031 1 74.25 258 PHE A N 1
ATOM 1930 C CA . PHE A 1 258 ? 4.992 -4.875 15.148 1 74.25 258 PHE A CA 1
ATOM 1931 C C . PHE A 1 258 ? 5.102 -4.328 16.562 1 74.25 258 PHE A C 1
ATOM 1933 O O . PHE A 1 258 ? 4.148 -4.41 17.344 1 74.25 258 PHE A O 1
ATOM 1940 N N . PRO A 1 259 ? 6.172 -3.682 16.906 1 68.06 259 PRO A N 1
ATOM 1941 C CA . PRO A 1 259 ? 6.371 -3.146 18.25 1 68.06 259 PRO A CA 1
ATOM 1942 C C . PRO A 1 259 ? 5.512 -1.914 18.531 1 68.06 259 PRO A C 1
ATOM 1944 O O . PRO A 1 259 ? 5.266 -1.11 17.625 1 68.06 259 PRO A O 1
ATOM 1947 N N . THR A 1 260 ? 4.941 -1.924 19.812 1 69.5 260 THR A N 1
ATOM 1948 C CA . THR A 1 260 ? 4.207 -0.753 20.281 1 69.5 260 THR A CA 1
ATOM 1949 C C . THR A 1 260 ? 4.914 -0.096 21.453 1 69.5 260 THR A C 1
ATOM 1951 O O . THR A 1 260 ? 5.645 -0.759 22.203 1 69.5 260 THR A O 1
ATOM 1954 N N . MET A 1 261 ? 4.938 1.297 21.516 1 65.06 261 MET A N 1
ATOM 1955 C CA . MET A 1 261 ? 5.578 1.979 22.641 1 65.06 261 MET A CA 1
ATOM 1956 C C . MET A 1 261 ? 4.645 3.018 23.25 1 65.06 261 MET A C 1
ATOM 1958 O O . MET A 1 261 ? 3.926 3.713 22.531 1 65.06 261 MET A O 1
ATOM 1962 N N . ALA A 1 262 ? 4.48 2.871 24.516 1 62.44 262 ALA A N 1
ATOM 1963 C CA . ALA A 1 262 ? 3.742 3.936 25.188 1 62.44 262 ALA A CA 1
ATOM 1964 C C . ALA A 1 262 ? 4.594 5.195 25.328 1 62.44 262 ALA A C 1
ATOM 1966 O O . ALA A 1 262 ? 5.754 5.125 25.734 1 62.44 262 ALA A O 1
ATOM 1967 N N . LEU A 1 263 ? 3.941 6.266 24.75 1 73.81 263 LEU A N 1
ATOM 1968 C CA . LEU A 1 263 ? 4.73 7.492 24.797 1 73.81 263 LEU A CA 1
ATOM 1969 C C . LEU A 1 263 ? 4.039 8.555 25.641 1 73.81 263 LEU A C 1
ATOM 1971 O O . LEU A 1 263 ? 2.93 8.984 25.328 1 73.81 263 LEU A O 1
ATOM 1975 N N . ARG A 1 264 ? 4.617 8.828 26.828 1 76.44 264 ARG A N 1
ATOM 1976 C CA . ARG A 1 264 ? 4.156 9.977 27.594 1 76.44 264 ARG A CA 1
ATOM 1977 C C . ARG A 1 264 ? 5.02 11.203 27.312 1 76.44 264 ARG A C 1
ATOM 1979 O O . ARG A 1 264 ? 6.203 11.086 27 1 76.44 264 ARG A O 1
ATOM 1986 N N . PRO A 1 265 ? 4.352 12.375 27.422 1 84.19 265 PRO A N 1
ATOM 1987 C CA . PRO A 1 265 ? 5.16 13.578 27.203 1 84.19 265 PRO A CA 1
ATOM 1988 C C . PRO A 1 265 ? 6.246 13.758 28.266 1 84.19 265 PRO A C 1
ATOM 1990 O O . PRO A 1 265 ? 6.031 13.43 29.438 1 84.19 265 PRO A O 1
ATOM 1993 N N . ASN A 1 266 ? 7.359 14.289 27.875 1 83.06 266 ASN A N 1
ATOM 1994 C CA . ASN A 1 266 ? 8.445 14.656 28.781 1 83.06 266 ASN A CA 1
ATOM 1995 C C . ASN A 1 266 ? 8.219 16.031 29.406 1 83.06 266 ASN A C 1
ATOM 1997 O O . ASN A 1 266 ? 8.258 17.047 28.719 1 83.06 266 ASN A O 1
ATOM 2001 N N . PRO A 1 267 ? 8.039 16 30.656 1 87 267 PRO A N 1
ATOM 2002 C CA . PRO A 1 267 ? 7.793 17.297 31.297 1 87 267 PRO A CA 1
ATOM 2003 C C . PRO A 1 267 ? 8.93 18.297 31.078 1 87 267 PRO A C 1
ATOM 2005 O O . PRO A 1 267 ? 8.719 19.5 31.156 1 87 267 PRO A O 1
ATOM 2008 N N . ASP A 1 268 ? 10.086 17.797 30.75 1 84.38 268 ASP A N 1
ATOM 2009 C CA . ASP A 1 268 ? 11.25 18.641 30.516 1 84.38 268 ASP A CA 1
ATOM 2010 C C . ASP A 1 268 ? 11.609 18.688 29.031 1 84.38 268 ASP A C 1
ATOM 2012 O O . ASP A 1 268 ? 12.789 18.75 28.672 1 84.38 268 ASP A O 1
ATOM 2016 N N . CYS A 1 269 ? 10.586 18.609 28.281 1 88.69 269 CYS A N 1
ATOM 2017 C CA . CYS A 1 269 ? 10.812 18.625 26.844 1 88.69 269 CYS A CA 1
ATOM 2018 C C . CYS A 1 269 ? 11.539 19.891 26.422 1 88.69 269 CYS A C 1
ATOM 2020 O O . CYS A 1 269 ? 11.258 20.984 26.938 1 88.69 269 CYS A O 1
ATOM 2022 N N . ALA A 1 270 ? 12.398 19.797 25.453 1 82.19 270 ALA A N 1
ATOM 2023 C CA . ALA A 1 270 ? 13.156 20.922 24.938 1 82.19 270 ALA A CA 1
ATOM 2024 C C . ALA A 1 270 ? 12.242 21.922 24.234 1 82.19 270 ALA A C 1
ATOM 2026 O O . ALA A 1 270 ? 12.555 23.109 24.172 1 82.19 270 ALA A O 1
ATOM 2027 N N . SER A 1 271 ? 11.117 21.484 23.797 1 84.81 271 SER A N 1
ATOM 2028 C CA . SER A 1 271 ? 10.164 22.375 23.141 1 84.81 271 SER A CA 1
ATOM 2029 C C . SER A 1 271 ? 9.312 23.125 24.156 1 84.81 271 SER A C 1
ATOM 2031 O O . SER A 1 271 ? 8.539 22.516 24.891 1 84.81 271 SER A O 1
ATOM 2033 N N . SER A 1 272 ? 9.461 24.422 24.141 1 88.31 272 SER A N 1
ATOM 2034 C CA . SER A 1 272 ? 8.641 25.234 25.047 1 88.31 272 SER A CA 1
ATOM 2035 C C . SER A 1 272 ? 7.16 25.109 24.703 1 88.31 272 SER A C 1
ATOM 2037 O O . SER A 1 272 ? 6.309 25.172 25.594 1 88.31 272 SER A O 1
ATOM 2039 N N . TRP A 1 273 ? 6.91 24.969 23.5 1 87.19 273 TRP A N 1
ATOM 2040 C CA . TRP A 1 273 ? 5.516 24.828 23.094 1 87.19 273 TRP A CA 1
ATOM 2041 C C . TRP A 1 273 ? 4.918 23.531 23.594 1 87.19 273 TRP A C 1
ATOM 2043 O O . TRP A 1 273 ? 3.752 23.484 23.984 1 87.19 273 TRP A O 1
ATOM 2053 N N . CYS A 1 274 ? 5.656 22.438 23.531 1 88 274 CYS A N 1
ATOM 2054 C CA . CYS A 1 274 ? 5.195 21.172 24.094 1 88 274 CYS A CA 1
ATOM 2055 C C . CYS A 1 274 ? 4.84 21.344 25.562 1 88 274 CYS A C 1
ATOM 2057 O O . CYS A 1 274 ? 3.773 20.906 26 1 88 274 CYS A O 1
ATOM 2059 N N . ARG A 1 275 ? 5.723 21.984 26.266 1 87.5 275 ARG A N 1
ATOM 2060 C CA . ARG A 1 275 ? 5.48 22.203 27.688 1 87.5 275 ARG A CA 1
ATOM 2061 C C . ARG A 1 275 ? 4.227 23.047 27.906 1 87.5 275 ARG A C 1
ATOM 2063 O O . ARG A 1 275 ? 3.439 22.766 28.812 1 87.5 275 ARG A O 1
ATOM 2070 N N . ARG A 1 276 ? 4.086 24.031 27.125 1 89.5 276 ARG A N 1
ATOM 2071 C CA . ARG A 1 276 ? 2.9 24.875 27.219 1 89.5 276 ARG A CA 1
ATOM 2072 C C . ARG A 1 276 ? 1.632 24.062 26.984 1 89.5 276 ARG A C 1
ATOM 2074 O O . ARG A 1 276 ? 0.645 24.219 27.703 1 89.5 276 ARG A O 1
ATOM 2081 N N . ARG A 1 277 ? 1.667 23.25 25.953 1 88.69 277 ARG A N 1
ATOM 2082 C CA . ARG A 1 277 ? 0.505 22.438 25.641 1 88.69 277 ARG A CA 1
ATOM 2083 C C . ARG A 1 277 ? 0.211 21.438 26.766 1 88.69 277 ARG A C 1
ATOM 2085 O O . ARG A 1 277 ? -0.951 21.141 27.047 1 88.69 277 ARG A O 1
ATOM 2092 N N . GLN A 1 278 ? 1.255 20.922 27.406 1 86.62 278 GLN A N 1
ATOM 2093 C CA . GLN A 1 278 ? 1.089 20.031 28.547 1 86.62 278 GLN A CA 1
ATOM 2094 C C . GLN A 1 278 ? 0.349 20.734 29.688 1 86.62 278 GLN A C 1
ATOM 2096 O O . GLN A 1 278 ? -0.535 20.156 30.312 1 86.62 278 GLN A O 1
ATOM 2101 N N . ALA A 1 279 ? 0.703 21.938 29.844 1 90.06 279 ALA A N 1
ATOM 2102 C CA . ALA A 1 279 ? 0.085 22.719 30.922 1 90.06 279 ALA A CA 1
ATOM 2103 C C . ALA A 1 279 ? -1.394 22.953 30.625 1 90.06 279 ALA A C 1
ATOM 2105 O O . ALA A 1 279 ? -2.205 23.031 31.562 1 90.06 279 ALA A O 1
ATOM 2106 N N . GLU A 1 280 ? -1.758 23.094 29.438 1 89.62 280 GLU A N 1
ATOM 2107 C CA . GLU A 1 280 ? -3.133 23.359 29.031 1 89.62 280 GLU A CA 1
ATOM 2108 C C . GLU A 1 280 ? -3.988 22.094 29.109 1 89.62 280 GLU A C 1
ATOM 2110 O O . GLU A 1 280 ? -5.215 22.188 29.188 1 89.62 280 GLU A O 1
ATOM 2115 N N . TYR A 1 281 ? -3.355 21.031 28.938 1 83.31 281 TYR A N 1
ATOM 2116 C CA . TYR A 1 281 ? -4.082 19.766 28.953 1 83.31 281 TYR A CA 1
ATOM 2117 C C . TYR A 1 281 ? -4.395 19.328 30.375 1 83.31 281 TYR A C 1
ATOM 2119 O O . TYR A 1 281 ? -5.469 18.781 30.641 1 83.31 281 TYR A O 1
ATOM 2127 N N . PRO B 1 1 ? 5.836 8.172 -23.734 1 68.38 1 PRO B N 1
ATOM 2128 C CA . PRO B 1 1 ? 6.816 7.203 -24.234 1 68.38 1 PRO B CA 1
ATOM 2129 C C . PRO B 1 1 ? 7.336 6.277 -23.125 1 68.38 1 PRO B C 1
ATOM 2131 O O . PRO B 1 1 ? 7.496 6.699 -21.984 1 68.38 1 PRO B O 1
ATOM 2134 N N . VAL B 1 2 ? 7.395 4.938 -23.484 1 76.19 2 VAL B N 1
ATOM 2135 C CA . VAL B 1 2 ? 7.926 3.924 -22.578 1 76.19 2 VAL B CA 1
ATOM 2136 C C . VAL B 1 2 ? 9.453 3.982 -22.578 1 76.19 2 VAL B C 1
ATOM 2138 O O . VAL B 1 2 ? 10.078 4.156 -23.625 1 76.19 2 VAL B O 1
ATOM 2141 N N . ARG B 1 3 ? 10.023 4.051 -21.438 1 80.81 3 ARG B N 1
ATOM 2142 C CA . ARG B 1 3 ? 11.477 4.098 -21.375 1 80.81 3 ARG B CA 1
ATOM 2143 C C . ARG B 1 3 ? 12.094 2.834 -21.969 1 80.81 3 ARG B C 1
ATOM 2145 O O . ARG B 1 3 ? 11.414 1.814 -22.109 1 80.81 3 ARG B O 1
ATOM 2152 N N . GLU B 1 4 ? 13.375 2.936 -22.281 1 84.12 4 GLU B N 1
ATOM 2153 C CA . GLU B 1 4 ? 14.109 1.788 -22.797 1 84.12 4 GLU B CA 1
ATOM 2154 C C . GLU B 1 4 ? 14.367 0.751 -21.719 1 84.12 4 GLU B C 1
ATOM 2156 O O . GLU B 1 4 ? 14.453 1.091 -20.531 1 84.12 4 GLU B O 1
ATOM 2161 N N . LYS B 1 5 ? 14.484 -0.475 -22.172 1 87.44 5 LYS B N 1
ATOM 2162 C CA . LYS B 1 5 ? 14.75 -1.573 -21.25 1 87.44 5 LYS B CA 1
ATOM 2163 C C . LYS B 1 5 ? 16.156 -1.475 -20.672 1 87.44 5 LYS B C 1
ATOM 2165 O O . LYS B 1 5 ? 17.094 -1.061 -21.375 1 87.44 5 LYS B O 1
ATOM 2170 N N . VAL B 1 6 ? 16.266 -1.831 -19.453 1 84.5 6 VAL B N 1
ATOM 2171 C CA . VAL B 1 6 ? 17.562 -1.911 -18.781 1 84.5 6 VAL B CA 1
ATOM 2172 C C . VAL B 1 6 ? 18.078 -3.346 -18.844 1 84.5 6 VAL B C 1
ATOM 2174 O O . VAL B 1 6 ? 17.484 -4.25 -18.25 1 84.5 6 VAL B O 1
ATOM 2177 N N . ALA B 1 7 ? 19.156 -3.557 -19.484 1 82.06 7 ALA B N 1
ATOM 2178 C CA . ALA B 1 7 ? 19.703 -4.898 -19.703 1 82.06 7 ALA B CA 1
ATOM 2179 C C . ALA B 1 7 ? 20.312 -5.465 -18.422 1 82.06 7 ALA B C 1
ATOM 2181 O O . ALA B 1 7 ? 20.109 -6.637 -18.094 1 82.06 7 ALA B O 1
ATOM 2182 N N . VAL B 1 8 ? 21.031 -4.555 -17.75 1 84.62 8 VAL B N 1
ATOM 2183 C CA . VAL B 1 8 ? 21.703 -4.973 -16.531 1 84.62 8 VAL B CA 1
ATOM 2184 C C . VAL B 1 8 ? 21.391 -3.994 -15.398 1 84.62 8 VAL B C 1
ATOM 2186 O O . VAL B 1 8 ? 21.469 -2.777 -15.586 1 84.62 8 VAL B O 1
ATOM 2189 N N . LEU B 1 9 ? 21.062 -4.562 -14.273 1 87.19 9 LEU B N 1
ATOM 2190 C CA . LEU B 1 9 ? 20.797 -3.695 -13.133 1 87.19 9 LEU B CA 1
ATOM 2191 C C . LEU B 1 9 ? 22.078 -3.061 -12.617 1 87.19 9 LEU B C 1
ATOM 2193 O O . LEU B 1 9 ? 23.031 -3.766 -12.266 1 87.19 9 LEU B O 1
ATOM 2197 N N . SER B 1 10 ? 22.125 -1.807 -12.656 1 85.75 10 SER B N 1
ATOM 2198 C CA . SER B 1 10 ? 23.281 -1.057 -12.188 1 85.75 10 SER B CA 1
ATOM 2199 C C . SER B 1 10 ? 23.062 -0.529 -10.773 1 85.75 10 SER B C 1
ATOM 2201 O O . SER B 1 10 ? 21.953 -0.171 -10.406 1 85.75 10 SER B O 1
ATOM 2203 N N . ASP B 1 11 ? 24.188 -0.46 -10.023 1 82.38 11 ASP B N 1
ATOM 2204 C CA . ASP B 1 11 ? 24.094 0.072 -8.672 1 82.38 11 ASP B CA 1
ATOM 2205 C C . ASP B 1 11 ? 24.5 1.544 -8.633 1 82.38 11 ASP B C 1
ATOM 2207 O O . ASP B 1 11 ? 24.672 2.115 -7.551 1 82.38 11 ASP B O 1
ATOM 2211 N N . LYS B 1 12 ? 24.703 2.062 -9.781 1 87 12 LYS B N 1
ATOM 2212 C CA . LYS B 1 12 ? 25.062 3.477 -9.82 1 87 12 LYS B CA 1
ATOM 2213 C C . LYS B 1 12 ? 23.953 4.348 -9.234 1 87 12 LYS B C 1
ATOM 2215 O O . LYS B 1 12 ? 22.781 4.199 -9.594 1 87 12 LYS B O 1
ATOM 2220 N N . VAL B 1 13 ? 24.359 5.203 -8.375 1 87.38 13 VAL B N 1
ATOM 2221 C CA . VAL B 1 13 ? 23.406 6.051 -7.68 1 87.38 13 VAL B CA 1
ATOM 2222 C C . VAL B 1 13 ? 23.234 7.367 -8.438 1 87.38 13 VAL B C 1
ATOM 2224 O O . VAL B 1 13 ? 23.953 8.336 -8.172 1 87.38 13 VAL B O 1
ATOM 2227 N N . VAL B 1 14 ? 22.359 7.348 -9.359 1 86.62 14 VAL B N 1
ATOM 2228 C CA . VAL B 1 14 ? 22.016 8.531 -10.133 1 86.62 14 VAL B CA 1
ATOM 2229 C C . VAL B 1 14 ? 20.5 8.633 -10.281 1 86.62 14 VAL B C 1
ATOM 2231 O O . VAL B 1 14 ? 19.797 7.621 -10.273 1 86.62 14 VAL B O 1
ATOM 2234 N N . ASP B 1 15 ? 19.984 9.773 -10.57 1 87.94 15 ASP B N 1
ATOM 2235 C CA . ASP B 1 15 ? 18.562 10.062 -10.617 1 87.94 15 ASP B CA 1
ATOM 2236 C C . ASP B 1 15 ? 17.891 9.336 -11.773 1 87.94 15 ASP B C 1
ATOM 2238 O O . ASP B 1 15 ? 16.672 9.125 -11.766 1 87.94 15 ASP B O 1
ATOM 2242 N N . SER B 1 16 ? 18.656 8.938 -12.711 1 89.81 16 SER B N 1
ATOM 2243 C CA . SER B 1 16 ? 18.109 8.336 -13.922 1 89.81 16 SER B CA 1
ATOM 2244 C C . SER B 1 16 ? 18.062 6.816 -13.805 1 89.81 16 SER B C 1
ATOM 2246 O O . SER B 1 16 ? 17.531 6.141 -14.695 1 89.81 16 SER B O 1
ATOM 2248 N N . ASN B 1 17 ? 18.594 6.293 -12.734 1 91.19 17 ASN B N 1
ATOM 2249 C CA . ASN B 1 17 ? 18.625 4.848 -12.531 1 91.19 17 ASN B CA 1
ATOM 2250 C C . ASN B 1 17 ? 17.422 4.379 -11.711 1 91.19 17 ASN B C 1
ATOM 2252 O O . ASN B 1 17 ? 17.375 4.566 -10.5 1 91.19 17 ASN B O 1
ATOM 2256 N N . PRO B 1 18 ? 16.5 3.654 -12.312 1 93.19 18 PRO B N 1
ATOM 2257 C CA . PRO B 1 18 ? 15.289 3.258 -11.602 1 93.19 18 PRO B CA 1
ATOM 2258 C C . PRO B 1 18 ? 15.531 2.143 -10.586 1 93.19 18 PRO B C 1
ATOM 2260 O O . PRO B 1 18 ? 14.656 1.831 -9.781 1 93.19 18 PRO B O 1
ATOM 2263 N N . TYR B 1 19 ? 16.75 1.602 -10.555 1 94.38 19 TYR B N 1
ATOM 2264 C CA . TYR B 1 19 ? 17 0.446 -9.703 1 94.38 19 TYR B CA 1
ATOM 2265 C C . TYR B 1 19 ? 17.984 0.793 -8.586 1 94.38 19 TYR B C 1
ATOM 2267 O O . TYR B 1 19 ? 18.312 -0.056 -7.758 1 94.38 19 TYR B O 1
ATOM 2275 N N . SER B 1 20 ? 18.453 2.035 -8.539 1 92.81 20 SER B N 1
ATOM 2276 C CA . SER B 1 20 ? 19.516 2.422 -7.609 1 92.81 20 SER B CA 1
ATOM 2277 C C . SER B 1 20 ? 19.125 2.115 -6.168 1 92.81 20 SER B C 1
ATOM 2279 O O . SER B 1 20 ? 19.922 1.546 -5.41 1 92.81 20 SER B O 1
ATOM 2281 N N . ARG B 1 21 ? 17.906 2.438 -5.812 1 93.44 21 ARG B N 1
ATOM 2282 C CA . ARG B 1 21 ? 17.469 2.289 -4.426 1 93.44 21 ARG B CA 1
ATOM 2283 C C . ARG B 1 21 ? 17.188 0.827 -4.094 1 93.44 21 ARG B C 1
ATOM 2285 O O . ARG B 1 21 ? 17.25 0.429 -2.926 1 93.44 21 ARG B O 1
ATOM 2292 N N . LEU B 1 22 ? 16.891 0.034 -5.09 1 95.31 22 LEU B N 1
ATOM 2293 C CA . LEU B 1 22 ? 16.75 -1.404 -4.898 1 95.31 22 LEU B CA 1
ATOM 2294 C C . LEU B 1 22 ? 18.109 -2.072 -4.738 1 95.31 22 LEU B C 1
ATOM 2296 O O . LEU B 1 22 ? 18.297 -2.908 -3.852 1 95.31 22 LEU B O 1
ATOM 2300 N N . MET B 1 23 ? 19.031 -1.602 -5.527 1 93.75 23 MET B N 1
ATOM 2301 C CA . MET B 1 23 ? 20.391 -2.133 -5.461 1 93.75 23 MET B CA 1
ATOM 2302 C C . MET B 1 23 ? 21.062 -1.744 -4.145 1 93.75 23 MET B C 1
ATOM 2304 O O . MET B 1 23 ? 22 -2.412 -3.699 1 93.75 23 MET B O 1
ATOM 2308 N N . ALA B 1 24 ? 20.562 -0.689 -3.584 1 93.12 24 ALA B N 1
ATOM 2309 C CA . ALA B 1 24 ? 21.078 -0.262 -2.287 1 93.12 24 ALA B CA 1
ATOM 2310 C C . ALA B 1 24 ? 20.828 -1.324 -1.22 1 93.12 24 ALA B C 1
ATOM 2312 O O . ALA B 1 24 ? 21.578 -1.424 -0.246 1 93.12 24 ALA B O 1
ATOM 2313 N N . LEU B 1 25 ? 19.812 -2.168 -1.373 1 92.62 25 LEU B N 1
ATOM 2314 C CA . LEU B 1 25 ? 19.562 -3.271 -0.453 1 92.62 25 LEU B CA 1
ATOM 2315 C C . LEU B 1 25 ? 20.734 -4.238 -0.416 1 92.62 25 LEU B C 1
ATOM 2317 O O . LEU B 1 25 ? 21.109 -4.73 0.651 1 92.62 25 LEU B O 1
ATOM 2321 N N . LYS B 1 26 ? 21.25 -4.48 -1.577 1 92.31 26 LYS B N 1
ATOM 2322 C CA . LYS B 1 26 ? 22.422 -5.336 -1.684 1 92.31 26 LYS B CA 1
ATOM 2323 C C . LYS B 1 26 ? 23.641 -4.676 -1.038 1 92.31 26 LYS B C 1
ATOM 2325 O O . LYS B 1 26 ? 24.344 -5.305 -0.248 1 92.31 26 LYS B O 1
ATOM 2330 N N . LYS B 1 27 ? 23.828 -3.451 -1.332 1 90.75 27 LYS B N 1
ATOM 2331 C CA . LYS B 1 27 ? 24.969 -2.705 -0.818 1 90.75 27 LYS B CA 1
ATOM 2332 C C . LYS B 1 27 ? 24.922 -2.619 0.706 1 90.75 27 LYS B C 1
ATOM 2334 O O . LYS B 1 27 ? 25.969 -2.627 1.358 1 90.75 27 LYS B O 1
ATOM 2339 N N . MET B 1 28 ? 23.781 -2.594 1.228 1 90 28 MET B N 1
ATOM 2340 C CA . MET B 1 28 ? 23.609 -2.447 2.672 1 90 28 MET B CA 1
ATOM 2341 C C . MET B 1 28 ? 23.594 -3.809 3.357 1 90 28 MET B C 1
ATOM 2343 O O . MET B 1 28 ? 23.469 -3.889 4.582 1 90 28 MET B O 1
ATOM 2347 N N . GLY B 1 29 ? 23.625 -4.844 2.609 1 90.19 29 GLY B N 1
ATOM 2348 C CA . GLY B 1 29 ? 23.75 -6.188 3.154 1 90.19 29 GLY B CA 1
ATOM 2349 C C . GLY B 1 29 ? 22.406 -6.805 3.525 1 90.19 29 GLY B C 1
ATOM 2350 O O . GLY B 1 29 ? 22.359 -7.836 4.203 1 90.19 29 GLY B O 1
ATOM 2351 N N . VAL B 1 30 ? 21.359 -6.16 3.115 1 89.19 30 VAL B N 1
ATOM 2352 C CA . VAL B 1 30 ? 20.031 -6.703 3.396 1 89.19 30 VAL B CA 1
ATOM 2353 C C . VAL B 1 30 ? 19.781 -7.922 2.514 1 89.19 30 VAL B C 1
ATOM 2355 O O . VAL B 1 30 ? 19.25 -8.938 2.98 1 89.19 30 VAL B O 1
ATOM 2358 N N . VAL B 1 31 ? 20.109 -7.754 1.279 1 93.12 31 VAL B N 1
ATOM 2359 C CA . VAL B 1 31 ? 19.969 -8.82 0.295 1 93.12 31 VAL B CA 1
ATOM 2360 C C . VAL B 1 31 ? 21.328 -9.141 -0.321 1 93.12 31 VAL B C 1
ATOM 2362 O O . VAL B 1 31 ? 22.062 -8.234 -0.713 1 93.12 31 VAL B O 1
ATOM 2365 N N . LYS B 1 32 ? 21.672 -10.352 -0.426 1 93.19 32 LYS B N 1
ATOM 2366 C CA . LYS B 1 32 ? 22.984 -10.742 -0.938 1 93.19 32 LYS B CA 1
ATOM 2367 C C . LYS B 1 32 ? 23.078 -10.508 -2.443 1 93.19 32 LYS B C 1
ATOM 2369 O O . LYS B 1 32 ? 24.047 -9.938 -2.932 1 93.19 32 LYS B O 1
ATOM 2374 N N . ASN B 1 33 ? 22.109 -10.914 -3.162 1 93.94 33 ASN B N 1
ATOM 2375 C CA . ASN B 1 33 ? 22.094 -10.812 -4.617 1 93.94 33 ASN B CA 1
ATOM 2376 C C . ASN B 1 33 ? 20.734 -10.32 -5.133 1 93.94 33 ASN B C 1
ATOM 2378 O O . ASN B 1 33 ? 19.953 -11.094 -5.688 1 93.94 33 ASN B O 1
ATOM 2382 N N . TYR B 1 34 ? 20.562 -9.023 -5.168 1 95.38 34 TYR B N 1
ATOM 2383 C CA . TYR B 1 34 ? 19.266 -8.469 -5.551 1 95.38 34 TYR B CA 1
ATOM 2384 C C . TYR B 1 34 ? 18.969 -8.734 -7.023 1 95.38 34 TYR B C 1
ATOM 2386 O O . TYR B 1 34 ? 17.812 -8.914 -7.414 1 95.38 34 TYR B O 1
ATOM 2394 N N . ASP B 1 35 ? 19.953 -8.844 -7.891 1 94.06 35 ASP B N 1
ATOM 2395 C CA . ASP B 1 35 ? 19.812 -8.984 -9.336 1 94.06 35 ASP B CA 1
ATOM 2396 C C . ASP B 1 35 ? 19.062 -10.273 -9.695 1 94.06 35 ASP B C 1
ATOM 2398 O O . ASP B 1 35 ? 18.547 -10.406 -10.805 1 94.06 35 ASP B O 1
ATOM 2402 N N . GLU B 1 36 ? 19.016 -11.164 -8.758 1 95.81 36 GLU B N 1
ATOM 2403 C CA . GLU B 1 36 ? 18.359 -12.438 -9 1 95.81 36 GLU B CA 1
ATOM 2404 C C . GLU B 1 36 ? 16.875 -12.25 -9.266 1 95.81 36 GLU B C 1
ATOM 2406 O O . GLU B 1 36 ? 16.234 -13.094 -9.898 1 95.81 36 GLU B O 1
ATOM 2411 N N . ILE B 1 37 ? 16.344 -11.125 -8.859 1 97.25 37 ILE B N 1
ATOM 2412 C CA . ILE B 1 37 ? 14.922 -10.859 -8.992 1 97.25 37 ILE B CA 1
ATOM 2413 C C . ILE B 1 37 ? 14.531 -10.875 -10.469 1 97.25 37 ILE B C 1
ATOM 2415 O O . ILE B 1 37 ? 13.414 -11.258 -10.82 1 97.25 37 ILE B O 1
ATOM 2419 N N . ARG B 1 38 ? 15.414 -10.539 -11.359 1 96.62 38 ARG B N 1
ATOM 2420 C CA . ARG B 1 38 ? 15.148 -10.406 -12.789 1 96.62 38 ARG B CA 1
ATOM 2421 C C . ARG B 1 38 ? 14.93 -11.766 -13.43 1 96.62 38 ARG B C 1
ATOM 2423 O O . ARG B 1 38 ? 14.43 -11.859 -14.555 1 96.62 38 ARG B O 1
ATOM 2430 N N . HIS B 1 39 ? 15.273 -12.773 -12.711 1 97.12 39 HIS B N 1
ATOM 2431 C CA . HIS B 1 39 ? 15.148 -14.133 -13.25 1 97.12 39 HIS B CA 1
ATOM 2432 C C . HIS B 1 39 ? 13.977 -14.867 -12.609 1 97.12 39 HIS B C 1
ATOM 2434 O O . HIS B 1 39 ? 13.75 -16.047 -12.906 1 97.12 39 HIS B O 1
ATOM 2440 N N . LYS B 1 40 ? 13.289 -14.203 -11.734 1 98.5 40 LYS B N 1
ATOM 2441 C CA . LYS B 1 40 ? 12.172 -14.844 -11.039 1 98.5 40 LYS B CA 1
ATOM 2442 C C . LYS B 1 40 ? 10.859 -14.633 -11.781 1 98.5 40 LYS B C 1
ATOM 2444 O O . LYS B 1 40 ? 10.633 -13.57 -12.367 1 98.5 40 LYS B O 1
ATOM 2449 N N . THR B 1 41 ? 10.031 -15.648 -11.844 1 98.88 41 THR B N 1
ATOM 2450 C CA . THR B 1 41 ? 8.695 -15.602 -12.422 1 98.88 41 THR B CA 1
ATOM 2451 C C . THR B 1 41 ? 7.629 -15.852 -11.359 1 98.88 41 THR B C 1
ATOM 2453 O O . THR B 1 41 ? 7.703 -16.844 -10.625 1 98.88 41 THR B O 1
ATOM 2456 N N . VAL B 1 42 ? 6.68 -14.969 -11.273 1 98.94 42 VAL B N 1
ATOM 2457 C CA . VAL B 1 42 ? 5.625 -15.07 -10.266 1 98.94 42 VAL B CA 1
ATOM 2458 C C . VAL B 1 42 ? 4.262 -15.086 -10.953 1 98.94 42 VAL B C 1
ATOM 2460 O O . VAL B 1 42 ? 4.031 -14.344 -11.914 1 98.94 42 VAL B O 1
ATOM 2463 N N . VAL B 1 43 ? 3.352 -15.969 -10.516 1 98.94 43 VAL B N 1
ATOM 2464 C CA . VAL B 1 43 ? 1.949 -15.977 -10.914 1 98.94 43 VAL B CA 1
ATOM 2465 C C . VAL B 1 43 ? 1.106 -15.242 -9.883 1 98.94 43 VAL B C 1
ATOM 2467 O O . VAL B 1 43 ? 1.244 -15.477 -8.68 1 98.94 43 VAL B O 1
ATOM 2470 N N . VAL B 1 44 ? 0.31 -14.336 -10.32 1 98.94 44 VAL B N 1
ATOM 2471 C CA . VAL B 1 44 ? -0.679 -13.68 -9.469 1 98.94 44 VAL B CA 1
ATOM 2472 C C . VAL B 1 44 ? -2.086 -14.031 -9.945 1 98.94 44 VAL B C 1
ATOM 2474 O O . VAL B 1 44 ? -2.486 -13.648 -11.047 1 98.94 44 VAL B O 1
ATOM 2477 N N . VAL B 1 45 ? -2.867 -14.734 -9.117 1 98.94 45 VAL B N 1
ATOM 2478 C CA . VAL B 1 45 ? -4.25 -15.07 -9.438 1 98.94 45 VAL B CA 1
ATOM 2479 C C . VAL B 1 45 ? -5.195 -14.117 -8.711 1 98.94 45 VAL B C 1
ATOM 2481 O O . VAL B 1 45 ? -5.285 -14.141 -7.48 1 98.94 45 VAL B O 1
ATOM 2484 N N . GLY B 1 46 ? -5.93 -13.383 -9.469 1 98.75 46 GLY B N 1
ATOM 2485 C CA . GLY B 1 46 ? -6.723 -12.281 -8.945 1 98.75 46 GLY B CA 1
ATOM 2486 C C . GLY B 1 46 ? -5.98 -10.961 -8.938 1 98.75 46 GLY B C 1
ATOM 2487 O O . GLY B 1 46 ? -5.023 -10.789 -8.18 1 98.75 46 GLY B O 1
ATOM 2488 N N . VAL B 1 47 ? -6.398 -10.055 -9.812 1 98.75 47 VAL B N 1
ATOM 2489 C CA . VAL B 1 47 ? -5.766 -8.742 -9.82 1 98.75 47 VAL B CA 1
ATOM 2490 C C . VAL B 1 47 ? -6.801 -7.668 -9.484 1 98.75 47 VAL B C 1
ATOM 2492 O O . VAL B 1 47 ? -6.914 -6.664 -10.195 1 98.75 47 VAL B O 1
ATOM 2495 N N . GLY B 1 48 ? -7.527 -7.953 -8.391 1 97.56 48 GLY B N 1
ATOM 2496 C CA . GLY B 1 48 ? -8.469 -7 -7.824 1 97.56 48 GLY B CA 1
ATOM 2497 C C . GLY B 1 48 ? -7.836 -6.086 -6.793 1 97.56 48 GLY B C 1
ATOM 2498 O O . GLY B 1 48 ? -6.828 -5.426 -7.066 1 97.56 48 GLY B O 1
ATOM 2499 N N . GLY B 1 49 ? -8.367 -6.07 -5.531 1 96.44 49 GLY B N 1
ATOM 2500 C CA . GLY B 1 49 ? -7.93 -5.145 -4.5 1 96.44 49 GLY B CA 1
ATOM 2501 C C . GLY B 1 49 ? -6.527 -5.426 -3.996 1 96.44 49 GLY B C 1
ATOM 2502 O O . GLY B 1 49 ? -5.723 -4.508 -3.84 1 96.44 49 GLY B O 1
ATOM 2503 N N . VAL B 1 50 ? -6.215 -6.656 -3.762 1 97.94 50 VAL B N 1
ATOM 2504 C CA . VAL B 1 50 ? -4.906 -7.023 -3.234 1 97.94 50 VAL B CA 1
ATOM 2505 C C . VAL B 1 50 ? -3.949 -7.324 -4.387 1 97.94 50 VAL B C 1
ATOM 2507 O O . VAL B 1 50 ? -2.848 -6.773 -4.449 1 97.94 50 VAL B O 1
ATOM 2510 N N . GLY B 1 51 ? -4.395 -8.039 -5.34 1 98.88 51 GLY B N 1
ATOM 2511 C CA . GLY B 1 51 ? -3.543 -8.57 -6.391 1 98.88 51 GLY B CA 1
ATOM 2512 C C . GLY B 1 51 ? -2.998 -7.504 -7.32 1 98.88 51 GLY B C 1
ATOM 2513 O O . GLY B 1 51 ? -1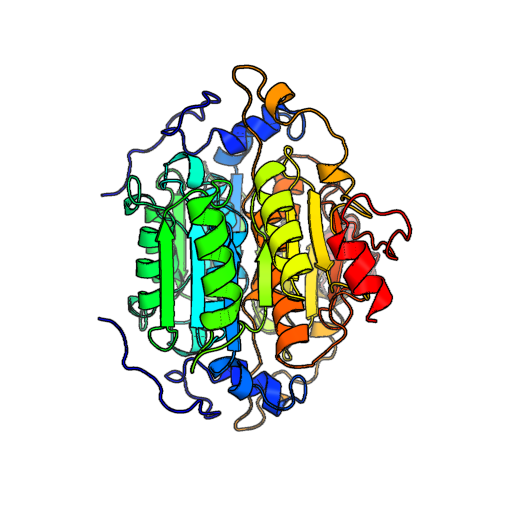.877 -7.621 -7.82 1 98.88 51 GLY B O 1
ATOM 2514 N N . SER B 1 52 ? -3.801 -6.492 -7.629 1 98.81 52 SER B N 1
ATOM 2515 C CA . SER B 1 52 ? -3.324 -5.426 -8.508 1 98.81 52 SER B CA 1
ATOM 2516 C C . SER B 1 52 ? -2.176 -4.652 -7.863 1 98.81 52 SE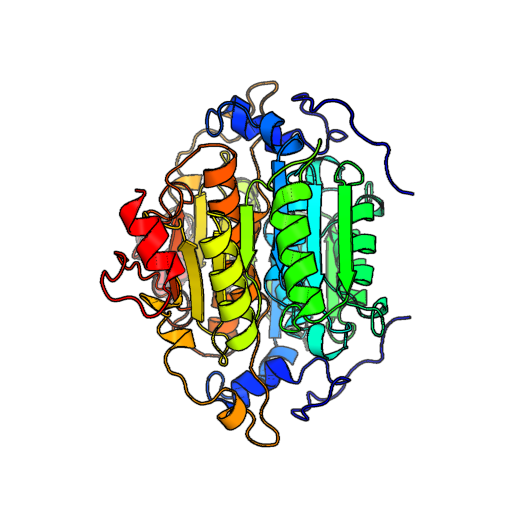R B C 1
ATOM 2518 O O . SER B 1 52 ? -1.192 -4.324 -8.531 1 98.81 52 SER B O 1
ATOM 2520 N N . VAL B 1 53 ? -2.322 -4.391 -6.586 1 98.75 53 VAL B N 1
ATOM 2521 C CA . VAL B 1 53 ? -1.28 -3.688 -5.848 1 98.75 53 VAL B CA 1
ATOM 2522 C C . VAL B 1 53 ? -0.039 -4.57 -5.738 1 98.75 53 VAL B C 1
ATOM 2524 O O . VAL B 1 53 ? 1.086 -4.094 -5.914 1 98.75 53 VAL B O 1
ATOM 2527 N N . ALA B 1 54 ? -0.241 -5.824 -5.43 1 98.88 54 ALA B N 1
ATOM 2528 C CA . ALA B 1 54 ? 0.862 -6.781 -5.352 1 98.88 54 ALA B CA 1
ATOM 2529 C C . ALA B 1 54 ? 1.614 -6.855 -6.68 1 98.88 54 ALA B C 1
ATOM 2531 O O . ALA B 1 54 ? 2.848 -6.84 -6.703 1 98.88 54 ALA B O 1
ATOM 2532 N N . ALA B 1 55 ? 0.86 -6.945 -7.773 1 98.94 55 ALA B N 1
ATOM 2533 C CA . ALA B 1 55 ? 1.465 -6.988 -9.102 1 98.94 55 ALA B CA 1
ATOM 2534 C C . ALA B 1 55 ? 2.311 -5.742 -9.359 1 98.94 55 ALA B C 1
ATOM 2536 O O . ALA B 1 55 ? 3.426 -5.84 -9.875 1 98.94 55 ALA B O 1
ATOM 2537 N N . GLU B 1 56 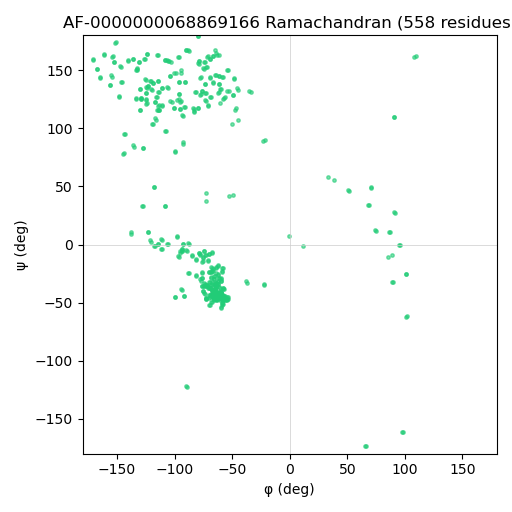? 1.762 -4.645 -9 1 98.88 56 GLU B N 1
ATOM 2538 C CA . GLU B 1 56 ? 2.508 -3.406 -9.203 1 98.88 56 GLU B CA 1
ATOM 2539 C C . GLU B 1 56 ? 3.793 -3.393 -8.383 1 98.88 56 GLU B C 1
ATOM 2541 O O . GLU B 1 56 ? 4.844 -2.979 -8.867 1 98.88 56 GLU B O 1
ATOM 2546 N N . MET B 1 57 ? 3.713 -3.816 -7.117 1 98.81 57 MET B N 1
ATOM 2547 C CA . MET B 1 57 ? 4.898 -3.855 -6.266 1 98.81 57 MET B CA 1
ATOM 2548 C C . MET B 1 57 ? 5.973 -4.754 -6.867 1 98.81 57 MET B C 1
ATOM 2550 O O . MET B 1 57 ? 7.145 -4.383 -6.91 1 98.81 57 MET B O 1
ATOM 2554 N N . LEU B 1 58 ? 5.586 -5.895 -7.34 1 98.81 58 LEU B N 1
ATOM 2555 C CA . LEU B 1 58 ? 6.535 -6.828 -7.926 1 98.81 58 LEU B CA 1
ATOM 2556 C C . LEU B 1 58 ? 7.188 -6.234 -9.172 1 98.81 58 LEU B C 1
ATOM 2558 O O . LEU B 1 58 ? 8.398 -6.359 -9.367 1 98.81 58 LEU B O 1
ATOM 2562 N N . VAL B 1 59 ? 6.383 -5.586 -10.023 1 98.81 59 VAL B N 1
ATOM 2563 C CA . VAL B 1 59 ? 6.883 -4.98 -11.25 1 98.81 59 VAL B CA 1
ATOM 2564 C C . VAL B 1 59 ? 7.871 -3.867 -10.922 1 98.81 59 VAL B C 1
ATOM 2566 O O . VAL B 1 59 ? 8.93 -3.76 -11.547 1 98.81 59 VAL B O 1
ATOM 2569 N N . ARG B 1 60 ? 7.547 -3.098 -9.938 1 98.38 60 ARG B N 1
ATOM 2570 C CA . ARG B 1 60 ? 8.422 -1.998 -9.531 1 98.38 60 ARG B CA 1
ATOM 2571 C C . ARG B 1 60 ? 9.695 -2.52 -8.891 1 98.38 60 ARG B C 1
ATOM 2573 O O . ARG B 1 60 ? 10.727 -1.841 -8.898 1 98.38 60 ARG B O 1
ATOM 2580 N N . CYS B 1 61 ? 9.648 -3.715 -8.367 1 97.94 61 CYS B N 1
ATOM 2581 C CA . CYS B 1 61 ? 10.828 -4.352 -7.801 1 97.94 61 CYS B CA 1
ATOM 2582 C C . CYS B 1 61 ? 11.68 -4.984 -8.891 1 97.94 61 CYS B C 1
ATOM 2584 O O . CYS B 1 61 ? 12.805 -5.43 -8.633 1 97.94 61 CYS B O 1
ATOM 2586 N N . GLY B 1 62 ? 11.133 -5.113 -10.117 1 97.88 62 GLY B N 1
ATOM 2587 C CA . GLY B 1 62 ? 11.93 -5.582 -11.242 1 97.88 62 GLY B CA 1
ATOM 2588 C C . GLY B 1 62 ? 11.875 -7.086 -11.422 1 97.88 62 GLY B C 1
ATOM 2589 O O . GLY B 1 62 ? 12.82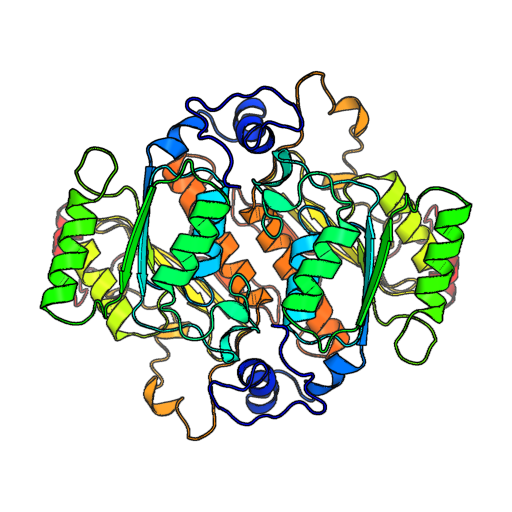8 -7.691 -11.914 1 97.88 62 GLY B O 1
ATOM 2590 N N . VAL B 1 63 ? 10.805 -7.723 -10.992 1 98.38 63 VAL B N 1
ATOM 2591 C CA . VAL B 1 63 ? 10.656 -9.156 -11.219 1 98.38 63 VAL B CA 1
ATOM 2592 C C . VAL B 1 63 ? 10.812 -9.469 -12.703 1 98.38 63 VAL B C 1
ATOM 2594 O O . VAL B 1 63 ? 10.492 -8.641 -13.555 1 98.38 63 VAL B O 1
ATOM 2597 N N . GLY B 1 64 ? 11.297 -10.625 -13.023 1 98.38 64 GLY B N 1
ATOM 2598 C CA . GLY B 1 64 ? 11.547 -10.969 -14.414 1 98.38 64 GLY B CA 1
ATOM 2599 C C . GLY B 1 64 ? 10.281 -11.117 -15.234 1 98.38 64 GLY B C 1
ATOM 2600 O O . GLY B 1 64 ? 10.172 -10.57 -16.328 1 98.38 64 GLY B O 1
ATOM 2601 N N . LYS B 1 65 ? 9.375 -11.875 -14.68 1 98.75 65 LYS B N 1
ATOM 2602 C CA . LYS B 1 65 ? 8.148 -12.18 -15.406 1 98.75 65 LYS B CA 1
ATOM 2603 C C . LYS B 1 65 ? 6.965 -12.312 -14.453 1 98.75 65 LYS B C 1
ATOM 2605 O O . LYS B 1 65 ? 7.102 -12.859 -13.352 1 98.75 65 LYS B O 1
ATOM 2610 N N . LEU B 1 66 ? 5.871 -11.773 -14.914 1 98.75 66 LEU B N 1
ATOM 2611 C CA . LEU B 1 66 ? 4.617 -11.859 -14.172 1 98.75 66 LEU B CA 1
ATOM 2612 C C . LEU B 1 66 ? 3.512 -12.461 -15.039 1 98.75 66 LEU B C 1
ATOM 2614 O O . LEU B 1 66 ? 3.311 -12.039 -16.172 1 98.75 66 LEU B O 1
ATOM 2618 N N . LEU B 1 67 ? 2.844 -13.523 -14.602 1 98.94 67 LEU B N 1
ATOM 2619 C CA . LEU B 1 67 ? 1.602 -14.016 -15.18 1 98.94 67 LEU B CA 1
ATOM 2620 C C . LEU B 1 67 ? 0.406 -13.641 -14.312 1 98.94 67 LEU B C 1
ATOM 2622 O O . LEU B 1 67 ? 0.364 -13.977 -13.133 1 98.94 67 LEU B O 1
ATOM 2626 N N . ILE B 1 68 ? -0.538 -12.961 -14.906 1 98.94 68 ILE B N 1
ATOM 2627 C CA . ILE B 1 68 ? -1.667 -12.492 -14.102 1 98.94 68 ILE B CA 1
ATOM 2628 C C . ILE B 1 68 ? -2.961 -13.109 -14.633 1 98.94 68 ILE B C 1
ATOM 2630 O O . ILE B 1 68 ? -3.141 -13.242 -15.844 1 98.94 68 ILE B O 1
ATOM 2634 N N . PHE B 1 69 ? -3.861 -13.531 -13.711 1 98.94 69 PHE B N 1
ATOM 2635 C CA . PHE B 1 69 ? -5.145 -14.156 -14.008 1 98.94 69 PHE B CA 1
ATOM 2636 C C . PHE B 1 69 ? -6.285 -13.406 -13.328 1 98.94 69 PHE B C 1
ATOM 2638 O O . PHE B 1 69 ? -6.207 -13.094 -12.141 1 98.94 69 PHE B O 1
ATOM 2645 N N . ASP B 1 70 ? -7.277 -13.086 -14.023 1 98.81 70 ASP B N 1
ATOM 2646 C CA . ASP B 1 70 ? -8.516 -12.492 -13.531 1 98.81 70 ASP B CA 1
ATOM 2647 C C . ASP B 1 70 ? -9.602 -12.531 -14.602 1 98.81 70 ASP B C 1
ATOM 2649 O O . ASP B 1 70 ? -9.312 -12.391 -15.789 1 98.81 70 ASP B O 1
ATOM 2653 N N . TYR B 1 71 ? -10.867 -12.594 -14.234 1 98.25 71 TYR B N 1
ATOM 2654 C CA . TYR B 1 71 ? -11.898 -12.695 -15.258 1 98.25 71 TYR B CA 1
ATOM 2655 C C . TYR B 1 71 ? -12.828 -11.492 -15.211 1 98.25 71 TYR B C 1
ATOM 2657 O O . TYR B 1 71 ? -13.773 -11.406 -16 1 98.25 71 TYR B O 1
ATOM 2665 N N . ASP B 1 72 ? -12.617 -10.539 -14.266 1 97.69 72 ASP B N 1
ATOM 2666 C CA . ASP B 1 72 ? -13.508 -9.391 -14.102 1 97.69 72 ASP B CA 1
ATOM 2667 C C . ASP B 1 72 ? -13.055 -8.219 -14.969 1 97.69 72 ASP B C 1
ATOM 2669 O O . ASP B 1 72 ? -11.953 -8.242 -15.523 1 97.69 72 ASP B O 1
ATOM 2673 N N . LYS B 1 73 ? -13.961 -7.293 -15.047 1 98.31 73 LYS B N 1
ATOM 2674 C CA . LYS B 1 73 ? -13.672 -6.012 -15.68 1 98.31 73 LYS B CA 1
ATOM 2675 C C . LYS B 1 73 ? -13.516 -4.906 -14.641 1 98.31 73 LYS B C 1
ATOM 2677 O O . LYS B 1 73 ? -14.008 -5.031 -13.516 1 98.31 73 LYS B O 1
ATOM 2682 N N . VAL B 1 74 ? -12.836 -3.848 -15.023 1 98.12 74 VAL B N 1
ATOM 2683 C CA . VAL B 1 74 ? -12.703 -2.674 -14.164 1 98.12 74 VAL B CA 1
ATOM 2684 C C . VAL B 1 74 ? -14.023 -1.909 -14.117 1 98.12 74 VAL B C 1
ATOM 2686 O O . VAL B 1 74 ? -14.648 -1.671 -15.156 1 98.12 74 VAL B O 1
ATOM 2689 N N . GLU B 1 75 ? -14.438 -1.603 -12.945 1 96.5 75 GLU B N 1
ATOM 2690 C CA . GLU B 1 75 ? -15.648 -0.823 -12.711 1 96.5 75 GLU B CA 1
ATOM 2691 C C . GLU B 1 75 ? -15.352 0.414 -11.867 1 96.5 75 GLU B C 1
ATOM 2693 O O . GLU B 1 75 ? -14.344 0.463 -11.164 1 96.5 75 GLU B O 1
ATOM 2698 N N . LEU B 1 76 ? -16.281 1.354 -11.867 1 94.75 76 LEU B N 1
ATOM 2699 C CA . LEU B 1 76 ? -16.109 2.543 -11.039 1 94.75 76 LEU B CA 1
ATOM 2700 C C . LEU B 1 76 ? -16.125 2.182 -9.555 1 94.75 76 LEU B C 1
ATOM 2702 O O . LEU B 1 76 ? -15.469 2.844 -8.75 1 94.75 76 LEU B O 1
ATOM 2706 N N . ALA B 1 77 ? -16.797 1.112 -9.234 1 93.88 77 ALA B N 1
ATOM 2707 C CA . ALA B 1 77 ? -16.875 0.646 -7.852 1 93.88 77 ALA B CA 1
ATOM 2708 C C . ALA B 1 77 ? -15.516 0.159 -7.363 1 93.88 77 ALA B C 1
ATOM 2710 O O . ALA B 1 77 ? -15.328 -0.093 -6.168 1 93.88 77 ALA B O 1
ATOM 2711 N N . ASN B 1 78 ? -14.516 0.099 -8.305 1 95.44 78 ASN B N 1
ATOM 2712 C CA . ASN B 1 78 ? -13.172 -0.319 -7.93 1 95.44 78 ASN B CA 1
ATOM 2713 C C . ASN B 1 78 ? -12.289 0.875 -7.574 1 95.44 78 ASN B C 1
ATOM 2715 O O . ASN B 1 78 ? -11.133 0.706 -7.18 1 95.44 78 ASN B O 1
ATOM 2719 N N . MET B 1 79 ? -12.828 2.125 -7.629 1 95.69 79 MET B N 1
ATOM 2720 C CA . MET B 1 79 ? -12.008 3.328 -7.504 1 95.69 79 MET B CA 1
ATOM 2721 C C . MET B 1 79 ? -11.641 3.588 -6.047 1 95.69 79 MET B C 1
ATOM 2723 O O . MET B 1 79 ? -10.773 4.414 -5.758 1 95.69 79 MET B O 1
ATOM 2727 N N . ASN B 1 80 ? -12.273 2.793 -5.152 1 94.38 80 ASN B N 1
ATOM 2728 C CA . ASN B 1 80 ? -11.914 2.893 -3.742 1 94.38 80 ASN B CA 1
ATOM 2729 C C . ASN B 1 80 ? -10.609 2.152 -3.441 1 94.38 80 ASN B C 1
ATOM 2731 O O . ASN B 1 80 ? -10.117 2.197 -2.314 1 94.38 80 ASN B O 1
ATOM 2735 N N . ARG B 1 81 ? -10.125 1.465 -4.391 1 95.69 81 ARG B N 1
ATOM 2736 C CA . ARG B 1 81 ? -8.914 0.667 -4.254 1 95.69 81 ARG B CA 1
ATOM 2737 C C . ARG B 1 81 ? -7.754 1.291 -5.023 1 95.69 81 ARG B C 1
ATOM 2739 O O . ARG B 1 81 ? -7.969 2.107 -5.922 1 95.69 81 ARG B O 1
ATOM 2746 N N . LEU B 1 82 ? -6.582 0.944 -4.668 1 95.69 82 LEU B N 1
ATOM 2747 C CA . LEU B 1 82 ? -5.414 1.463 -5.371 1 95.69 82 LEU B CA 1
ATOM 2748 C C . LEU B 1 82 ? -5.297 0.848 -6.762 1 95.69 82 LEU B C 1
ATOM 2750 O O . LEU B 1 82 ? -5.969 -0.14 -7.066 1 95.69 82 LEU B O 1
ATOM 2754 N N . PHE B 1 83 ? -4.543 1.486 -7.637 1 97.62 83 PHE B N 1
ATOM 2755 C CA . PHE B 1 83 ? -3.98 0.933 -8.867 1 97.62 83 PHE B CA 1
ATOM 2756 C C . PHE B 1 83 ? -4.789 1.376 -10.078 1 97.62 83 PHE B C 1
ATOM 2758 O O . PHE B 1 83 ? -4.27 2.059 -10.961 1 97.62 83 PHE B O 1
ATOM 2765 N N . TYR B 1 84 ? -6.152 0.985 -10.148 1 98.06 84 TYR B N 1
ATOM 2766 C CA . TYR B 1 84 ? -6.902 1.265 -11.367 1 98.06 84 TYR B CA 1
ATOM 2767 C C . TYR B 1 84 ? -7.348 2.721 -11.414 1 98.06 84 TYR B C 1
ATOM 2769 O O . TYR B 1 84 ? -7.453 3.377 -10.375 1 98.06 84 TYR B O 1
ATOM 2777 N N . THR B 1 85 ? -7.617 3.184 -12.633 1 97.31 85 THR B N 1
ATOM 2778 C CA . THR B 1 85 ? -8.062 4.555 -12.859 1 97.31 85 THR B CA 1
ATOM 2779 C C . THR B 1 85 ? -9.367 4.578 -13.656 1 97.31 85 THR B C 1
ATOM 2781 O O . THR B 1 85 ? -9.711 3.6 -14.32 1 97.31 85 THR B O 1
ATOM 2784 N N . PRO B 1 86 ? -10.086 5.676 -13.578 1 96.62 86 PRO B N 1
ATOM 2785 C CA . PRO B 1 86 ? -11.43 5.73 -14.156 1 96.62 86 PRO B CA 1
ATOM 2786 C C . PRO B 1 86 ? -11.438 5.453 -15.656 1 96.62 86 PRO B C 1
ATOM 2788 O O . PRO B 1 86 ? -12.391 4.875 -16.188 1 96.62 86 PRO B O 1
ATOM 2791 N N . ASP B 1 87 ? -10.406 5.766 -16.328 1 96.44 87 ASP B N 1
ATOM 2792 C CA . ASP B 1 87 ? -10.359 5.613 -17.781 1 96.44 87 ASP B CA 1
ATOM 2793 C C . ASP B 1 87 ? -10.25 4.141 -18.172 1 96.44 87 ASP B C 1
ATOM 2795 O O . ASP B 1 87 ? -10.445 3.791 -19.344 1 96.44 87 ASP B O 1
ATOM 2799 N N . GLN B 1 88 ? -10.047 3.297 -17.297 1 97.56 88 GLN B N 1
ATOM 2800 C CA . GLN B 1 88 ? -9.859 1.877 -17.578 1 97.56 88 GLN B CA 1
ATOM 2801 C C . GLN B 1 88 ? -11.172 1.11 -17.438 1 97.56 88 GLN B C 1
ATOM 2803 O O . GLN B 1 88 ? -11.234 -0.086 -17.734 1 97.56 88 GLN B O 1
ATOM 2808 N N . CYS B 1 89 ? -12.203 1.821 -16.953 1 97 89 CYS B N 1
ATOM 2809 C CA . CYS B 1 89 ? -13.5 1.173 -16.781 1 97 89 CYS B CA 1
ATOM 2810 C C . CYS B 1 89 ? -13.945 0.5 -18.078 1 97 89 CYS B C 1
ATOM 2812 O O . CYS B 1 89 ? -13.844 1.089 -19.156 1 97 89 CYS B O 1
ATOM 2814 N N . GLY B 1 90 ? -14.375 -0.748 -17.969 1 97.75 90 GLY B N 1
ATOM 2815 C CA . GLY B 1 90 ? -14.828 -1.513 -19.125 1 97.75 90 GLY B CA 1
ATOM 2816 C C . GLY B 1 90 ? -13.781 -2.486 -19.641 1 97.75 90 GLY B C 1
ATOM 2817 O O . GLY B 1 90 ? -14.125 -3.504 -20.25 1 97.75 90 GLY B O 1
ATOM 2818 N N . LEU B 1 91 ? -12.523 -2.238 -19.406 1 98.44 91 LEU B N 1
ATOM 2819 C CA . LEU B 1 91 ? -11.461 -3.168 -19.781 1 98.44 91 LEU B CA 1
ATOM 2820 C C . LEU B 1 91 ? -11.43 -4.359 -18.828 1 98.44 91 LEU B C 1
ATOM 2822 O O . LEU B 1 91 ? -11.828 -4.242 -17.656 1 98.44 91 LEU B O 1
ATOM 2826 N N . SER B 1 92 ? -10.953 -5.477 -19.391 1 98.81 92 SER B N 1
ATOM 2827 C CA . SER B 1 92 ? -10.656 -6.539 -18.438 1 98.81 92 SER B CA 1
ATOM 2828 C C . SER B 1 92 ? -9.586 -6.113 -17.438 1 98.81 92 SER B C 1
ATOM 2830 O O . SER B 1 92 ? -8.664 -5.371 -17.797 1 98.81 92 SER B O 1
ATOM 2832 N N . LYS B 1 93 ? -9.711 -6.57 -16.234 1 98.69 93 LYS B N 1
ATOM 2833 C CA . LYS B 1 93 ? -8.734 -6.184 -15.219 1 98.69 93 LYS B CA 1
ATOM 2834 C C . LYS B 1 93 ? -7.32 -6.566 -15.641 1 98.69 93 LYS B C 1
ATOM 2836 O O . LYS B 1 93 ? -6.383 -5.793 -15.445 1 98.69 93 LYS B O 1
ATOM 2841 N N . VAL B 1 94 ? -7.168 -7.719 -16.297 1 98.88 94 VAL B N 1
ATOM 2842 C CA . VAL B 1 94 ? -5.828 -8.172 -16.641 1 98.88 94 VAL B CA 1
ATOM 2843 C C . VAL B 1 94 ? -5.277 -7.344 -17.797 1 98.88 94 VAL B C 1
ATOM 2845 O O . VAL B 1 94 ? -4.082 -7.051 -17.844 1 98.88 94 VAL B O 1
ATOM 2848 N N . ALA B 1 95 ? -6.086 -6.953 -18.719 1 98.81 95 ALA B N 1
ATOM 2849 C CA . ALA B 1 95 ? -5.629 -6.086 -19.812 1 98.81 95 ALA B CA 1
ATOM 2850 C C . ALA B 1 95 ? -5.23 -4.711 -19.281 1 98.81 95 ALA B C 1
ATOM 2852 O O . ALA B 1 95 ? -4.199 -4.164 -19.672 1 98.81 95 ALA B O 1
ATOM 2853 N N . ALA B 1 96 ? -6.117 -4.148 -18.453 1 98.75 96 ALA B N 1
ATOM 2854 C CA . ALA B 1 96 ? -5.82 -2.859 -17.828 1 98.75 96 ALA B CA 1
ATOM 2855 C C . ALA B 1 96 ? -4.523 -2.922 -17.031 1 98.75 96 ALA B C 1
ATOM 2857 O O . ALA B 1 96 ? -3.682 -2.025 -17.125 1 98.75 96 ALA B O 1
ATOM 2858 N N . ALA B 1 97 ? -4.34 -3.975 -16.25 1 98.81 97 ALA B N 1
ATOM 2859 C CA . ALA B 1 97 ? -3.15 -4.145 -15.414 1 98.81 97 ALA B CA 1
ATOM 2860 C C . ALA B 1 97 ? -1.897 -4.277 -16.281 1 98.81 97 ALA B C 1
ATOM 2862 O O . ALA B 1 97 ? -0.884 -3.625 -16.016 1 98.81 97 ALA B O 1
ATOM 2863 N N . LYS B 1 98 ? -1.981 -5.102 -17.297 1 98.81 98 LYS B N 1
ATOM 2864 C CA . LYS B 1 98 ? -0.826 -5.297 -18.172 1 98.81 98 LYS B CA 1
ATOM 2865 C C . LYS B 1 98 ? -0.388 -3.979 -18.797 1 98.81 98 LYS B C 1
ATOM 2867 O O . LYS B 1 98 ? 0.806 -3.676 -18.859 1 98.81 98 LYS B O 1
ATOM 2872 N N . LYS B 1 99 ? -1.328 -3.254 -19.281 1 98.31 99 LYS B N 1
ATOM 2873 C CA . LYS B 1 99 ? -1.015 -1.972 -19.906 1 98.31 99 LYS B CA 1
ATOM 2874 C C . LYS B 1 99 ? -0.296 -1.047 -18.922 1 98.31 99 LYS B C 1
ATOM 2876 O O . LYS B 1 99 ? 0.754 -0.489 -19.25 1 98.31 99 LYS B O 1
ATOM 2881 N N . SER B 1 100 ? -0.84 -0.851 -17.734 1 98.06 100 SER B N 1
ATOM 2882 C CA . SER B 1 100 ? -0.269 0.03 -16.719 1 98.06 100 SER B CA 1
ATOM 2883 C C . SER B 1 100 ? 1.103 -0.463 -16.266 1 98.06 100 SER B C 1
ATOM 2885 O O . SER B 1 100 ? 2.049 0.322 -16.172 1 98.06 100 SER B O 1
ATOM 2887 N N . LEU B 1 101 ? 1.201 -1.756 -15.992 1 98.69 101 LEU B N 1
ATOM 2888 C CA . LEU B 1 101 ? 2.42 -2.336 -15.438 1 98.69 101 LEU B CA 1
ATOM 2889 C C . LEU B 1 101 ? 3.553 -2.295 -16.453 1 98.69 101 LEU B C 1
ATOM 2891 O O . LEU B 1 101 ? 4.699 -1.999 -16.109 1 98.69 101 LEU B O 1
ATOM 2895 N N . SER B 1 102 ? 3.229 -2.562 -17.719 1 98.25 102 SER B N 1
ATOM 2896 C CA . SER B 1 102 ? 4.238 -2.508 -18.781 1 98.25 102 SER B CA 1
ATOM 2897 C C . SER B 1 102 ? 4.758 -1.087 -18.969 1 98.25 102 SER B C 1
ATOM 2899 O O . SER B 1 102 ? 5.926 -0.89 -19.312 1 98.25 102 SER B O 1
ATOM 2901 N N . PHE B 1 103 ? 3.855 -0.173 -18.781 1 97.5 103 PHE B N 1
ATOM 2902 C CA . PHE B 1 103 ? 4.246 1.229 -18.875 1 97.5 103 PHE B CA 1
ATOM 2903 C C . PHE B 1 103 ? 5.176 1.614 -17.734 1 97.5 103 PHE B C 1
ATOM 2905 O O . PHE B 1 103 ? 6.145 2.35 -17.938 1 97.5 103 PHE B O 1
ATOM 2912 N N . ILE B 1 104 ? 4.961 1.146 -16.578 1 97.12 104 ILE B N 1
ATOM 2913 C CA . ILE B 1 104 ? 5.715 1.469 -15.375 1 97.12 104 ILE B CA 1
ATOM 2914 C C . ILE B 1 104 ? 7.117 0.876 -15.469 1 97.12 104 ILE B C 1
ATOM 2916 O O . ILE B 1 104 ? 8.102 1.546 -15.156 1 97.12 104 ILE B O 1
ATOM 2920 N N . ASN B 1 105 ? 7.203 -0.358 -15.891 1 97.88 105 ASN B N 1
ATOM 2921 C CA . ASN B 1 105 ? 8.5 -1.023 -15.984 1 97.88 105 ASN B CA 1
ATOM 2922 C C . ASN B 1 105 ? 8.57 -1.955 -17.188 1 97.88 105 ASN B C 1
ATOM 2924 O O . ASN B 1 105 ? 8.195 -3.125 -17.094 1 97.88 105 ASN B O 1
ATOM 2928 N N . PRO B 1 106 ? 9.062 -1.516 -18.234 1 97.12 106 PRO B N 1
ATOM 2929 C CA . PRO B 1 106 ? 9.109 -2.314 -19.469 1 97.12 106 PRO B CA 1
ATOM 2930 C C . PRO B 1 106 ? 10.094 -3.479 -19.375 1 97.12 106 PRO B C 1
ATOM 2932 O O . PRO B 1 106 ? 10.117 -4.34 -20.266 1 97.12 106 PRO B O 1
ATOM 2935 N N . ASP B 1 107 ? 10.891 -3.547 -18.328 1 97.06 107 ASP B N 1
ATOM 2936 C CA . ASP B 1 107 ? 11.859 -4.629 -18.156 1 97.06 107 ASP B CA 1
ATOM 2937 C C . ASP B 1 107 ? 11.172 -5.922 -17.734 1 97.06 107 ASP B C 1
ATOM 2939 O O . ASP B 1 107 ? 11.773 -6.996 -17.797 1 97.06 107 ASP B O 1
ATOM 2943 N N . VAL B 1 108 ? 9.938 -5.852 -17.312 1 98.06 108 VAL B N 1
ATOM 2944 C CA . VAL B 1 108 ? 9.211 -7.008 -16.797 1 98.06 108 VAL B CA 1
ATOM 2945 C C . VAL B 1 108 ? 8.336 -7.602 -17.891 1 98.06 108 VAL B C 1
ATOM 2947 O O . VAL B 1 108 ? 7.594 -6.879 -18.562 1 98.06 108 VAL B O 1
ATOM 2950 N N . GLU B 1 109 ? 8.492 -8.875 -18.172 1 98.25 109 GLU B N 1
ATOM 2951 C CA . GLU B 1 109 ? 7.586 -9.57 -19.078 1 98.25 109 GLU B CA 1
ATOM 2952 C C . GLU B 1 109 ? 6.254 -9.883 -18.406 1 98.25 109 GLU B C 1
ATOM 2954 O O . GLU B 1 109 ? 6.227 -10.391 -17.281 1 98.25 109 GLU B O 1
ATOM 2959 N N . ILE B 1 110 ? 5.129 -9.594 -19.062 1 98.69 110 ILE B N 1
ATOM 2960 C CA . ILE B 1 110 ? 3.824 -9.797 -18.438 1 98.69 110 ILE B CA 1
ATOM 2961 C C . ILE B 1 110 ? 2.926 -10.594 -19.375 1 98.69 110 ILE B C 1
ATOM 2963 O O . ILE B 1 110 ? 2.746 -10.219 -20.547 1 98.69 110 ILE B O 1
ATOM 2967 N N . GLU B 1 111 ? 2.395 -11.68 -18.922 1 98.75 111 GLU B N 1
ATOM 2968 C CA . GLU B 1 111 ? 1.315 -12.43 -19.562 1 98.75 111 GLU B CA 1
ATOM 2969 C C . GLU B 1 111 ? -0.002 -12.242 -18.812 1 98.75 111 GLU B C 1
ATOM 2971 O O . GLU B 1 111 ? -0.026 -12.219 -17.578 1 98.75 111 GLU B O 1
ATOM 2976 N N . ASP B 1 112 ? -1.032 -12.016 -19.562 1 98.81 112 ASP B N 1
ATOM 2977 C CA . ASP B 1 112 ? -2.334 -11.844 -18.922 1 98.81 112 ASP B CA 1
ATOM 2978 C C . ASP B 1 112 ? -3.338 -12.875 -19.438 1 98.81 112 ASP B C 1
ATOM 2980 O O . ASP B 1 112 ? -3.326 -13.227 -20.625 1 98.81 112 ASP B O 1
ATOM 2984 N N . TYR B 1 113 ? -4.16 -13.398 -18.578 1 98.88 113 TYR B N 1
ATOM 2985 C CA . TYR B 1 113 ? -5.176 -14.398 -18.891 1 98.88 113 TYR B CA 1
ATOM 2986 C C . TYR B 1 113 ? -6.531 -13.992 -18.328 1 98.88 113 TYR B C 1
ATOM 2988 O O . TYR B 1 113 ? -6.711 -13.961 -17.109 1 98.88 113 TYR B O 1
ATOM 2996 N N . ASN B 1 114 ? -7.465 -13.766 -19.188 1 98.81 114 ASN B N 1
ATOM 2997 C CA . ASN B 1 114 ? -8.805 -13.32 -18.844 1 98.81 114 ASN B CA 1
ATOM 2998 C C . ASN B 1 114 ? -9.805 -14.477 -18.828 1 98.81 114 ASN B C 1
ATOM 3000 O O . ASN B 1 114 ? -10.602 -14.625 -19.75 1 98.81 114 ASN B O 1
ATOM 3004 N N . TYR B 1 115 ? -9.773 -15.211 -17.719 1 98.56 115 TYR B N 1
ATOM 3005 C CA . TYR B 1 115 ? -10.734 -16.312 -17.625 1 98.56 115 TYR B CA 1
ATOM 3006 C C . TYR B 1 115 ? -10.906 -16.766 -16.188 1 98.56 115 TYR B C 1
ATOM 3008 O O . TYR B 1 115 ? -10.117 -16.406 -15.312 1 98.56 115 TYR B O 1
ATOM 3016 N N . ASN B 1 116 ? -11.922 -17.484 -15.898 1 98.25 116 ASN B N 1
ATOM 3017 C CA . ASN B 1 116 ? -12.227 -18.109 -14.617 1 98.25 116 ASN B CA 1
ATOM 3018 C C . ASN B 1 116 ? -11.438 -19.391 -14.422 1 98.25 116 ASN B C 1
ATOM 3020 O O . ASN B 1 116 ? -11.68 -20.391 -15.102 1 98.25 116 ASN B O 1
ATOM 3024 N N . ILE B 1 117 ? -10.594 -19.453 -13.445 1 98.31 117 ILE B N 1
ATOM 3025 C CA . ILE B 1 117 ? -9.641 -20.547 -13.289 1 98.31 117 ILE B CA 1
ATOM 3026 C C . ILE B 1 117 ? -10.359 -21.797 -12.773 1 98.31 117 ILE B C 1
ATOM 3028 O O . ILE B 1 117 ? -9.781 -22.891 -12.742 1 98.31 117 ILE B O 1
ATOM 3032 N N . THR B 1 118 ? -11.625 -21.625 -12.344 1 97.25 118 THR B N 1
ATOM 3033 C CA . THR B 1 118 ? -12.305 -22.719 -11.664 1 97.25 118 THR B CA 1
ATOM 3034 C C . THR B 1 118 ? -12.938 -23.672 -12.68 1 97.25 118 THR B C 1
ATOM 3036 O O . THR B 1 118 ? -13.422 -24.75 -12.312 1 97.25 118 THR B O 1
ATOM 3039 N N . THR B 1 119 ? -12.969 -23.281 -13.953 1 97.94 119 THR B N 1
ATOM 3040 C CA . THR B 1 119 ? -13.492 -24.188 -14.961 1 97.94 119 THR B CA 1
ATOM 3041 C C . THR B 1 119 ? -12.445 -25.234 -15.336 1 97.94 119 THR B C 1
ATOM 3043 O O . THR B 1 119 ? -11.242 -24.969 -15.289 1 97.94 119 THR B O 1
ATOM 3046 N N . MET B 1 120 ? -12.891 -26.297 -15.797 1 96.69 120 MET B N 1
ATOM 3047 C CA . MET B 1 120 ? -12.016 -27.438 -16.031 1 96.69 120 MET B CA 1
ATOM 3048 C C . MET B 1 120 ? -10.906 -27.078 -17.016 1 96.69 120 MET B C 1
ATOM 3050 O O . MET B 1 120 ? -9.719 -27.25 -16.719 1 96.69 120 MET B O 1
ATOM 3054 N N . ASP B 1 121 ? -11.242 -26.594 -18.156 1 98 121 ASP B N 1
ATOM 3055 C CA . ASP B 1 121 ? -10.25 -26.25 -19.172 1 98 121 ASP B CA 1
ATOM 3056 C C . ASP B 1 121 ? -9.305 -25.156 -18.656 1 98 121 ASP B C 1
ATOM 3058 O O . ASP B 1 121 ? -8.094 -25.219 -18.891 1 98 121 ASP B O 1
ATOM 3062 N N . ASN B 1 122 ? -9.82 -24.203 -18.047 1 98.56 122 ASN B N 1
ATOM 3063 C CA . ASN B 1 122 ? -9.016 -23.094 -17.547 1 98.56 122 ASN B CA 1
ATOM 3064 C C . ASN B 1 122 ? -8.117 -23.516 -16.391 1 98.56 122 ASN B C 1
ATOM 3066 O O . ASN B 1 122 ? -6.996 -23.016 -16.25 1 98.56 122 ASN B O 1
ATOM 3070 N N . PHE B 1 123 ? -8.633 -24.438 -15.656 1 98.25 123 PHE B N 1
ATOM 3071 C CA . PHE B 1 123 ? -7.828 -25.016 -14.578 1 98.25 123 PHE B CA 1
ATOM 3072 C C . PHE B 1 123 ? -6.605 -25.734 -15.133 1 98.25 123 PHE B C 1
ATOM 3074 O O . PHE B 1 123 ? -5.496 -25.562 -14.633 1 98.25 123 PHE B O 1
ATOM 3081 N N . GLU B 1 124 ? -6.852 -26.469 -16.125 1 98.56 124 GLU B N 1
ATOM 3082 C CA . GLU B 1 124 ? -5.746 -27.156 -16.766 1 98.56 124 GLU B CA 1
ATOM 3083 C C . GLU B 1 124 ? -4.742 -26.188 -17.359 1 98.56 124 GLU B C 1
ATOM 3085 O O . GLU B 1 124 ? -3.531 -26.406 -17.297 1 98.56 124 GLU B O 1
ATOM 3090 N N . HIS B 1 125 ? -5.227 -25.203 -17.953 1 98.81 125 HIS B N 1
ATOM 3091 C CA . HIS B 1 125 ? -4.34 -24.188 -18.516 1 98.81 125 HIS B CA 1
ATOM 3092 C C . HIS B 1 125 ? -3.516 -23.516 -17.422 1 98.81 125 HIS B C 1
ATOM 3094 O O . HIS B 1 125 ? -2.314 -23.297 -17.594 1 98.81 125 HIS B O 1
ATOM 3100 N N . LEU B 1 126 ? -4.168 -23.156 -16.297 1 98.75 126 LEU B N 1
ATOM 3101 C CA . LEU B 1 126 ? -3.463 -22.594 -15.148 1 98.75 126 LEU B CA 1
ATOM 3102 C C . LEU B 1 126 ? -2.332 -23.516 -14.695 1 98.75 126 LEU B C 1
ATOM 3104 O O . LEU B 1 126 ? -1.204 -23.062 -14.492 1 98.75 126 LEU B O 1
ATOM 3108 N N . MET B 1 127 ? -2.643 -24.766 -14.57 1 98.62 127 MET B N 1
ATOM 3109 C CA . MET B 1 127 ? -1.641 -25.734 -14.164 1 98.62 127 MET B CA 1
ATOM 3110 C C . MET B 1 127 ? -0.476 -25.781 -15.141 1 98.62 127 MET B C 1
ATOM 3112 O O . MET B 1 127 ? 0.684 -25.859 -14.734 1 98.62 127 MET B O 1
ATOM 3116 N N . GLY B 1 128 ? -0.78 -25.719 -16.406 1 98.75 128 GLY B N 1
ATOM 3117 C CA . GLY B 1 128 ? 0.246 -25.672 -17.438 1 98.75 128 GLY B CA 1
ATOM 3118 C C . GLY B 1 128 ? 1.164 -24.469 -17.312 1 98.75 128 GLY B C 1
ATOM 3119 O O . GLY B 1 128 ? 2.381 -24.594 -17.453 1 98.75 128 GLY B O 1
ATOM 3120 N N . ARG B 1 129 ? 0.611 -23.312 -17.016 1 98.69 129 ARG B N 1
ATOM 3121 C CA . ARG B 1 129 ? 1.409 -22.094 -16.906 1 98.69 129 ARG B CA 1
ATOM 3122 C C . ARG B 1 129 ? 2.246 -22.109 -15.633 1 98.69 129 ARG B C 1
ATOM 3124 O O . ARG B 1 129 ? 3.369 -21.594 -15.617 1 98.69 129 ARG B O 1
ATOM 3131 N N . ILE B 1 130 ? 1.69 -22.688 -14.547 1 98.75 130 ILE B N 1
ATOM 3132 C CA . ILE B 1 130 ? 2.465 -22.828 -13.32 1 98.75 130 ILE B CA 1
ATOM 3133 C C . ILE B 1 130 ? 3.664 -23.734 -13.555 1 98.75 130 ILE B C 1
ATOM 3135 O O . ILE B 1 130 ? 4.77 -23.453 -13.086 1 98.75 130 ILE B O 1
ATOM 3139 N N . SER B 1 131 ? 3.516 -24.734 -14.391 1 98.5 131 SER B N 1
ATOM 3140 C CA . SER B 1 131 ? 4.535 -25.766 -14.578 1 98.5 131 SER B CA 1
ATOM 3141 C C . SER B 1 131 ? 5.539 -25.359 -15.648 1 98.5 131 SER B C 1
ATOM 3143 O O . SER B 1 131 ? 6.695 -25.781 -15.625 1 98.5 131 SER B O 1
ATOM 3145 N N . ASN B 1 132 ? 5.094 -24.453 -16.578 1 98.31 132 ASN B N 1
ATOM 3146 C CA . ASN B 1 132 ? 5.938 -24.219 -17.75 1 98.31 132 ASN B CA 1
ATOM 3147 C C . ASN B 1 132 ? 6.012 -22.734 -18.094 1 98.31 132 ASN B C 1
ATOM 3149 O O . ASN B 1 132 ? 6.555 -22.359 -19.141 1 98.31 132 ASN B O 1
ATOM 3153 N N . GLY B 1 133 ? 5.52 -21.859 -17.281 1 98.25 133 GLY B N 1
ATOM 3154 C CA . GLY B 1 133 ? 5.371 -20.469 -17.656 1 98.25 133 GLY B CA 1
ATOM 3155 C C . GLY B 1 133 ? 6.555 -19.609 -17.25 1 98.25 133 GLY B C 1
ATOM 3156 O O . GLY B 1 133 ? 6.602 -18.422 -17.562 1 98.25 133 GLY B O 1
ATOM 3157 N N . ALA B 1 134 ? 7.562 -20.141 -16.547 1 98 134 ALA B N 1
ATOM 3158 C CA . ALA B 1 134 ? 8.703 -19.375 -16.062 1 98 134 ALA B CA 1
ATOM 3159 C C . ALA B 1 134 ? 9.523 -18.828 -17.234 1 98 134 ALA B C 1
ATOM 3161 O O . ALA B 1 134 ? 9.391 -19.297 -18.375 1 98 134 ALA B O 1
ATOM 3162 N N . LEU B 1 135 ? 10.375 -17.844 -16.797 1 94.62 135 LEU B N 1
ATOM 3163 C CA . LEU B 1 135 ? 11.359 -17.375 -17.766 1 94.62 135 LEU B CA 1
ATOM 3164 C C . LEU B 1 135 ? 12.234 -18.531 -18.25 1 94.62 135 LEU B C 1
ATOM 3166 O O . LEU B 1 135 ? 12.734 -19.312 -17.438 1 94.62 135 LEU B O 1
ATOM 3170 N N . GLY B 1 136 ? 12.422 -18.875 -19.469 1 89.94 136 GLY B N 1
ATOM 3171 C CA . GLY B 1 136 ? 13.211 -19.953 -20.031 1 89.94 136 GLY B CA 1
ATOM 3172 C C . GLY B 1 136 ? 12.453 -21.266 -20.094 1 89.94 136 GLY B C 1
ATOM 3173 O O . GLY B 1 136 ? 13.016 -22.297 -20.484 1 89.94 136 GLY B O 1
ATOM 3174 N N . GLY B 1 137 ? 11.383 -21.188 -19.453 1 91.25 137 GLY B N 1
ATOM 3175 C CA . GLY B 1 137 ? 10.594 -22.406 -19.438 1 91.25 137 GLY B CA 1
ATOM 3176 C C . GLY B 1 137 ? 10.578 -23.078 -18.078 1 91.25 137 GLY B C 1
ATOM 3177 O O . GLY B 1 137 ? 11.219 -22.609 -17.125 1 91.25 137 GLY B O 1
ATOM 3178 N N . GLY B 1 138 ? 9.703 -23.953 -17.734 1 96.69 138 GLY B N 1
ATOM 3179 C CA . GLY B 1 138 ? 9.578 -24.688 -16.484 1 96.69 138 GLY B CA 1
ATOM 3180 C C . GLY B 1 138 ? 8.586 -24.078 -15.516 1 96.69 138 GLY B C 1
ATOM 3181 O O . GLY B 1 138 ? 7.762 -23.25 -15.906 1 96.69 138 GLY B O 1
ATOM 3182 N N . ALA B 1 139 ? 8.789 -24.531 -14.227 1 98.31 139 ALA B N 1
ATOM 3183 C CA . ALA B 1 139 ? 7.848 -24.109 -13.195 1 98.31 139 ALA B CA 1
ATOM 3184 C C . ALA B 1 139 ? 8.125 -22.688 -12.75 1 98.31 139 ALA B C 1
ATOM 3186 O O . ALA B 1 139 ? 9.281 -22.25 -12.688 1 98.31 139 ALA B O 1
ATOM 3187 N N . VAL B 1 140 ? 7.137 -21.984 -12.484 1 98.75 140 VAL B N 1
ATOM 3188 C CA . VAL B 1 140 ? 7.289 -20.641 -11.945 1 98.75 140 VAL B CA 1
ATOM 3189 C C . VAL B 1 140 ? 7.898 -20.719 -10.547 1 98.75 140 VAL B C 1
ATOM 3191 O O . VAL B 1 140 ? 7.883 -21.766 -9.906 1 98.75 140 VAL B O 1
ATOM 3194 N N . ASP B 1 141 ? 8.43 -19.594 -10.07 1 98.56 141 ASP B N 1
ATOM 3195 C CA . ASP B 1 141 ? 9.117 -19.578 -8.781 1 98.56 141 ASP B CA 1
ATOM 3196 C C . ASP B 1 141 ? 8.117 -19.469 -7.629 1 98.56 141 ASP B C 1
ATOM 3198 O O . ASP B 1 141 ? 8.391 -19.938 -6.523 1 98.56 141 ASP B O 1
ATOM 3202 N N . LEU B 1 142 ? 6.957 -18.891 -7.859 1 98.62 142 LEU B N 1
ATOM 3203 C CA . LEU B 1 142 ? 6.02 -18.625 -6.777 1 98.62 142 LEU B CA 1
ATOM 3204 C C . LEU B 1 142 ? 4.633 -18.297 -7.328 1 98.62 142 LEU B C 1
ATOM 3206 O O . LEU B 1 142 ? 4.512 -17.672 -8.383 1 98.62 142 LEU B O 1
ATOM 3210 N N . VAL B 1 143 ? 3.578 -18.734 -6.633 1 98.88 143 VAL B N 1
ATOM 3211 C CA . VAL B 1 143 ? 2.197 -18.375 -6.934 1 98.88 143 VAL B CA 1
ATOM 3212 C C . VAL B 1 143 ? 1.619 -17.547 -5.785 1 98.88 143 VAL B C 1
ATOM 3214 O O . VAL B 1 143 ? 1.796 -17.891 -4.613 1 98.88 143 VAL B O 1
ATOM 3217 N N . LEU B 1 144 ? 0.995 -16.438 -6.117 1 98.81 144 LEU B N 1
ATOM 3218 C CA . LEU B 1 144 ? 0.275 -15.625 -5.152 1 98.81 144 LEU B CA 1
ATOM 3219 C C . LEU B 1 144 ? -1.229 -15.68 -5.398 1 98.81 144 LEU B C 1
ATOM 3221 O O . LEU B 1 144 ? -1.703 -15.281 -6.465 1 98.81 144 LEU B O 1
ATOM 3225 N N . SER B 1 145 ? -1.944 -16.141 -4.41 1 98.44 145 SER B N 1
ATOM 3226 C CA . SER B 1 145 ? -3.402 -16.156 -4.465 1 98.44 145 SER B CA 1
ATOM 3227 C C . SER B 1 145 ? -3.992 -14.883 -3.875 1 98.44 145 SER B C 1
ATOM 3229 O O . SER B 1 145 ? -3.799 -14.594 -2.693 1 98.44 145 SER B O 1
ATOM 3231 N N . CYS B 1 146 ? -4.676 -14.172 -4.672 1 98.38 146 CYS B N 1
ATOM 3232 C CA . CYS B 1 146 ? -5.32 -12.93 -4.27 1 98.38 146 CYS B CA 1
ATOM 3233 C C . CYS B 1 146 ? -6.797 -12.93 -4.652 1 98.38 146 CYS B C 1
ATOM 3235 O O . CYS B 1 146 ? -7.34 -11.898 -5.043 1 98.38 146 CYS B O 1
ATOM 3237 N N . VAL B 1 147 ? -7.398 -14.039 -4.629 1 96.81 147 VAL B N 1
ATOM 3238 C CA . VAL B 1 147 ? -8.797 -14.211 -5.008 1 96.81 147 VAL B CA 1
ATOM 3239 C C . VAL B 1 147 ? -9.695 -13.977 -3.797 1 96.81 147 VAL B C 1
ATOM 3241 O O . VAL B 1 147 ? -9.219 -13.93 -2.66 1 96.81 147 VAL B O 1
ATOM 3244 N N . ASP B 1 148 ? -11.008 -13.828 -4.02 1 91.06 148 ASP B N 1
ATOM 3245 C CA . ASP B 1 148 ? -11.883 -13.445 -2.918 1 91.06 148 ASP B CA 1
ATOM 3246 C C . ASP B 1 148 ? -13 -14.469 -2.719 1 91.06 148 ASP B C 1
ATOM 3248 O O . ASP B 1 148 ? -14 -14.18 -2.064 1 91.06 148 ASP B O 1
ATOM 3252 N N . ASN B 1 149 ? -12.883 -15.578 -3.377 1 88.81 149 ASN B N 1
ATOM 3253 C CA . ASN B 1 149 ? -13.922 -16.594 -3.189 1 88.81 149 ASN B CA 1
ATOM 3254 C C . ASN B 1 149 ? -13.312 -17.969 -2.91 1 88.81 149 ASN B C 1
ATOM 3256 O O . ASN B 1 149 ? -12.195 -18.25 -3.332 1 88.81 149 ASN B O 1
ATOM 3260 N N . PHE B 1 150 ? -14.109 -18.766 -2.291 1 88.19 150 PHE B N 1
ATOM 3261 C CA . PHE B 1 150 ? -13.664 -20.062 -1.772 1 88.19 150 PHE B CA 1
ATOM 3262 C C . PHE B 1 150 ? -13.32 -21.016 -2.91 1 88.19 150 PHE B C 1
ATOM 3264 O O . PHE B 1 150 ? -12.312 -21.719 -2.852 1 88.19 150 PHE B O 1
ATOM 3271 N N . ALA B 1 151 ? -14.094 -21.062 -3.912 1 92 151 ALA B N 1
ATOM 3272 C CA . ALA B 1 151 ? -13.891 -21.984 -5.023 1 92 151 ALA B CA 1
ATOM 3273 C C . ALA B 1 151 ? -12.547 -21.734 -5.707 1 92 151 ALA B C 1
ATOM 3275 O O . ALA B 1 151 ? -11.836 -22.688 -6.039 1 92 151 ALA B O 1
ATOM 3276 N N . ALA B 1 152 ? -12.219 -20.516 -5.945 1 95.94 152 ALA B N 1
ATOM 3277 C CA . ALA B 1 152 ? -10.945 -20.172 -6.57 1 95.94 152 ALA B CA 1
ATOM 3278 C C . ALA B 1 152 ? -9.773 -20.547 -5.668 1 95.94 152 ALA B C 1
ATOM 3280 O O . ALA B 1 152 ? -8.75 -21.047 -6.141 1 95.94 152 ALA B O 1
ATOM 3281 N N . ARG B 1 153 ? -9.906 -20.281 -4.391 1 94.44 153 ARG B N 1
ATOM 3282 C CA . ARG B 1 153 ? -8.867 -20.656 -3.438 1 94.44 153 ARG B CA 1
ATOM 3283 C C . ARG B 1 153 ? -8.625 -22.172 -3.469 1 94.44 153 ARG B C 1
ATOM 3285 O O . ARG B 1 153 ? -7.473 -22.609 -3.463 1 94.44 153 ARG B O 1
ATOM 3292 N N . MET B 1 154 ? -9.688 -22.906 -3.514 1 92.06 154 MET B N 1
ATOM 3293 C CA . MET B 1 154 ? -9.594 -24.359 -3.561 1 92.06 154 MET B CA 1
ATOM 3294 C C . MET B 1 154 ? -8.914 -24.812 -4.844 1 92.06 154 MET B C 1
ATOM 3296 O O . MET B 1 154 ? -8.125 -25.766 -4.828 1 92.06 154 MET B O 1
ATOM 3300 N N . SER B 1 155 ? -9.227 -24.172 -5.934 1 96.75 155 SER B N 1
ATOM 3301 C CA . SER B 1 155 ? -8.609 -24.5 -7.207 1 96.75 155 SER B CA 1
ATOM 3302 C C . SER B 1 155 ? -7.102 -24.266 -7.164 1 96.75 155 SER B C 1
ATOM 3304 O O . SER B 1 155 ? -6.324 -25.094 -7.641 1 96.75 155 SER B O 1
ATOM 3306 N N . ILE B 1 156 ? -6.676 -23.203 -6.602 1 98.06 156 ILE B N 1
ATOM 3307 C CA . ILE B 1 156 ? -5.254 -22.875 -6.488 1 98.06 156 ILE B CA 1
ATOM 3308 C C . ILE B 1 156 ? -4.57 -23.891 -5.574 1 98.06 156 ILE B C 1
ATOM 3310 O O . ILE B 1 156 ? -3.488 -24.391 -5.887 1 98.06 156 ILE B O 1
ATOM 3314 N N . ASN B 1 157 ? -5.23 -24.156 -4.453 1 94.06 157 ASN B N 1
ATOM 3315 C CA . ASN B 1 157 ? -4.711 -25.141 -3.52 1 94.06 157 ASN B CA 1
ATOM 3316 C C . ASN B 1 157 ? -4.496 -26.5 -4.199 1 94.06 157 ASN B C 1
ATOM 3318 O O . ASN B 1 157 ? -3.447 -27.125 -4.031 1 94.06 157 ASN B O 1
ATOM 3322 N N . GLN B 1 158 ? -5.477 -26.922 -4.91 1 95 158 GLN B N 1
ATOM 3323 C CA . GLN B 1 158 ? -5.387 -28.188 -5.621 1 95 158 GLN B CA 1
ATOM 3324 C C . GLN B 1 158 ? -4.242 -28.172 -6.633 1 95 158 GLN B C 1
ATOM 3326 O O . GLN B 1 158 ? -3.445 -29.125 -6.691 1 95 158 GLN B O 1
ATOM 3331 N N . ALA B 1 159 ? -4.141 -27.141 -7.426 1 97.75 159 ALA B N 1
ATOM 3332 C CA . ALA B 1 159 ? -3.092 -27.016 -8.438 1 97.75 159 ALA B CA 1
ATOM 3333 C C . ALA B 1 159 ? -1.707 -27.094 -7.801 1 97.75 159 ALA B C 1
ATOM 3335 O O . ALA B 1 159 ? -0.843 -27.844 -8.258 1 97.75 159 ALA B O 1
ATOM 3336 N N . CYS B 1 160 ? -1.545 -26.344 -6.762 1 97.06 160 CYS B N 1
ATOM 3337 C CA . CYS B 1 160 ? -0.233 -26.25 -6.133 1 97.06 160 CYS B CA 1
ATOM 3338 C C . CYS B 1 160 ? 0.136 -27.547 -5.426 1 97.06 160 CYS B C 1
ATOM 3340 O O . CYS B 1 160 ? 1.307 -27.938 -5.395 1 97.06 160 CYS B O 1
ATOM 3342 N N . ASN B 1 161 ? -0.853 -28.172 -4.828 1 93.94 161 ASN B N 1
ATOM 3343 C CA . ASN B 1 161 ? -0.597 -29.484 -4.246 1 93.94 161 ASN B CA 1
ATOM 3344 C C . ASN B 1 161 ? -0.206 -30.516 -5.309 1 93.94 161 ASN B C 1
ATOM 3346 O O . ASN B 1 161 ? 0.743 -31.266 -5.121 1 93.94 161 ASN B O 1
ATOM 3350 N N . GLU B 1 162 ? -0.925 -30.547 -6.375 1 95.88 162 GLU B N 1
ATOM 3351 C CA . GLU B 1 162 ? -0.66 -31.484 -7.457 1 95.88 162 GLU B CA 1
ATOM 3352 C C . GLU B 1 162 ? 0.733 -31.281 -8.039 1 95.88 162 GLU B C 1
ATOM 3354 O O . GLU B 1 162 ? 1.424 -32.25 -8.375 1 95.88 162 GLU B O 1
ATOM 3359 N N . LEU B 1 163 ? 1.183 -30.062 -8.141 1 97.31 163 LEU B N 1
ATOM 3360 C CA . LEU B 1 163 ? 2.422 -29.719 -8.828 1 97.31 163 LEU B CA 1
ATOM 3361 C C . LEU B 1 163 ? 3.578 -29.594 -7.848 1 97.31 163 LEU B C 1
ATOM 3363 O O . LEU B 1 163 ? 4.734 -29.453 -8.258 1 97.31 163 LEU B O 1
ATOM 3367 N N . GLY B 1 164 ? 3.281 -29.594 -6.551 1 95.12 164 GLY B N 1
ATOM 3368 C CA . GLY B 1 164 ? 4.309 -29.328 -5.555 1 95.12 164 GLY B CA 1
ATOM 3369 C C . GLY B 1 164 ? 4.812 -27.906 -5.582 1 95.12 164 GLY B C 1
ATOM 3370 O O . GLY B 1 164 ? 6.004 -27.656 -5.387 1 95.12 164 GLY B O 1
ATOM 3371 N N . GLN B 1 165 ? 3.947 -27 -5.883 1 97.44 165 GLN B N 1
ATOM 3372 C CA . GLN B 1 165 ? 4.285 -25.594 -6.086 1 97.44 165 GLN B CA 1
ATOM 3373 C C . GLN B 1 165 ? 4.078 -24.781 -4.805 1 97.44 165 GLN B C 1
ATOM 3375 O O . GLN B 1 165 ? 2.994 -24.812 -4.219 1 97.44 165 GLN B O 1
ATOM 3380 N N . THR B 1 166 ? 5.121 -24.109 -4.305 1 95.5 166 THR B N 1
ATOM 3381 C CA . THR B 1 166 ? 5 -23.188 -3.178 1 95.5 166 THR B CA 1
ATOM 3382 C C . THR B 1 166 ? 4.16 -21.969 -3.561 1 95.5 166 THR B C 1
ATOM 3384 O O . THR B 1 166 ? 4.312 -21.422 -4.656 1 95.5 166 THR B O 1
ATOM 3387 N N . TRP B 1 167 ? 3.309 -21.547 -2.641 1 96.5 167 TRP B N 1
ATOM 3388 C CA . TRP B 1 167 ? 2.441 -20.406 -2.945 1 96.5 167 TRP B CA 1
ATOM 3389 C C . TRP B 1 167 ? 2.037 -19.672 -1.669 1 96.5 167 TRP B C 1
ATOM 3391 O O . TRP B 1 167 ? 2.301 -20.156 -0.562 1 96.5 167 TRP B O 1
ATOM 3401 N N . PHE B 1 168 ? 1.576 -18.453 -1.823 1 95.62 168 PHE B N 1
ATOM 3402 C CA . PHE B 1 168 ? 1.017 -17.656 -0.731 1 95.62 168 PHE B CA 1
ATOM 3403 C C . PHE B 1 168 ? -0.485 -17.469 -0.914 1 95.62 168 PHE B C 1
ATOM 3405 O O . PHE B 1 168 ? -0.954 -17.219 -2.025 1 95.62 168 PHE B O 1
ATOM 3412 N N . GLU B 1 169 ? -1.192 -17.656 0.165 1 93.5 169 GLU B N 1
ATOM 3413 C CA . GLU B 1 169 ? -2.598 -17.266 0.252 1 93.5 169 GLU B CA 1
ATOM 3414 C C . GLU B 1 169 ? -2.758 -15.898 0.908 1 93.5 169 GLU B C 1
ATOM 3416 O O . GLU B 1 169 ? -2.037 -15.57 1.854 1 93.5 169 GLU B O 1
ATOM 3421 N N . SER B 1 170 ? -3.68 -15.07 0.389 1 94.12 170 SER B N 1
ATOM 3422 C CA . SER B 1 170 ? -3.99 -13.797 1.026 1 94.12 170 SER B CA 1
ATOM 3423 C C . SER B 1 170 ? -5.488 -13.5 0.978 1 94.12 170 SER B C 1
ATOM 3425 O O . SER B 1 170 ? -6.203 -14.047 0.139 1 94.12 170 SER B O 1
ATOM 3427 N N . GLY B 1 171 ? -5.922 -12.633 1.898 1 91.12 171 GLY B N 1
ATOM 3428 C CA . GLY B 1 171 ? -7.32 -12.234 1.907 1 91.12 171 GLY B CA 1
ATOM 3429 C C . GLY B 1 171 ? -7.609 -11.086 2.855 1 91.12 171 GLY B C 1
ATOM 3430 O O . GLY B 1 171 ? -6.797 -10.773 3.727 1 91.12 171 GLY B O 1
ATOM 3431 N N . VAL B 1 172 ? -8.727 -10.469 2.551 1 91.19 172 VAL B N 1
ATOM 3432 C CA . VAL B 1 172 ? -9.25 -9.391 3.389 1 91.19 172 VAL B CA 1
ATOM 3433 C C . VAL B 1 172 ? -10.688 -9.711 3.793 1 91.19 172 VAL B C 1
ATOM 3435 O O . VAL B 1 172 ? -11.469 -10.219 2.984 1 91.19 172 VAL B O 1
ATOM 3438 N N . SER B 1 173 ? -11.023 -9.383 4.988 1 88 173 SER B N 1
ATOM 3439 C CA . SER B 1 173 ? -12.367 -9.664 5.496 1 88 173 SER B CA 1
ATOM 3440 C C . SER B 1 173 ? -13.414 -8.797 4.805 1 88 173 SER B C 1
ATOM 3442 O O . SER B 1 173 ? -13.102 -7.707 4.32 1 88 173 SER B O 1
ATOM 3444 N N . GLU B 1 174 ? -14.641 -9.195 4.844 1 86.75 174 GLU B N 1
ATOM 3445 C CA . GLU B 1 174 ? -15.742 -8.523 4.16 1 86.75 174 GLU B CA 1
ATOM 3446 C C . GLU B 1 174 ? -15.992 -7.137 4.75 1 86.75 174 GLU B C 1
ATOM 3448 O O . GLU B 1 174 ? -16.453 -6.234 4.051 1 86.75 174 GLU B O 1
ATOM 3453 N N . ASP B 1 175 ? -15.695 -7.02 6.004 1 87.12 175 ASP B N 1
ATOM 3454 C CA . ASP B 1 175 ? -15.906 -5.727 6.645 1 87.12 175 ASP B CA 1
ATOM 3455 C C . ASP B 1 175 ? -14.68 -4.828 6.488 1 87.12 175 ASP B C 1
ATOM 3457 O O . ASP B 1 175 ? -14.625 -3.736 7.055 1 87.12 175 ASP B O 1
ATOM 3461 N N . ALA B 1 176 ? -13.633 -5.305 5.809 1 88.5 176 ALA B N 1
ATOM 3462 C CA . ALA B 1 176 ? -12.461 -4.551 5.359 1 88.5 176 ALA B CA 1
ATOM 3463 C C . ALA B 1 176 ? -11.523 -4.242 6.523 1 88.5 176 ALA B C 1
ATOM 3465 O O . ALA B 1 176 ? -10.562 -3.486 6.371 1 88.5 176 ALA B O 1
ATOM 3466 N N . VAL B 1 177 ? -11.688 -4.832 7.695 1 84.69 177 VAL B N 1
ATOM 3467 C CA . VAL B 1 177 ? -10.906 -4.375 8.836 1 84.69 177 VAL B CA 1
ATOM 3468 C C . VAL B 1 177 ? -9.891 -5.445 9.234 1 84.69 177 VAL B C 1
ATOM 3470 O O . VAL B 1 177 ? -9.164 -5.289 10.211 1 84.69 177 VAL B O 1
ATOM 3473 N N . SER B 1 178 ? -9.828 -6.496 8.477 1 85.56 178 SER B N 1
ATOM 3474 C CA . SER B 1 178 ? -8.852 -7.543 8.758 1 85.56 178 SER B CA 1
ATOM 3475 C C . SER B 1 178 ? -8.359 -8.203 7.477 1 85.56 178 SER B C 1
ATOM 3477 O O . SER B 1 178 ? -9.039 -8.164 6.449 1 85.56 178 SER B O 1
ATOM 3479 N N . GLY B 1 179 ? -7.16 -8.703 7.539 1 88.06 179 GLY B N 1
ATOM 3480 C CA . GLY B 1 179 ? -6.578 -9.445 6.43 1 88.06 179 GLY B CA 1
ATOM 3481 C C . GLY B 1 179 ? -5.574 -10.492 6.871 1 88.06 179 GLY B C 1
ATOM 3482 O O . GLY B 1 179 ? -5.309 -10.641 8.07 1 88.06 179 GLY B O 1
ATOM 3483 N N . HIS B 1 180 ? -5.094 -11.281 5.953 1 86.31 180 HIS B N 1
ATOM 3484 C CA . HIS B 1 180 ? -4.113 -12.312 6.273 1 86.31 180 HIS B CA 1
ATOM 3485 C C . HIS B 1 180 ? -3.236 -12.633 5.07 1 86.31 180 HIS B C 1
ATOM 3487 O O . HIS B 1 180 ? -3.607 -12.344 3.93 1 86.31 180 HIS B O 1
ATOM 3493 N N . ILE B 1 181 ? -2.098 -13.156 5.367 1 90.25 181 ILE B N 1
ATOM 3494 C CA . ILE B 1 181 ? -1.261 -13.859 4.398 1 90.25 181 ILE B CA 1
ATOM 3495 C C . ILE B 1 181 ? -0.786 -15.18 4.984 1 90.25 181 ILE B C 1
ATOM 3497 O O . ILE B 1 181 ? -0.642 -15.312 6.203 1 90.25 181 ILE B O 1
ATOM 3501 N N . GLN B 1 182 ? -0.557 -16.125 4.078 1 86.88 182 GLN B N 1
ATOM 3502 C CA . GLN B 1 182 ? -0.103 -17.453 4.516 1 86.88 182 GLN B CA 1
ATOM 3503 C C . GLN B 1 182 ? 0.798 -18.094 3.467 1 86.88 182 GLN B C 1
ATOM 3505 O O . GLN B 1 182 ? 0.453 -18.141 2.285 1 86.88 182 GLN B O 1
ATOM 3510 N N . LEU B 1 183 ? 1.943 -18.5 3.969 1 89.38 183 LEU B N 1
ATOM 3511 C CA . LEU B 1 183 ? 2.818 -19.297 3.119 1 89.38 183 LEU B CA 1
ATOM 3512 C C . LEU B 1 183 ? 2.393 -20.766 3.125 1 89.38 183 LEU B C 1
ATOM 3514 O O . LEU B 1 183 ? 2.154 -21.344 4.188 1 89.38 183 LEU B O 1
ATOM 3518 N N . LEU B 1 184 ? 2.279 -21.359 1.97 1 89 184 LEU B N 1
ATOM 3519 C CA . LEU B 1 184 ? 1.941 -22.766 1.833 1 89 184 LEU B CA 1
ATOM 3520 C C . LEU B 1 184 ? 2.998 -23.5 1.018 1 89 184 LEU B C 1
ATOM 3522 O O . LEU B 1 184 ? 3.266 -23.141 -0.131 1 89 184 LEU B O 1
ATOM 3526 N N . LYS B 1 185 ? 3.559 -24.484 1.638 1 90.62 185 LYS B N 1
ATOM 3527 C CA . LYS B 1 185 ? 4.535 -25.375 1.021 1 90.62 185 LYS B CA 1
ATOM 3528 C C . LYS B 1 185 ? 4.039 -26.812 1.022 1 90.62 185 LYS B C 1
ATOM 3530 O O . LYS B 1 185 ? 4.129 -27.5 2.039 1 90.62 185 LYS B O 1
ATOM 3535 N N . PRO B 1 186 ? 3.604 -27.25 -0.127 1 91.12 186 PRO B N 1
ATOM 3536 C CA . PRO B 1 186 ? 3.064 -28.609 -0.181 1 91.12 186 PRO B CA 1
ATOM 3537 C C . PRO B 1 186 ? 3.988 -29.625 0.471 1 91.12 186 PRO B C 1
ATOM 3539 O O . PRO B 1 186 ? 5.188 -29.672 0.177 1 91.12 186 PRO B O 1
ATOM 3542 N N . GLY B 1 187 ? 3.363 -30.406 1.373 1 85.12 187 GLY B N 1
ATOM 3543 C CA . GLY B 1 187 ? 4.109 -31.453 2.068 1 85.12 187 GLY B CA 1
ATOM 3544 C C . GLY B 1 187 ? 4.746 -30.969 3.355 1 85.12 187 GLY B C 1
ATOM 3545 O O . GLY B 1 187 ? 4.914 -31.734 4.301 1 85.12 187 GLY B O 1
ATOM 3546 N N . GLU B 1 188 ? 5.156 -29.766 3.467 1 84.5 188 GLU B N 1
ATOM 3547 C CA . GLU B 1 188 ? 5.887 -29.219 4.609 1 84.5 188 GLU B CA 1
ATOM 3548 C C . GLU B 1 188 ? 4.957 -28.438 5.531 1 84.5 188 GLU B C 1
ATOM 3550 O O . GLU B 1 188 ? 5.027 -28.578 6.754 1 84.5 188 GLU B O 1
ATOM 3555 N N . LEU B 1 189 ? 4.121 -27.609 4.973 1 83.62 189 LEU B N 1
ATOM 3556 C CA . LEU B 1 189 ? 3.191 -26.781 5.734 1 83.62 189 LEU B CA 1
ATOM 3557 C C . LEU B 1 189 ? 1.748 -27.172 5.441 1 83.62 189 LEU B C 1
ATOM 3559 O O . LEU B 1 189 ? 1.47 -27.812 4.426 1 83.62 189 LEU B O 1
ATOM 3563 N N . ALA B 1 190 ? 0.826 -26.75 6.32 1 84.06 190 ALA B N 1
ATOM 3564 C CA . ALA B 1 190 ? -0.592 -27.016 6.09 1 84.06 190 ALA B CA 1
ATOM 3565 C C . ALA B 1 190 ? -1.062 -26.391 4.777 1 84.06 190 ALA B C 1
ATOM 3567 O O . ALA B 1 190 ? -0.682 -25.266 4.441 1 84.06 190 ALA B O 1
ATOM 3568 N N . CYS B 1 191 ? -1.773 -27.219 4.086 1 87 191 CYS B N 1
ATOM 3569 C CA . CYS B 1 191 ? -2.389 -26.641 2.898 1 87 191 CYS B CA 1
ATOM 3570 C C . CYS B 1 191 ? -3.645 -25.859 3.264 1 87 191 CYS B C 1
ATOM 3572 O O . CYS B 1 191 ? -3.996 -25.75 4.441 1 87 191 CYS B O 1
ATOM 3574 N N . PHE B 1 192 ? -4.262 -25.297 2.334 1 87.75 192 PHE B N 1
ATOM 3575 C CA . PHE B 1 192 ? -5.434 -24.469 2.572 1 87.75 192 PHE B CA 1
ATOM 3576 C C . PHE B 1 192 ? -6.566 -25.281 3.18 1 87.75 192 PHE B C 1
ATOM 3578 O O . PHE B 1 192 ? -7.324 -24.781 4.012 1 87.75 192 PHE B O 1
ATOM 3585 N N . GLU B 1 193 ? -6.699 -26.5 2.824 1 84.81 193 GLU B N 1
ATOM 3586 C CA . GLU B 1 193 ? -7.758 -27.359 3.34 1 84.81 193 GLU B CA 1
ATOM 3587 C C . GLU B 1 193 ? -7.434 -27.844 4.75 1 84.81 193 GLU B C 1
ATOM 3589 O O . GLU B 1 193 ? -8.336 -28.109 5.543 1 84.81 193 GLU B O 1
ATOM 3594 N N . CYS B 1 194 ? -6.184 -28.016 5.043 1 78.5 194 CYS B N 1
ATOM 3595 C CA . CYS B 1 194 ? -5.758 -28.438 6.371 1 78.5 194 CYS B CA 1
ATOM 3596 C C . CYS B 1 194 ? -6.172 -27.422 7.426 1 78.5 194 CYS B C 1
ATOM 3598 O O . CYS B 1 194 ? -6.602 -27.781 8.523 1 78.5 194 CYS B O 1
ATOM 3600 N N . ALA B 1 195 ? -5.988 -26.141 7.105 1 74 195 ALA B N 1
ATOM 3601 C CA . ALA B 1 195 ? -6.215 -25.047 8.047 1 74 195 ALA B CA 1
ATOM 3602 C C . ALA B 1 195 ? -6.781 -23.828 7.332 1 74 195 ALA B C 1
ATOM 3604 O O . ALA B 1 195 ? -6.066 -22.844 7.109 1 74 195 ALA B O 1
ATOM 3605 N N . PRO B 1 196 ? -8 -23.891 7.07 1 66.81 196 PRO B N 1
ATOM 3606 C CA . PRO B 1 196 ? -8.539 -22.703 6.414 1 66.81 196 PRO B CA 1
ATOM 3607 C C . PRO B 1 196 ? -8.578 -21.484 7.34 1 66.81 196 PRO B C 1
ATOM 3609 O O . PRO B 1 196 ? -8.852 -21.609 8.531 1 66.81 196 PRO B O 1
ATOM 3612 N N . PRO B 1 197 ? -8 -20.375 6.883 1 61.38 197 PRO B N 1
ATOM 3613 C CA . PRO B 1 197 ? -8.07 -19.188 7.742 1 61.38 197 PRO B CA 1
ATOM 3614 C C . PRO B 1 197 ? -9.477 -18.922 8.266 1 61.38 197 PRO B C 1
ATOM 3616 O O . PRO B 1 197 ? -10.461 -19.125 7.543 1 61.38 197 PRO B O 1
ATOM 3619 N N . LEU B 1 198 ? -9.477 -18.469 9.461 1 54.59 198 LEU B N 1
ATOM 3620 C CA . LEU B 1 198 ? -10.734 -18.234 10.148 1 54.59 198 LEU B CA 1
ATOM 3621 C C . LEU B 1 198 ? -11.602 -17.25 9.367 1 54.59 198 LEU B C 1
ATOM 3623 O O . LEU B 1 198 ? -12.82 -17.406 9.297 1 54.59 198 LEU B O 1
ATOM 3627 N N . ILE B 1 199 ? -10.922 -16.281 8.82 1 53.03 199 ILE B N 1
ATOM 3628 C CA . ILE B 1 199 ? -11.641 -15.25 8.07 1 53.03 199 ILE B CA 1
ATOM 3629 C C . ILE B 1 199 ? -12.406 -15.898 6.914 1 53.03 199 ILE B C 1
ATOM 3631 O O . ILE B 1 199 ? -13.469 -15.414 6.523 1 53.03 199 ILE B O 1
ATOM 3635 N N . VAL B 1 200 ? -11.859 -16.953 6.41 1 55.03 200 VAL B N 1
ATOM 3636 C CA . VAL B 1 200 ? -12.453 -17.656 5.273 1 55.03 200 VAL B CA 1
ATOM 3637 C C . VAL B 1 200 ? -13.328 -18.797 5.773 1 55.03 200 VAL B C 1
ATOM 3639 O O . VAL B 1 200 ? -14.336 -19.141 5.145 1 55.03 200 VAL B O 1
ATOM 3642 N N . ALA B 1 201 ? -12.844 -19.438 6.836 1 48.53 201 ALA B N 1
ATOM 3643 C CA . ALA B 1 201 ? -13.484 -20.641 7.344 1 48.53 201 ALA B CA 1
ATOM 3644 C C . ALA B 1 201 ? -14.883 -20.344 7.871 1 48.53 201 ALA B C 1
ATOM 3646 O O . ALA B 1 201 ? -15.719 -21.234 7.992 1 48.53 201 ALA B O 1
ATOM 3647 N N . SER B 1 202 ? -14.898 -19.031 8.547 1 43.72 202 SER B N 1
ATOM 3648 C CA . SER B 1 202 ? -16.266 -18.859 9.031 1 43.72 202 SER B CA 1
ATOM 3649 C C . SER B 1 202 ? -17.281 -19.141 7.926 1 43.72 202 SER B C 1
ATOM 3651 O O . SER B 1 202 ? -17.375 -18.375 6.969 1 43.72 202 SER B O 1
ATOM 3653 N N . GLY B 1 203 ? -17.109 -20.062 7.238 1 42.53 203 GLY B N 1
ATOM 3654 C CA . GLY B 1 203 ? -18 -20.719 6.297 1 42.53 203 GLY B CA 1
ATOM 3655 C C . GLY B 1 203 ? -19.266 -19.922 6.012 1 42.53 203 GLY B C 1
ATOM 3656 O O . GLY B 1 203 ? -20.297 -20.5 5.707 1 42.53 203 GLY B O 1
ATOM 3657 N N . GLU B 1 204 ? -19.469 -18.734 6.648 1 42.44 204 GLU B N 1
ATOM 3658 C CA . GLU B 1 204 ? -20.719 -18.172 6.168 1 42.44 204 GLU B CA 1
ATOM 3659 C C . GLU B 1 204 ? -20.766 -18.156 4.645 1 42.44 204 GLU B C 1
ATOM 3661 O O . GLU B 1 204 ? -19.766 -17.859 3.988 1 42.44 204 GLU B O 1
ATOM 3666 N N . ASP B 1 205 ? -21.469 -19.016 4.059 1 40.16 205 ASP B N 1
ATOM 3667 C CA . ASP B 1 205 ? -21.75 -19.062 2.627 1 40.16 205 ASP B CA 1
ATOM 3668 C C . ASP B 1 205 ? -21.594 -17.703 1.98 1 40.16 205 ASP B C 1
ATOM 3670 O O . ASP B 1 205 ? -22.312 -16.75 2.309 1 40.16 205 ASP B O 1
ATOM 3674 N N . GLU B 1 206 ? -20.453 -17.391 1.543 1 44.66 206 GLU B N 1
ATOM 3675 C CA . GLU B 1 206 ? -20.234 -16.203 0.73 1 44.66 206 GLU B CA 1
ATOM 3676 C C . GLU B 1 206 ? -21.516 -15.75 0.041 1 44.66 206 GLU B C 1
ATOM 3678 O O . GLU B 1 206 ? -21.703 -14.562 -0.234 1 44.66 206 GLU B O 1
ATOM 3683 N N . LYS B 1 207 ? -22.328 -16.781 -0.331 1 42.34 207 LYS B N 1
ATOM 3684 C CA . LYS B 1 207 ? -23.656 -16.531 -0.885 1 42.34 207 LYS B CA 1
ATOM 3685 C C . LYS B 1 207 ? -24.562 -15.875 0.149 1 42.34 207 LYS B C 1
ATOM 3687 O O . LYS B 1 207 ? -25.578 -15.258 -0.206 1 42.34 207 LYS B O 1
ATOM 3692 N N . THR B 1 208 ? -24.438 -16.281 1.317 1 40.41 208 THR B N 1
ATOM 3693 C CA . THR B 1 208 ? -25.328 -15.727 2.34 1 40.41 208 THR B CA 1
ATOM 3694 C C . THR B 1 208 ? -25 -14.25 2.594 1 40.41 208 THR B C 1
ATOM 3696 O O . THR B 1 208 ? -25.828 -13.516 3.137 1 40.41 208 THR B O 1
ATOM 3699 N N . LEU B 1 209 ? -23.781 -13.883 2.525 1 43.59 209 LEU B N 1
ATOM 3700 C CA . LEU B 1 209 ? -23.422 -12.492 2.779 1 43.59 209 LEU B CA 1
ATOM 3701 C C . LEU B 1 209 ? -23.984 -11.586 1.686 1 43.59 209 LEU B C 1
ATOM 3703 O O . LEU B 1 209 ? -23.781 -10.367 1.717 1 43.59 209 LEU B O 1
ATOM 3707 N N . LYS B 1 210 ? -24.25 -12.25 0.585 1 44 210 LYS B N 1
ATOM 3708 C CA . LYS B 1 210 ? -24.828 -11.32 -0.383 1 44 210 LYS B CA 1
ATOM 3709 C C . LYS B 1 210 ? -26.25 -10.938 0.008 1 44 210 LYS B C 1
ATOM 3711 O O . LYS B 1 210 ? -27.219 -11.531 -0.478 1 44 210 LYS B O 1
ATOM 3716 N N . ARG B 1 211 ? -26.406 -10.656 1.284 1 48.62 211 ARG B N 1
ATOM 3717 C CA . ARG B 1 211 ? -27.703 -10.047 1.505 1 48.62 211 ARG B CA 1
ATOM 3718 C C . ARG B 1 211 ? -28 -8.984 0.448 1 48.62 211 ARG B C 1
ATOM 3720 O O . ARG B 1 211 ? -27.094 -8.297 -0.021 1 48.62 211 ARG B O 1
ATOM 3727 N N . GLU B 1 212 ? -29.078 -9.062 -0.02 1 56.84 212 GLU B N 1
ATOM 3728 C CA . GLU B 1 212 ? -29.531 -8.133 -1.041 1 56.84 212 GLU B CA 1
ATOM 3729 C C . GLU B 1 212 ? -29.203 -6.691 -0.667 1 56.84 212 GLU B C 1
ATOM 3731 O O . GLU B 1 212 ? -29.469 -6.258 0.457 1 56.84 212 GLU B O 1
ATOM 3736 N N . GLY B 1 213 ? -28.422 -6.039 -1.394 1 64.5 213 GLY B N 1
ATOM 3737 C CA . GLY B 1 213 ? -28.109 -4.633 -1.217 1 64.5 213 GLY B CA 1
ATOM 3738 C C . GLY B 1 213 ? -26.859 -4.402 -0.407 1 64.5 213 GLY B C 1
ATOM 3739 O O . GLY B 1 213 ? -26.484 -3.256 -0.133 1 64.5 213 GLY B O 1
ATOM 3740 N N . VAL B 1 214 ? -26.25 -5.578 0.024 1 71.19 214 VAL B N 1
ATOM 3741 C CA . VAL B 1 214 ? -25.047 -5.379 0.822 1 71.19 214 VAL B CA 1
ATOM 3742 C C . VAL B 1 214 ? -23.844 -5.91 0.067 1 71.19 214 VAL B C 1
ATOM 3744 O O . VAL B 1 214 ? -23.875 -7.02 -0.469 1 71.19 214 VAL B O 1
ATOM 3747 N N . CYS B 1 215 ? -22.953 -5.059 -0.203 1 84.62 215 CYS B N 1
ATOM 3748 C CA . CYS B 1 215 ? -21.688 -5.477 -0.793 1 84.62 215 CYS B CA 1
ATOM 3749 C C . CYS B 1 215 ? -20.562 -5.488 0.251 1 84.62 215 CYS B C 1
ATOM 3751 O O . CYS B 1 215 ? -20.719 -4.914 1.332 1 84.62 215 CYS B O 1
ATOM 3753 N N . ALA B 1 216 ? -19.547 -6.254 -0.034 1 88.81 216 ALA B N 1
ATOM 3754 C CA . ALA B 1 216 ? -18.391 -6.266 0.856 1 88.81 216 ALA B CA 1
ATOM 3755 C C . ALA B 1 216 ? -17.75 -4.883 0.934 1 88.81 216 ALA B C 1
ATOM 3757 O O . ALA B 1 216 ? -17.688 -4.164 -0.067 1 88.81 216 ALA B O 1
ATOM 3758 N N . ALA B 1 217 ? -17.391 -4.543 2.098 1 92 217 ALA B N 1
ATOM 3759 C CA . ALA B 1 217 ? -16.641 -3.303 2.287 1 92 217 ALA B CA 1
ATOM 3760 C C . ALA B 1 217 ? -15.195 -3.453 1.811 1 92 217 ALA B C 1
ATOM 3762 O O . ALA B 1 217 ? -14.695 -4.574 1.667 1 92 217 ALA B O 1
ATOM 3763 N N . SER B 1 218 ? -14.641 -2.371 1.514 1 93.25 218 SER B N 1
ATOM 3764 C CA . SER B 1 218 ? -13.242 -2.373 1.1 1 93.25 218 SER B CA 1
ATOM 3765 C C . SER B 1 218 ? -12.594 -1.013 1.337 1 93.25 218 SER B C 1
ATOM 3767 O O . SER B 1 218 ? -13.219 0.026 1.116 1 93.25 218 SER B O 1
ATOM 3769 N N . LEU B 1 219 ? -11.406 -1.066 1.842 1 94.75 219 LEU B N 1
ATOM 3770 C CA . LEU B 1 219 ? -10.57 0.106 2.057 1 94.75 219 LEU B CA 1
ATOM 3771 C C . LEU B 1 219 ? -9.227 -0.054 1.359 1 94.75 219 LEU B C 1
ATOM 3773 O O . LEU B 1 219 ? -8.617 -1.128 1.406 1 94.75 219 LEU B O 1
ATOM 3777 N N . PRO B 1 220 ? -8.812 1.022 0.675 1 97.62 220 PRO B N 1
ATOM 3778 C CA . PRO B 1 220 ? -7.48 0.923 0.068 1 97.62 220 PRO B CA 1
ATOM 3779 C C . PRO B 1 220 ? -6.383 0.656 1.095 1 97.62 220 PRO B C 1
ATOM 3781 O O . PRO B 1 220 ? -5.332 0.109 0.751 1 97.62 220 PRO B O 1
ATOM 3784 N N . THR B 1 221 ? -6.582 0.999 2.377 1 96.06 221 THR B N 1
ATOM 3785 C CA . THR B 1 221 ? -5.582 0.833 3.424 1 96.06 221 THR B CA 1
ATOM 3786 C C . THR B 1 221 ? -5.363 -0.645 3.734 1 96.06 221 THR B C 1
ATOM 3788 O O . THR B 1 221 ? -4.246 -1.152 3.607 1 96.06 221 THR B O 1
ATOM 3791 N N . THR B 1 222 ? -6.496 -1.354 4.004 1 93.75 222 THR B N 1
ATOM 3792 C CA . THR B 1 222 ? -6.387 -2.768 4.34 1 93.75 222 THR B CA 1
ATOM 3793 C C . THR B 1 222 ? -5.824 -3.564 3.166 1 93.75 222 THR B C 1
ATOM 3795 O O . THR B 1 222 ? -4.945 -4.41 3.348 1 93.75 222 THR B O 1
ATOM 3798 N N . MET B 1 223 ? -6.34 -3.213 1.998 1 95.88 223 MET B N 1
ATOM 3799 C CA . MET B 1 223 ? -5.852 -3.891 0.801 1 95.88 223 MET B CA 1
ATOM 3800 C C . MET B 1 223 ? -4.367 -3.617 0.587 1 95.88 223 MET B C 1
ATOM 3802 O O . MET B 1 223 ? -3.604 -4.523 0.253 1 95.88 223 MET B O 1
ATOM 3806 N N . GLY B 1 224 ? -3.936 -2.367 0.79 1 96.75 224 GLY B N 1
ATOM 3807 C CA . GLY B 1 224 ? -2.535 -1.996 0.65 1 96.75 224 GLY B CA 1
ATOM 3808 C C . GLY B 1 224 ? -1.634 -2.686 1.657 1 96.75 224 GLY B C 1
ATOM 3809 O O . GLY B 1 224 ? -0.539 -3.135 1.312 1 96.75 224 GLY B O 1
ATOM 3810 N N . ILE B 1 225 ? -2.041 -2.773 2.883 1 94.25 225 ILE B N 1
ATOM 3811 C CA . ILE B 1 225 ? -1.278 -3.404 3.953 1 94.25 225 ILE B CA 1
ATOM 3812 C C . ILE B 1 225 ? -1.094 -4.891 3.652 1 94.25 225 ILE B C 1
ATOM 3814 O O . ILE B 1 225 ? 0.024 -5.406 3.709 1 94.25 225 ILE B O 1
ATOM 3818 N N . VAL B 1 226 ? -2.158 -5.559 3.285 1 93.94 226 VAL B N 1
ATOM 3819 C CA . VAL B 1 226 ? -2.109 -6.992 3.014 1 93.94 226 VAL B CA 1
ATOM 3820 C C . VAL B 1 226 ? -1.236 -7.254 1.788 1 93.94 226 VAL B C 1
ATOM 3822 O O . VAL B 1 226 ? -0.412 -8.172 1.791 1 93.94 226 VAL B O 1
ATOM 3825 N N . ALA B 1 227 ? -1.409 -6.449 0.748 1 97.81 227 ALA B N 1
ATOM 3826 C CA . ALA B 1 227 ? -0.558 -6.582 -0.431 1 97.81 227 ALA B CA 1
ATOM 3827 C C . ALA B 1 227 ? 0.912 -6.379 -0.072 1 97.81 227 ALA B C 1
ATOM 3829 O O . ALA B 1 227 ? 1.783 -7.098 -0.569 1 97.81 227 ALA B O 1
ATOM 3830 N N . GLY B 1 228 ? 1.147 -5.367 0.757 1 96.19 228 GLY B N 1
ATOM 3831 C CA . GLY B 1 228 ? 2.506 -5.125 1.218 1 96.19 228 GLY B CA 1
ATOM 3832 C C . GLY B 1 228 ? 3.113 -6.316 1.935 1 96.19 228 GLY B C 1
ATOM 3833 O O . GLY B 1 228 ? 4.234 -6.727 1.629 1 96.19 228 GLY B O 1
ATOM 3834 N N . PHE B 1 229 ? 2.363 -6.898 2.865 1 92.31 229 PHE B N 1
ATOM 3835 C CA . PHE B 1 229 ? 2.822 -8.086 3.584 1 92.31 229 PHE B CA 1
ATOM 3836 C C . PHE B 1 229 ? 3.062 -9.242 2.621 1 92.31 229 PHE B C 1
ATOM 3838 O O . PHE B 1 229 ? 4.062 -9.953 2.734 1 92.31 229 PHE B O 1
ATOM 3845 N N . LEU B 1 230 ? 2.141 -9.383 1.761 1 95.75 230 LEU B N 1
ATOM 3846 C CA . LEU B 1 230 ? 2.213 -10.477 0.798 1 95.75 230 LEU B CA 1
ATOM 3847 C C . LEU B 1 230 ? 3.484 -10.383 -0.037 1 95.75 230 LEU B C 1
ATOM 3849 O O . LEU B 1 230 ? 4.262 -11.344 -0.101 1 95.75 230 LEU B O 1
ATOM 3853 N N . VAL B 1 231 ? 3.787 -9.242 -0.614 1 97.25 231 VAL B N 1
ATOM 3854 C CA . VAL B 1 231 ? 4.91 -9.086 -1.531 1 97.25 231 VAL B CA 1
ATOM 3855 C C . VAL B 1 231 ? 6.219 -9.039 -0.743 1 97.25 231 VAL B C 1
ATOM 3857 O O . VAL B 1 231 ? 7.246 -9.539 -1.202 1 97.25 231 VAL B O 1
ATOM 3860 N N . GLN B 1 232 ? 6.195 -8.422 0.457 1 93.31 232 GLN B N 1
ATOM 3861 C CA . GLN B 1 232 ? 7.387 -8.453 1.303 1 93.31 232 GLN B CA 1
ATOM 3862 C C . GLN B 1 232 ? 7.836 -9.883 1.57 1 93.31 232 GLN B C 1
ATOM 3864 O O . GLN B 1 232 ? 9.023 -10.195 1.483 1 93.31 232 GLN B O 1
ATOM 3869 N N . ASN B 1 233 ? 6.898 -10.742 1.903 1 92.5 233 ASN B N 1
ATOM 3870 C CA . ASN B 1 233 ? 7.234 -12.133 2.184 1 92.5 233 ASN B CA 1
ATOM 3871 C C . ASN B 1 233 ? 7.602 -12.891 0.91 1 92.5 233 ASN B C 1
ATOM 3873 O O . ASN B 1 233 ? 8.445 -13.781 0.935 1 92.5 233 ASN B O 1
ATOM 3877 N N . ALA B 1 234 ? 6.945 -12.547 -0.162 1 95.94 234 ALA B N 1
ATOM 3878 C CA . ALA B 1 234 ? 7.336 -13.117 -1.447 1 95.94 234 ALA B CA 1
ATOM 3879 C C . ALA B 1 234 ? 8.789 -12.789 -1.773 1 95.94 234 ALA B C 1
ATOM 3881 O O . ALA B 1 234 ? 9.547 -13.656 -2.207 1 95.94 234 ALA B O 1
ATOM 3882 N N . LEU B 1 235 ? 9.203 -11.531 -1.565 1 95.31 235 LEU B N 1
ATOM 3883 C CA . LEU B 1 235 ? 10.57 -11.102 -1.839 1 95.31 235 LEU B CA 1
ATOM 3884 C C . LEU B 1 235 ? 11.555 -11.82 -0.923 1 95.31 235 LEU B C 1
ATOM 3886 O O . LEU B 1 235 ? 12.633 -12.242 -1.366 1 95.31 235 LEU B O 1
ATOM 3890 N N . LYS B 1 236 ? 11.203 -11.898 0.374 1 92.25 236 LYS B N 1
ATOM 3891 C CA . LYS B 1 236 ? 12.047 -12.656 1.296 1 92.25 236 LYS B CA 1
ATOM 3892 C C . LYS B 1 236 ? 12.281 -14.078 0.791 1 92.25 236 LYS B C 1
ATOM 3894 O O . LYS B 1 236 ? 13.406 -14.57 0.819 1 92.25 236 LYS B O 1
ATOM 3899 N N . TYR B 1 237 ? 11.219 -14.68 0.359 1 93.12 237 TYR B N 1
ATOM 3900 C CA . TYR B 1 237 ? 11.289 -16.047 -0.143 1 93.12 237 TYR B CA 1
ATOM 3901 C C . TYR B 1 237 ? 12.133 -16.125 -1.405 1 93.12 237 TYR B C 1
ATOM 3903 O O . TYR B 1 237 ? 13 -17 -1.527 1 93.12 237 TYR B O 1
ATOM 3911 N N . LEU B 1 238 ? 11.953 -15.227 -2.344 1 96.12 238 LEU B N 1
ATOM 3912 C CA . LEU B 1 238 ? 12.578 -15.273 -3.66 1 96.12 238 LEU B CA 1
ATOM 3913 C C . LEU B 1 238 ? 14.055 -14.906 -3.57 1 96.12 238 LEU B C 1
ATOM 3915 O O . LEU B 1 238 ? 14.875 -15.406 -4.344 1 96.12 238 LEU B O 1
ATOM 3919 N N . LEU B 1 239 ? 14.398 -14 -2.625 1 95.06 239 LEU B N 1
ATOM 3920 C CA . LEU B 1 239 ? 15.75 -13.453 -2.611 1 95.06 239 LEU B CA 1
ATOM 3921 C C . LEU B 1 239 ? 16.516 -13.93 -1.382 1 95.06 239 LEU B C 1
ATOM 3923 O O . LEU B 1 239 ? 17.688 -13.586 -1.2 1 95.06 239 LEU B O 1
ATOM 3927 N N . GLY B 1 240 ? 15.867 -14.625 -0.585 1 90.69 240 GLY B N 1
ATOM 3928 C CA . GLY B 1 240 ? 16.547 -15.273 0.524 1 90.69 240 GLY B CA 1
ATOM 3929 C C . GLY B 1 240 ? 17.016 -14.297 1.586 1 90.69 240 GLY B C 1
ATOM 3930 O O . GLY B 1 240 ? 18.188 -14.32 1.976 1 90.69 240 GLY B O 1
ATOM 3931 N N . PHE B 1 241 ? 16.172 -13.43 2.027 1 87 241 PHE B N 1
ATOM 3932 C CA . PHE B 1 241 ? 16.516 -12.555 3.145 1 87 241 PHE B CA 1
ATOM 3933 C C . PHE B 1 241 ? 15.375 -12.516 4.164 1 87 241 PHE B C 1
ATOM 3935 O O . PHE B 1 241 ? 14.219 -12.789 3.826 1 87 241 PHE B O 1
ATOM 3942 N N . GLY B 1 242 ? 15.758 -12.312 5.406 1 81.69 242 GLY B N 1
ATOM 3943 C CA . GLY B 1 242 ? 14.742 -12.367 6.449 1 81.69 242 GLY B CA 1
ATOM 3944 C C . GLY B 1 242 ? 14.133 -13.742 6.613 1 81.69 242 GLY B C 1
ATOM 3945 O O . GLY B 1 242 ? 14.688 -14.742 6.148 1 81.69 242 GLY B O 1
ATOM 3946 N N . ASP B 1 243 ? 13.164 -13.758 7.418 1 75.88 243 ASP B N 1
ATOM 3947 C CA . ASP B 1 243 ? 12.422 -15 7.637 1 75.88 243 ASP B CA 1
ATOM 3948 C C . ASP B 1 243 ? 11.047 -14.945 6.98 1 75.88 243 ASP B C 1
ATOM 3950 O O . ASP B 1 243 ? 10.141 -14.281 7.488 1 75.88 243 ASP B O 1
ATOM 3954 N N . PRO B 1 244 ? 11.133 -15.586 5.738 1 64.38 244 PRO B N 1
ATOM 3955 C CA . PRO B 1 244 ? 9.789 -15.586 5.145 1 64.38 244 PRO B CA 1
ATOM 3956 C C . PRO B 1 244 ? 8.75 -16.25 6.039 1 64.38 244 PRO B C 1
ATOM 3958 O O . PRO B 1 244 ? 8.961 -17.359 6.523 1 64.38 244 PRO B O 1
ATOM 3961 N N . CYS B 1 245 ? 7.574 -15.438 6.328 1 60.06 245 CYS B N 1
ATOM 3962 C CA . CYS B 1 245 ? 6.371 -15.805 7.074 1 60.06 245 CYS B CA 1
ATOM 3963 C C . CYS B 1 245 ? 6.719 -16.688 8.266 1 60.06 245 CYS B C 1
ATOM 3965 O O . CYS B 1 245 ? 6.449 -17.891 8.258 1 60.06 245 CYS B O 1
ATOM 3967 N N . PRO B 1 246 ? 7.547 -16.359 9.148 1 53.53 246 PRO B N 1
ATOM 3968 C CA . PRO B 1 246 ? 7.746 -17.344 10.219 1 53.53 246 PRO B CA 1
ATOM 3969 C C . PRO B 1 246 ? 6.453 -18.062 10.602 1 53.53 246 PRO B C 1
ATOM 3971 O O . PRO B 1 246 ? 6.488 -19.25 10.945 1 53.53 246 PRO B O 1
ATOM 3974 N N . ALA B 1 247 ? 5.195 -17.312 10.508 1 56.5 247 ALA B N 1
ATOM 3975 C CA . ALA B 1 247 ? 3.857 -17.859 10.719 1 56.5 247 ALA B CA 1
ATOM 3976 C C . ALA B 1 247 ? 2.809 -17.047 9.969 1 56.5 247 ALA B C 1
ATOM 3978 O O . ALA B 1 247 ? 3.012 -15.852 9.719 1 56.5 247 ALA B O 1
ATOM 3979 N N . PRO B 1 248 ? 1.817 -17.844 9.484 1 59.66 248 PRO B N 1
ATOM 3980 C CA . PRO B 1 248 ? 0.712 -17.031 8.969 1 59.66 248 PRO B CA 1
ATOM 3981 C C . PRO B 1 248 ? 0.506 -15.742 9.766 1 59.66 248 PRO B C 1
ATOM 3983 O O . PRO B 1 248 ? 0.603 -15.75 10.992 1 59.66 248 PRO B O 1
ATOM 3986 N N . ALA B 1 249 ? 0.401 -14.695 9.008 1 69 249 ALA B N 1
ATOM 3987 C CA . ALA B 1 249 ? 0.303 -13.398 9.68 1 69 249 ALA B CA 1
ATOM 3988 C C . ALA B 1 249 ? -1.032 -12.727 9.375 1 69 249 ALA B C 1
ATOM 3990 O O . ALA B 1 249 ? -1.488 -12.719 8.234 1 69 249 ALA B O 1
ATOM 3991 N N . GLY B 1 250 ? -1.7 -12.453 10.438 1 70.5 250 GLY B N 1
ATOM 3992 C CA . GLY B 1 250 ? -2.932 -11.688 10.344 1 70.5 250 GLY B CA 1
ATOM 3993 C C . GLY B 1 250 ? -2.732 -10.211 10.602 1 70.5 250 GLY B C 1
ATOM 3994 O O . GLY B 1 250 ? -1.641 -9.781 10.984 1 70.5 250 GLY B O 1
ATOM 3995 N N . TYR B 1 251 ? -3.654 -9.484 10.188 1 72.81 251 TYR B N 1
ATOM 3996 C CA . TYR B 1 251 ? -3.754 -8.055 10.469 1 72.81 251 TYR B CA 1
ATOM 3997 C C . TYR B 1 251 ? -5.164 -7.688 10.906 1 72.81 251 TYR B C 1
ATOM 3999 O O . TYR B 1 251 ? -6.141 -8.031 10.242 1 72.81 251 TYR B O 1
ATOM 4007 N N . SER B 1 252 ? -5.242 -7.07 12.039 1 68.62 252 SER B N 1
ATOM 4008 C CA . SER B 1 252 ? -6.488 -6.473 12.508 1 68.62 252 SER B CA 1
ATOM 4009 C C . SER B 1 252 ? -6.383 -4.953 12.578 1 68.62 252 SER B C 1
ATOM 4011 O O . SER B 1 252 ? -5.598 -4.422 13.367 1 68.62 252 SER B O 1
ATOM 4013 N N . ALA B 1 253 ? -7.121 -4.328 11.82 1 67.06 253 ALA B N 1
ATOM 4014 C CA . ALA B 1 253 ? -7.066 -2.877 11.695 1 67.06 253 ALA B CA 1
ATOM 4015 C C . ALA B 1 253 ? -7.629 -2.195 12.938 1 67.06 253 ALA B C 1
ATOM 4017 O O . ALA B 1 253 ? -7.23 -1.077 13.281 1 67.06 253 ALA B O 1
ATOM 4018 N N . LEU B 1 254 ? -8.664 -2.828 13.539 1 63.44 254 LEU B N 1
ATOM 4019 C CA . LEU B 1 254 ? -9.352 -2.158 14.641 1 63.44 254 LEU B CA 1
ATOM 4020 C C . LEU B 1 254 ? -8.414 -1.962 15.82 1 63.44 254 LEU B C 1
ATOM 4022 O O . LEU B 1 254 ? -8.484 -0.948 16.516 1 63.44 254 LEU B O 1
ATOM 4026 N N . ARG B 1 255 ? -7.52 -2.939 15.945 1 63.78 255 ARG B N 1
ATOM 4027 C CA . ARG B 1 255 ? -6.648 -2.881 17.109 1 63.78 255 ARG B CA 1
ATOM 4028 C C . ARG B 1 255 ? -5.18 -2.83 16.703 1 63.78 255 ARG B C 1
ATOM 4030 O O . ARG B 1 255 ? -4.289 -2.848 17.547 1 63.78 255 ARG B O 1
ATOM 4037 N N . ASP B 1 256 ? -4.934 -2.775 15.438 1 63.94 256 ASP B N 1
ATOM 4038 C CA . ASP B 1 256 ? -3.578 -2.848 14.898 1 63.94 256 ASP B CA 1
ATOM 4039 C C . ASP B 1 256 ? -2.824 -4.047 15.477 1 63.94 256 ASP B C 1
ATOM 4041 O O . ASP B 1 256 ? -1.706 -3.902 15.977 1 63.94 256 ASP B O 1
ATOM 4045 N N . HIS B 1 257 ? -3.49 -5.125 15.469 1 67.75 257 HIS B N 1
ATOM 4046 C CA . HIS B 1 257 ? -2.969 -6.395 15.961 1 67.75 257 HIS B CA 1
ATOM 4047 C C . HIS B 1 257 ? -2.584 -7.316 14.805 1 67.75 257 HIS B C 1
ATOM 4049 O O . HIS B 1 257 ? -3.238 -7.316 13.758 1 67.75 257 HIS B O 1
ATOM 4055 N N . PHE B 1 258 ? -1.457 -8.094 15.094 1 73.56 258 PHE B N 1
ATOM 4056 C CA . PHE B 1 258 ? -0.888 -8.953 14.062 1 73.56 258 PHE B CA 1
ATOM 4057 C C . PHE B 1 258 ? -0.746 -10.383 14.57 1 73.56 258 PHE B C 1
ATOM 4059 O O . PHE B 1 258 ? 0.354 -10.82 14.914 1 73.56 258 PHE B O 1
ATOM 4066 N N . PRO B 1 259 ? -1.777 -11.164 14.523 1 67.5 259 PRO B N 1
ATOM 4067 C CA . PRO B 1 259 ? -1.735 -12.539 15.016 1 67.5 259 PRO B CA 1
ATOM 4068 C C . PRO B 1 259 ? -0.956 -13.477 14.086 1 67.5 259 PRO B C 1
ATOM 4070 O O . PRO B 1 259 ? -0.982 -13.305 12.867 1 67.5 259 PRO B O 1
ATOM 4073 N N . THR B 1 260 ? -0.131 -14.375 14.805 1 68.62 260 THR B N 1
ATOM 4074 C CA . THR B 1 260 ? 0.576 -15.414 14.07 1 68.62 260 THR B CA 1
ATOM 4075 C C . THR B 1 260 ? 0.068 -16.797 14.469 1 68.62 260 THR B C 1
ATOM 4077 O O . THR B 1 260 ? -0.427 -16.984 15.578 1 68.62 260 THR B O 1
ATOM 4080 N N . MET B 1 261 ? -0.074 -17.766 13.469 1 64.75 261 MET B N 1
ATOM 4081 C CA . MET B 1 261 ? -0.537 -19.109 13.805 1 64.75 261 MET B CA 1
ATOM 4082 C C . MET B 1 261 ? 0.399 -20.172 13.234 1 64.75 261 MET B C 1
ATOM 4084 O O . MET B 1 261 ? 0.886 -20.031 12.109 1 64.75 261 MET B O 1
ATOM 4088 N N . ALA B 1 262 ? 0.823 -21 14.109 1 62.12 262 ALA B N 1
ATOM 4089 C CA . ALA B 1 262 ? 1.584 -22.141 13.602 1 62.12 262 ALA B CA 1
ATOM 4090 C C . ALA B 1 262 ? 0.671 -23.141 12.898 1 62.12 262 ALA B C 1
ATOM 4092 O O . ALA B 1 262 ? -0.385 -23.5 13.422 1 62.12 262 ALA B O 1
ATOM 4093 N N . LEU B 1 263 ? 1.107 -23.359 11.602 1 73.75 263 LEU B N 1
ATOM 4094 C CA . LEU B 1 263 ? 0.24 -24.266 10.859 1 73.75 263 LEU B CA 1
ATOM 4095 C C . LEU B 1 263 ? 0.987 -25.547 10.477 1 73.75 263 LEU B C 1
ATOM 4097 O O . LEU B 1 263 ? 1.965 -25.484 9.727 1 73.75 263 LEU B O 1
ATOM 4101 N N . ARG B 1 264 ? 0.646 -26.641 11.156 1 76.38 264 ARG B N 1
ATOM 4102 C CA . ARG B 1 264 ? 1.141 -27.938 10.711 1 76.38 264 ARG B CA 1
ATOM 4103 C C . ARG B 1 264 ? 0.123 -28.641 9.805 1 76.38 264 ARG B C 1
ATOM 4105 O O . ARG B 1 264 ? -1.084 -28.438 9.953 1 76.38 264 ARG B O 1
ATOM 4112 N N . PRO B 1 265 ? 0.68 -29.406 8.852 1 84.06 265 PRO B N 1
ATOM 4113 C CA . PRO B 1 265 ? -0.272 -30.125 7.996 1 84.06 265 PRO B CA 1
ATOM 4114 C C . PRO B 1 265 ? -1.109 -31.141 8.766 1 84.06 265 PRO B C 1
ATOM 4116 O O . PRO B 1 265 ? -0.614 -31.766 9.703 1 84.06 265 PRO B O 1
ATOM 4119 N N . ASN B 1 266 ? -2.336 -31.312 8.367 1 82.81 266 ASN B N 1
ATOM 4120 C CA . ASN B 1 266 ? -3.234 -32.344 8.898 1 82.81 266 ASN B CA 1
ATOM 4121 C C . ASN B 1 266 ? -3.014 -33.688 8.227 1 82.81 266 ASN B C 1
ATOM 4123 O O . ASN B 1 266 ? -3.307 -33.844 7.039 1 82.81 266 ASN B O 1
ATOM 4127 N N . PRO B 1 267 ? -2.564 -34.594 9 1 86.81 267 PRO B N 1
ATOM 4128 C CA . PRO B 1 267 ? -2.316 -35.906 8.391 1 86.81 267 PRO B CA 1
ATOM 4129 C C . PRO B 1 267 ? -3.568 -36.5 7.754 1 86.81 267 PRO B C 1
ATOM 4131 O O . PRO B 1 267 ? -3.469 -37.344 6.859 1 86.81 267 PRO B O 1
ATOM 4134 N N . ASP B 1 268 ? -4.703 -36.031 8.164 1 83.94 268 ASP B N 1
ATOM 4135 C CA . ASP B 1 268 ? -5.973 -36.5 7.641 1 83.94 268 ASP B CA 1
ATOM 4136 C C . ASP B 1 268 ? -6.641 -35.469 6.746 1 83.94 268 ASP B C 1
ATOM 4138 O O . ASP B 1 268 ? -7.867 -35.375 6.727 1 83.94 268 ASP B O 1
ATOM 4142 N N . CYS B 1 269 ? -5.801 -34.781 6.105 1 88.44 269 CYS B N 1
ATOM 4143 C CA . CYS B 1 269 ? -6.328 -33.75 5.23 1 88.44 269 CYS B CA 1
ATOM 4144 C C . CYS B 1 269 ? -7.254 -34.344 4.176 1 88.44 269 CYS B C 1
ATOM 4146 O O . CYS B 1 269 ? -6.973 -35.406 3.631 1 88.44 269 CYS B O 1
ATOM 4148 N N . ALA B 1 270 ? -8.289 -33.625 3.826 1 81.88 270 ALA B N 1
ATOM 4149 C CA . ALA B 1 270 ? -9.25 -34.062 2.82 1 81.88 270 ALA B CA 1
ATOM 4150 C C . ALA B 1 270 ? -8.617 -34.125 1.436 1 81.88 270 ALA B C 1
ATOM 4152 O O . ALA B 1 270 ? -9.047 -34.875 0.569 1 81.88 270 ALA B O 1
ATOM 4153 N N . SER B 1 271 ? -7.57 -33.406 1.249 1 84.38 271 SER B N 1
ATOM 4154 C CA . SER B 1 271 ? -6.875 -33.406 -0.034 1 84.38 271 SER B CA 1
ATOM 4155 C C . SER B 1 271 ? -5.898 -34.562 -0.138 1 84.38 271 SER B C 1
ATOM 4157 O O . SER B 1 271 ? -4.926 -34.625 0.615 1 84.38 271 SER B O 1
ATOM 4159 N N . SER B 1 272 ? -6.18 -35.406 -1.095 1 87.81 272 SER B N 1
ATOM 4160 C CA . SER B 1 272 ? -5.273 -36.531 -1.301 1 87.81 272 SER B CA 1
ATOM 4161 C C . SER B 1 272 ? -3.895 -36.062 -1.746 1 87.81 272 SER B C 1
ATOM 4163 O O . SER B 1 272 ? -2.883 -36.688 -1.42 1 87.81 272 SER B O 1
ATOM 4165 N N . TRP B 1 273 ? -3.895 -35.062 -2.447 1 86.75 273 TRP B N 1
ATOM 4166 C CA . TRP B 1 273 ? -2.613 -34.531 -2.91 1 86.75 273 TRP B CA 1
ATOM 4167 C C . TRP B 1 273 ? -1.795 -34 -1.744 1 86.75 273 TRP B C 1
ATOM 4169 O O . TRP B 1 273 ? -0.572 -34.125 -1.71 1 86.75 273 TRP B O 1
ATOM 4179 N N . CYS B 1 274 ? -2.416 -33.281 -0.823 1 87.44 274 CYS B N 1
ATOM 4180 C CA . CYS B 1 274 ? -1.721 -32.844 0.377 1 87.44 274 CYS B CA 1
ATOM 4181 C C . CYS B 1 274 ? -1.076 -34 1.109 1 87.44 274 CYS B C 1
ATOM 4183 O O . CYS B 1 274 ? 0.097 -33.938 1.479 1 87.44 274 CYS B O 1
ATOM 4185 N N . ARG B 1 275 ? -1.847 -35.031 1.271 1 86.94 275 ARG B N 1
ATOM 4186 C CA . ARG B 1 275 ? -1.327 -36.219 1.952 1 86.94 275 ARG B CA 1
ATOM 4187 C C . ARG B 1 275 ? -0.146 -36.812 1.192 1 86.94 275 ARG B C 1
ATOM 4189 O O . ARG B 1 275 ? 0.84 -37.25 1.8 1 86.94 275 ARG B O 1
ATOM 4196 N N . ARG B 1 276 ? -0.284 -36.875 -0.066 1 89.19 276 ARG B N 1
ATOM 4197 C CA . ARG B 1 276 ? 0.804 -37.375 -0.893 1 89.19 276 ARG B CA 1
ATOM 4198 C C . ARG B 1 276 ? 2.064 -36.562 -0.719 1 89.19 276 ARG B C 1
ATOM 4200 O O . ARG B 1 276 ? 3.164 -37.094 -0.587 1 89.19 276 ARG B O 1
ATOM 4207 N N . ARG B 1 277 ? 1.894 -35.25 -0.756 1 88.25 277 ARG B N 1
ATOM 4208 C CA . ARG B 1 277 ? 3.037 -34.375 -0.596 1 88.25 277 ARG B CA 1
ATOM 4209 C C . ARG B 1 277 ? 3.664 -34.531 0.785 1 88.25 277 ARG B C 1
ATOM 4211 O O . ARG B 1 277 ? 4.883 -34.406 0.933 1 88.25 277 ARG B O 1
ATOM 4218 N N . GLN B 1 278 ? 2.84 -34.75 1.808 1 86.38 278 GLN B N 1
ATOM 4219 C CA . GLN B 1 278 ? 3.34 -35 3.156 1 86.38 278 GLN B CA 1
ATOM 4220 C C . GLN B 1 278 ? 4.23 -36.219 3.193 1 86.38 278 GLN B C 1
ATOM 4222 O O . GLN B 1 278 ? 5.285 -36.219 3.832 1 86.38 278 GLN B O 1
ATOM 4227 N N . ALA B 1 279 ? 3.797 -37.188 2.473 1 89.62 279 ALA B N 1
ATOM 4228 C CA . ALA B 1 279 ? 4.547 -38.438 2.441 1 89.62 279 ALA B CA 1
ATOM 4229 C C . ALA B 1 279 ? 5.898 -38.25 1.756 1 89.62 279 ALA B C 1
ATOM 4231 O O . ALA B 1 279 ? 6.879 -38.906 2.113 1 89.62 279 ALA B O 1
ATOM 4232 N N . GLU B 1 280 ? 5.984 -37.406 0.818 1 89.56 280 GLU B N 1
ATOM 4233 C CA . GLU B 1 280 ? 7.207 -37.156 0.063 1 89.56 280 GLU B CA 1
ATOM 4234 C C . GLU B 1 280 ? 8.188 -36.312 0.868 1 89.56 280 GLU B C 1
ATOM 4236 O O . GLU B 1 280 ? 9.391 -36.312 0.6 1 89.56 280 GLU B O 1
ATOM 4241 N N . TYR B 1 281 ? 7.645 -35.531 1.694 1 83 281 TYR B N 1
ATOM 4242 C CA . TYR B 1 281 ? 8.477 -34.656 2.494 1 83 281 TYR B CA 1
ATOM 4243 C C . TYR B 1 281 ? 9.125 -35.406 3.65 1 83 281 TYR B C 1
ATOM 4245 O O . TYR B 1 281 ? 10.281 -35.156 3.994 1 83 281 TYR B O 1
#